Protein 3X0D (pdb70)

Nearest PDB structures (foldseek):
  3wst-assembly8_H  TM=9.940E-01  e=0.000E+00  Caenorhabditis elegans
  3wst-assembly16_J  TM=9.957E-01  e=0.000E+00  Caenorhabditis elegans
  3wst-assembly1_A  TM=9.956E-01  e=0.000E+00  Caenorhabditis elegans
  3wst-assembly2_D  TM=9.955E-01  e=0.000E+00  Caenorhabditis elegans
  3wst-assembly6_E  TM=9.943E-01  e=0.000E+00  Caenorhabditis elegans

Organism: Caenorhabditis elegans (NCBI:txid6239)

Solvent-accessible surface area: 25749 Å² total; per-residue (Å²): 162,144,126,100,30,36,73,20,6,134,11,11,96,22,4,28,6,56,8,161,23,8,3,64,35,0,32,30,0,0,92,36,0,4,62,55,14,90,164,97,31,155,105,20,116,1,8,0,0,0,7,33,9,18,6,0,4,12,0,1,0,0,2,96,62,23,0,45,69,0,3,0,2,17,78,32,116,25,4,0,78,1,0,91,80,11,3,62,112,20,111,57,46,127,65,13,63,10,71,21,84,97,7,32,97,16,84,122,25,18,81,55,109,0,3,0,0,0,0,22,20,6,30,6,9,0,0,26,84,3,0,0,87,6,0,40,29,2,24,85,75,1,6,75,136,61,9,32,0,0,0,0,30,0,26,0,49,0,0,0,0,54,2,107,14,0,51,14,4,20,30,14,0,42,14,93,63,120,92,108,17,42,8,21,37,178,23,25,2,40,37,63,79,20,54,0,9,0,13,44,6,114,108,150,30,19,104,42,0,1,117,36,12,52,0,0,144,13,22,0,17,81,56,108,127,3,90,40,100,40,45,75,64,52,100,20,85,0,109,21,46,16,27,10,19,0,0,0,0,8,0,13,0,7,0,2,99,90,53,97,32,51,0,29,8,1,0,110,46,61,10,188,142,33,71,32,52,5,19,35,1,23,5,1,4,26,27,16,37,59,109,46,138,7,104,106,118,108,92,12,56,2,2,0,3,2,35,27,108,21,6,38,6,2,9,59,82,113,113,108,71,76,40,142,22,120,14,16,0,13,64,50,10,42,36,35,5,1,25,20,3,9,58,9,8,94,46,114,143,14,42,80,16,0,36,145,20,0,148,43,62,14,0,0,2,1,7,25,1,3,1,1,0,3,9,0,7,161,33,9,139,83,0,4,1,7,2,50,29,112,122,0,48,73,8,0,113,104,0,19,106,97,28,160,29,134,44,7,105,36,36,80,117,21,82,58,5,107,79,71,6,78,1,0,0,0,9,2,7,2,36,63,17,141,30,4,4,33,9,0,104,0,13,59,26,1,44,40,0,22,145,69,25,32,96,146,17,116,9,6,0,76,39,0,10,0,36,0,0,2,0,84,3,116,44,1,32,50,18,15,22,48,7,29,92,16,39,65,8,93,0,44,56,0,18,100,35,3,62,132,6,67,106,80,15,59,88,108,13,55,37,30,13,0,28,14,17,36,6,65,12,67,20,119,30,36,81,11,10,102,4,59,17,74,25,156,11,63,57,62,141,25,73,36,78,2,81,73,4,73,50,10,26,0,0,0,0,0,0,23,2,55,0,17,74,26,83,36,17,6,0,18,85,59,66,53,132,82,12,72,14,80,6,23,27,2,21,86,0,0,0,6,23,29,102,64,89,25,140,124,54,162,20,1,0,0,36,0,56,0,34,82,94,94,16,53,8,73,11,87,23,14,133,91

InterPro domains:
  IPR014644 Protein arginine N-methyltransferase PRMT7 [PIRSF036946] (1-646)
  IPR025799 Protein arginine N-methyltransferase [PS51678] (12-332)
  IPR025799 Protein arginine N-methyltransferase [PS51678] (337-647)
  IPR025799 Protein arginine N-methyltransferase [PTHR11006] (6-323)
  IPR029063 S-adenosyl-L-methionine-dependent methyltransferase superfamily [G3DSA:3.40.50.150] (21-171)
  IPR029063 S-adenosyl-L-methionine-dependent methyltransferase superfamily [G3DSA:3.40.50.150] (348-481)
  IPR029063 S-adenosyl-L-methionine-dependent methyltransferase superfamily [SSF53335] (31-333)
  IPR029063 S-adenosyl-L-methionine-dependent methyltransferase superfamily [SSF53335] (377-613)
  IPR055135 Protein arginine N-methyltransferase domain [PF22528] (210-323)

Foldseek 3Di:
DLVLLLVLLCLCLFLVLVQQQVLVQLLVLLLVQLVVVCVVPPVSAFEEEEAQCQQVSSVVSNVVSPHQAYEYEHQSVVSLVNNLVQCCPDPCNVRYDGDNRHQLPDQEDDDDAGLEYEYDQQFQQGQQRQLLVSLLSSLVGRHDVNRFYFQFKKWKWKWFKDFPVLLLLFDDAALQPDPVRDLLHAWQFALPWAFFQCLLDDPVGMGTFFPIWTLDMQGSNDSVRRDFKDKDKTKTFTPAWFKRSKIKMGMKTHGHPPVPRIQGQDHCVGCPPRDDDDDSYHITIAGESDIDTHHPGDMAIWMWIGGSRGTHIYHPPPDDDHGRTPSLVSVLADSLQSSVSNCCSVPVVNLVLLQVVAAQWAEEEEAALFPSQSSNLVHHQAYEYEHQDPVSLVSVVSNCVSVVSVRYDYYYDLVPPLPQTQEYEDPPYYRPDPAQLLSLVVLVSLLVSCVRPNFVHHYPPFKKFKKKFFKAWPPSLSSDDQSAAHPNRGSVSSVVSSVVSCVPNHAQWDWAQCSRTWIFTQDDIGTDDMDGNGNDDDKDKDKDKHAQLQNGFKMWMHMWTRGPPDIDTQFFPDADPRRITHTSSSGIIIMHGDYPVPNHDRMKMWIWMCDSVVSDIHIDIHDD

Secondary structure (DSSP, 8-state):
-HHHHHHHHHTTTTTGGG-HHHHHHHHHHHHHHHHHHHHHSTT---EEEEES-TTSHHHHHHHHTT-SEEEEE-SSHHHHHHHHHHHHTSTTTTTEEEE-S-TTT----SSSPEEEEEE---BTTBSTTSHHHHHHHHHHHTEEEEEEEES-EEEEEEEEEE-HHHHTTTSPP-TTS-TT--TT------SS--EE-GGGS-GGG-EE-SS-EEEEEEETT-GGG--SSEEEEEEEE-SS-EE--EEEEEEEEESSSSSS-EEE---GGG-SSS----SSS-EEEE--SS--EE-TT-EEEEEEEE-SS-EEEE-TTS--S----SSSHHHHS-HHHHHHHHHHHT-HHHHHHHHHHHTTSEEEEE-BS--HHHHHTTT-SEEEEE---HHHHHHHHHH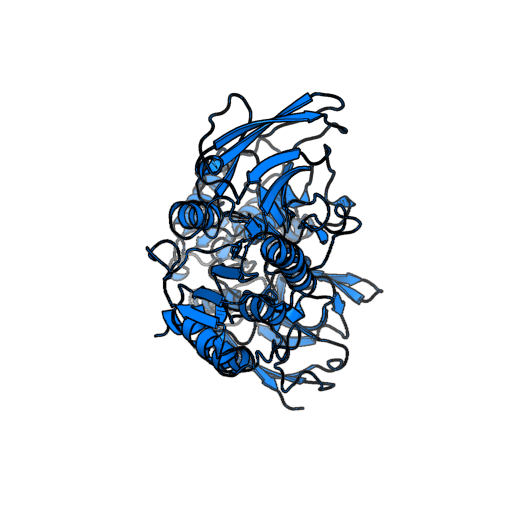HHHTT-TTEEEES-GGG--SPPSEEE----BTT-SSGGGGGHHHHHHHHHHHHS-TT-EEES-EEEEEE--EEESSGGGGTS---EETTEE-HHHHHHHHHHHHHHS-SSEEE-GGGS-EEE-S--EEEEEEE--SS---EEEEEEEE-GGG--BEEEEEEEEETTEEEESSEEEE-TTS-EEE-TTSPEEEEPPPGGGTT-SEEEEEEEEETTTTEEEEEEE--

Structure (mmCIF, N/CA/C/O backbone):
data_3X0D
#
_entry.id   3X0D
#
_cell.length_a   114.179
_cell.length_b   114.179
_cell.length_c   184.012
_cell.angle_alpha   90.00
_cell.angle_beta   90.00
_cell.angle_gamma   90.00
#
_symmetry.space_group_name_H-M   'P 43 21 2'
#
loop_
_entity.id
_entity.type
_entity.pdbx_description
1 polymer 'Protein arginine N-methyltransferase 7'
2 non-polymer S-ADENOSYL-L-HOMOCYSTEINE
3 non-polymer 'ZINC ION'
4 water water
#
loop_
_atom_site.group_PDB
_atom_site.id
_atom_site.type_symbol
_atom_site.label_atom_id
_atom_site.label_alt_id
_atom_site.label_comp_id
_atom_site.label_asym_id
_atom_site.label_entity_id
_atom_site.label_seq_id
_atom_site.pdbx_PDB_ins_code
_atom_site.Cartn_x
_atom_site.Cartn_y
_atom_site.Cartn_z
_atom_site.occupancy
_atom_site.B_iso_or_equiv
_atom_site.auth_seq_id
_atom_site.auth_comp_id
_atom_site.auth_asym_id
_atom_site.auth_atom_id
_atom_site.pdbx_PDB_model_num
ATOM 1 N N . ASP A 1 29 ? 28.605 15.845 11.361 1.00 114.46 21 ASP A N 1
ATOM 2 C CA . ASP A 1 29 ? 28.869 16.322 12.747 1.00 123.77 21 ASP A CA 1
ATOM 3 C C . ASP A 1 29 ? 28.461 17.781 13.018 1.00 119.80 21 ASP A C 1
ATOM 4 O O . ASP A 1 29 ? 27.562 18.050 13.822 1.00 107.12 21 ASP A O 1
ATOM 9 N N . TYR A 1 30 ? 29.125 18.731 12.371 1.00 124.11 22 TYR A N 1
ATOM 10 C CA . TYR A 1 30 ? 28.789 20.133 12.600 1.00 118.73 22 TYR A CA 1
ATOM 11 C C . TYR A 1 30 ? 27.445 20.524 11.948 1.00 125.83 22 TYR A C 1
ATOM 12 O O . TYR A 1 30 ? 26.670 21.284 12.532 1.00 110.52 22 TYR A O 1
ATOM 21 N N . ASP A 1 31 ? 27.180 20.024 10.740 1.00 128.75 23 ASP A N 1
ATOM 22 C CA . ASP A 1 31 ? 25.859 20.187 10.094 1.00 132.05 23 ASP A CA 1
ATOM 23 C C . ASP A 1 31 ? 24.709 19.562 10.941 1.00 132.10 23 ASP A C 1
ATOM 24 O O . ASP A 1 31 ? 23.616 20.164 11.091 1.00 101.36 23 ASP A O 1
ATOM 29 N N . MET A 1 32 ? 24.975 18.364 11.485 1.00 127.34 24 MET A N 1
ATOM 30 C CA . MET A 1 32 ? 24.048 17.636 12.369 1.00 110.78 24 MET A CA 1
ATOM 31 C C . MET A 1 32 ? 23.772 18.437 13.675 1.00 105.18 24 MET A C 1
ATOM 32 O O . MET A 1 32 ? 22.611 18.628 14.009 1.00 88.04 24 MET A O 1
ATOM 37 N N . ALA A 1 33 ? 24.807 18.948 14.365 1.00 99.46 25 ALA A N 1
ATOM 38 C CA . ALA A 1 33 ? 24.631 19.729 15.619 1.00 91.12 25 ALA A CA 1
ATOM 39 C C . ALA A 1 33 ? 23.992 21.128 15.422 1.00 101.35 25 ALA A C 1
ATOM 40 O O . ALA A 1 33 ? 23.204 21.587 16.263 1.00 90.44 25 ALA A O 1
ATOM 42 N N . GLN A 1 34 ? 24.314 21.797 14.317 1.00 98.68 26 GLN A N 1
ATOM 43 C CA . GLN A 1 34 ? 23.644 23.065 13.958 1.00 117.02 26 GLN A CA 1
ATOM 44 C C . GLN A 1 34 ? 22.101 22.914 13.816 1.00 110.00 26 GLN A C 1
ATOM 45 O O . GLN A 1 34 ? 21.331 23.765 14.327 1.00 84.35 26 GLN A O 1
ATOM 51 N N . GLU A 1 35 ? 21.671 21.831 13.153 1.00 97.12 27 GLU A N 1
ATOM 52 C CA . GLU A 1 35 ? 20.249 21.591 12.895 1.00 105.26 27 GLU A CA 1
ATOM 53 C C . GLU A 1 35 ? 19.475 21.203 14.181 1.00 106.88 27 GLU A C 1
ATOM 54 O O . GLU A 1 35 ? 18.292 21.575 14.328 1.00 99.97 27 GLU A O 1
ATOM 60 N N . LEU A 1 36 ? 20.132 20.475 15.098 1.00 89.27 28 LEU A N 1
ATOM 61 C CA . LEU A 1 36 ? 19.601 20.252 16.470 1.00 92.93 28 LEU A CA 1
ATOM 62 C C . LEU A 1 36 ? 19.334 21.576 17.217 1.00 76.10 28 LEU A C 1
ATOM 63 O O . LEU A 1 36 ? 18.373 21.674 17.983 1.00 87.35 28 LEU A O 1
ATOM 68 N N . ALA A 1 37 ? 20.193 22.571 16.968 1.00 78.11 29 ALA A N 1
ATOM 69 C CA . ALA A 1 37 ? 20.070 23.956 17.475 1.00 89.23 29 ALA A CA 1
ATOM 70 C C . ALA A 1 37 ? 18.783 24.683 16.985 1.00 90.19 29 ALA A C 1
ATOM 71 O O . ALA A 1 37 ? 18.034 25.268 17.797 1.00 88.44 29 ALA A O 1
ATOM 73 N N . ARG A 1 38 ? 18.547 24.611 15.665 1.00 85.11 30 ARG A N 1
ATOM 74 C CA . ARG A 1 38 ? 17.322 25.070 14.989 1.00 86.16 30 ARG A CA 1
ATOM 75 C C . ARG A 1 38 ? 16.033 24.351 15.428 1.00 80.71 30 ARG A C 1
ATOM 76 O O . ARG A 1 38 ? 14.956 24.920 15.243 1.00 84.22 30 ARG A O 1
ATOM 84 N N . SER A 1 39 ? 16.155 23.122 15.972 1.00 70.76 31 SER A N 1
ATOM 85 C CA . SER A 1 39 ? 15.042 22.142 16.121 1.00 74.30 31 SER A CA 1
ATOM 86 C C . SER A 1 39 ? 13.899 22.588 17.075 1.00 68.93 31 SER A C 1
ATOM 87 O O . SER A 1 39 ? 12.774 22.139 16.980 1.00 54.07 31 SER A O 1
ATOM 90 N N . ARG A 1 40 ? 14.222 23.510 17.960 1.00 58.79 32 ARG A N 1
ATOM 91 C CA . ARG A 1 40 ? 13.253 24.136 18.836 1.00 63.70 32 ARG A CA 1
ATOM 92 C C . ARG A 1 40 ? 12.310 25.128 18.126 1.00 66.24 32 ARG A C 1
ATOM 93 O O . ARG A 1 40 ? 11.277 25.487 18.713 1.00 57.27 32 ARG A O 1
ATOM 101 N N . PHE A 1 41 ? 12.709 25.559 16.909 1.00 54.12 33 PHE A N 1
ATOM 102 C CA . PHE A 1 41 ? 12.067 26.580 16.130 1.00 62.54 33 PHE A CA 1
ATOM 103 C C . PHE A 1 41 ? 11.596 27.713 17.058 1.00 52.12 33 PHE A C 1
ATOM 104 O O . PHE A 1 41 ? 10.396 27.886 17.305 1.00 53.14 33 PHE A O 1
ATOM 112 N N . GLY A 1 42 ? 12.545 28.410 17.642 1.00 52.71 34 GLY A N 1
ATOM 113 C CA . GLY A 1 42 ? 12.292 29.589 18.465 1.00 55.66 34 GLY A CA 1
ATOM 114 C C . GLY A 1 42 ? 11.319 29.231 19.624 1.00 61.62 34 GLY A C 1
ATOM 115 O O . GLY A 1 42 ? 11.656 28.514 20.554 1.00 50.28 34 GLY A O 1
ATOM 116 N N . ASP A 1 43 ? 10.102 29.738 19.562 1.00 48.27 35 ASP A N 1
ATOM 117 C CA . ASP A 1 43 ? 9.186 29.713 20.697 1.00 47.08 35 ASP A CA 1
ATOM 118 C C . ASP A 1 43 ? 8.149 28.577 20.434 1.00 46.83 35 ASP A C 1
ATOM 119 O O . ASP A 1 43 ? 7.239 28.437 21.162 1.00 45.45 35 ASP A O 1
ATOM 124 N N . MET A 1 44 ? 8.311 27.786 19.380 1.00 41.55 36 MET A N 1
ATOM 125 C CA . MET A 1 44 ? 7.373 26.780 18.996 1.00 43.19 36 MET A CA 1
ATOM 126 C C . MET A 1 44 ? 6.791 25.966 20.191 1.00 51.52 36 MET A C 1
ATOM 127 O O . MET A 1 44 ? 5.579 25.796 20.291 1.00 53.70 36 MET A O 1
ATOM 132 N N . ILE A 1 45 ? 7.668 25.452 21.043 1.00 51.32 37 ILE A N 1
ATOM 133 C CA . ILE A 1 45 ? 7.302 24.491 22.099 1.00 47.89 37 ILE A CA 1
ATOM 134 C C . ILE A 1 45 ? 6.586 25.286 23.177 1.00 51.29 37 ILE A C 1
ATOM 135 O O . ILE A 1 45 ? 5.720 24.755 23.845 1.00 45.06 37 ILE A O 1
ATOM 140 N N . LEU A 1 46 ? 6.954 26.544 23.344 1.00 44.55 38 LEU A N 1
ATOM 141 C CA . LEU A 1 46 ? 6.319 27.433 24.316 1.00 45.82 38 LEU A CA 1
ATOM 142 C C . LEU A 1 46 ? 5.107 28.242 23.799 1.00 48.13 38 LEU A C 1
ATOM 143 O O . LEU A 1 46 ? 4.605 29.159 24.486 1.00 54.21 38 LEU A O 1
ATOM 148 N N . ASP A 1 47 ? 4.610 27.883 22.634 1.00 45.02 39 ASP A N 1
ATOM 149 C CA . ASP A 1 47 ? 3.469 28.577 22.071 1.00 50.14 39 ASP A CA 1
ATOM 150 C C . ASP A 1 47 ? 2.212 27.930 22.711 1.00 41.51 39 ASP A C 1
ATOM 151 O O . ASP A 1 47 ? 1.634 26.959 22.180 1.00 40.25 39 ASP A O 1
ATOM 156 N N . PHE A 1 48 ? 1.835 28.483 23.864 1.00 44.88 40 PHE A N 1
ATOM 157 C CA . PHE A 1 48 ? 0.708 28.031 24.652 1.00 43.57 40 PHE A CA 1
ATOM 158 C C . PHE A 1 48 ? -0.551 27.804 23.775 1.00 41.09 40 PHE A C 1
ATOM 159 O O . PHE A 1 48 ? -1.188 26.742 23.823 1.00 43.70 40 PHE A O 1
ATOM 167 N N . ASP A 1 49 ? -0.907 28.792 22.930 1.00 40.73 41 ASP A N 1
ATOM 168 C CA . ASP A 1 49 ? -2.094 28.663 22.137 1.00 38.80 41 ASP A CA 1
ATOM 169 C C . ASP A 1 49 ? -1.991 27.525 21.098 1.00 42.19 41 ASP A C 1
ATOM 170 O O . ASP A 1 49 ? -2.951 26.795 20.824 1.00 47.23 41 ASP A O 1
ATOM 175 N N . ARG A 1 50 ? -0.831 27.415 20.437 1.00 46.21 42 ARG A N 1
ATOM 176 C CA . ARG A 1 50 ? -0.608 26.281 19.516 1.00 38.22 42 ARG A CA 1
ATOM 177 C C . ARG A 1 50 ? -0.850 25.031 20.304 1.00 38.36 42 ARG A C 1
ATOM 178 O O . ARG A 1 50 ? -1.605 24.182 19.838 1.00 37.43 42 ARG A O 1
ATOM 186 N N . ASN A 1 51 ? -0.200 24.911 21.448 1.00 37.21 43 ASN A N 1
ATOM 187 C CA . ASN A 1 51 ? -0.329 23.651 22.212 1.00 46.91 43 ASN A CA 1
ATOM 188 C C . ASN A 1 51 ? -1.788 23.355 22.605 1.00 49.69 43 ASN A C 1
ATOM 189 O O . ASN A 1 51 ? -2.264 22.206 22.345 1.00 42.78 43 ASN A O 1
ATOM 194 N N . ASP A 1 52 ? -2.531 24.400 23.078 1.00 47.56 44 ASP A N 1
ATOM 195 C CA . ASP A 1 52 ? -3.963 24.222 23.398 1.00 46.50 44 ASP A CA 1
ATOM 196 C C . ASP A 1 52 ? -4.717 23.735 22.215 1.00 44.83 44 ASP A C 1
ATOM 197 O O . ASP A 1 52 ? -5.664 22.908 22.304 1.00 47.55 44 ASP A O 1
ATOM 202 N N . LYS A 1 53 ? -4.389 24.306 21.090 1.00 42.16 45 LYS A N 1
ATOM 203 C CA . LYS A 1 53 ? -5.270 24.072 19.948 1.00 38.20 45 LYS A CA 1
ATOM 204 C C . LYS A 1 53 ? -5.105 22.702 19.360 1.00 40.15 45 LYS A C 1
ATOM 205 O O . LYS A 1 53 ? -6.074 22.113 18.889 1.00 44.67 45 LYS A O 1
ATOM 211 N N . PHE A 1 54 ? -3.888 22.170 19.384 1.00 46.84 46 PHE A N 1
ATOM 212 C CA . PHE A 1 54 ? -3.709 20.766 18.933 1.00 46.99 46 PHE A CA 1
ATOM 213 C C . PHE A 1 54 ? -4.275 19.791 19.932 1.00 41.24 46 PHE A C 1
ATOM 214 O O . PHE A 1 54 ? -4.877 18.768 19.534 1.00 44.96 46 PHE A O 1
ATOM 222 N N . LEU A 1 55 ? -4.084 20.114 21.213 1.00 43.34 47 LEU A N 1
ATOM 223 C CA . LEU A 1 55 ? -4.725 19.342 22.317 1.00 45.39 47 LEU A CA 1
ATOM 224 C C . LEU A 1 55 ? -6.242 19.255 22.083 1.00 42.60 47 LEU A C 1
ATOM 225 O O . LEU A 1 55 ? -6.863 18.146 22.016 1.00 47.41 47 LEU A O 1
ATOM 230 N N . ALA A 1 56 ? -6.841 20.399 21.788 1.00 43.16 48 ALA A N 1
ATOM 231 C CA . ALA A 1 56 ? -8.283 20.399 21.521 1.00 41.43 48 ALA A CA 1
ATOM 232 C C . ALA A 1 56 ? -8.637 19.586 20.311 1.00 42.28 48 ALA A C 1
ATOM 233 O O . ALA A 1 56 ? -9.651 18.855 20.306 1.00 49.53 48 ALA A O 1
ATOM 235 N N . GLY A 1 57 ? -7.880 19.713 19.219 1.00 42.39 49 GLY A N 1
ATOM 236 C CA . GLY A 1 57 ? -8.245 18.892 18.021 1.00 30.89 49 GLY A CA 1
ATOM 237 C C . GLY A 1 57 ? -8.101 17.386 18.310 1.00 35.45 49 GLY A C 1
ATOM 238 O O . GLY A 1 57 ? -8.898 16.537 17.802 1.00 43.36 49 GLY A O 1
ATOM 239 N N . LEU A 1 58 ? -7.082 17.020 19.091 1.00 35.99 50 LEU A N 1
ATOM 240 C CA . LEU A 1 58 ? -6.950 15.600 19.489 1.00 40.81 50 LEU A CA 1
ATOM 241 C C . LEU A 1 58 ? -8.095 15.127 20.385 1.00 46.10 50 LEU A C 1
ATOM 242 O O . LEU A 1 58 ? -8.638 14.045 20.169 1.00 48.83 50 LEU A O 1
ATOM 247 N N . LYS A 1 59 ? -8.501 15.945 21.360 1.00 45.07 51 LYS A N 1
ATOM 248 C CA . LYS A 1 59 ? -9.650 15.530 22.203 1.00 49.20 51 LYS A CA 1
ATOM 249 C C . LYS A 1 59 ? -10.861 15.248 21.369 1.00 45.25 51 LYS A C 1
ATOM 250 O O . LYS A 1 59 ? -11.468 14.163 21.519 1.00 48.18 51 LYS A O 1
ATOM 256 N N . THR A 1 60 ? -11.210 16.186 20.454 1.00 45.08 52 THR A N 1
ATOM 257 C CA . THR A 1 60 ? -12.374 16.000 19.602 1.00 45.00 52 THR A CA 1
ATOM 258 C C . THR A 1 60 ? -12.251 14.711 18.805 1.00 51.15 52 THR A C 1
ATOM 259 O O . THR A 1 60 ? -13.176 13.892 18.799 1.00 56.15 52 THR A O 1
ATOM 263 N N . THR A 1 61 ? -11.087 14.476 18.163 1.00 47.34 53 THR A N 1
ATOM 264 C CA . THR A 1 61 ? -10.999 13.308 17.253 1.00 45.04 53 THR A CA 1
ATOM 265 C C . THR A 1 61 ? -10.861 11.984 18.000 1.00 39.18 53 THR A C 1
ATOM 266 O O . THR A 1 61 ? -11.454 10.979 17.597 1.00 54.36 53 THR A O 1
ATOM 270 N N . ILE A 1 62 ? -10.016 11.932 19.017 1.00 43.61 54 ILE A N 1
ATOM 271 C CA . ILE A 1 62 ? -9.919 10.703 19.849 1.00 51.30 54 ILE A CA 1
ATOM 272 C C . ILE A 1 62 ? -11.362 10.360 20.402 1.00 54.69 54 ILE A C 1
ATOM 273 O O . ILE A 1 62 ? -11.833 9.203 20.324 1.00 55.72 54 ILE A O 1
ATOM 278 N N . ALA A 1 63 ? -12.106 11.370 20.856 1.00 47.60 55 ALA A N 1
ATOM 279 C CA . ALA A 1 63 ? -13.484 11.090 21.344 1.00 45.17 55 ALA A CA 1
ATOM 280 C C . ALA A 1 63 ? -14.404 10.579 20.243 1.00 49.09 55 ALA A C 1
ATOM 281 O O . ALA A 1 63 ? -15.254 9.728 20.525 1.00 51.99 55 ALA A O 1
ATOM 283 N N . GLU A 1 64 ? -14.301 11.066 18.999 1.00 45.42 56 GLU A N 1
ATOM 284 C CA . GLU A 1 64 ? -15.131 10.455 17.925 1.00 42.44 56 GLU A CA 1
ATOM 285 C C . GLU A 1 64 ? -14.748 8.999 17.733 1.00 50.98 56 GLU A C 1
ATOM 286 O O . GLU A 1 64 ? -15.597 8.117 17.533 1.00 48.00 56 GLU A O 1
ATOM 292 N N . LYS A 1 65 ? -13.466 8.722 17.831 1.00 47.20 57 LYS A N 1
ATOM 293 C CA . LYS A 1 65 ? -13.032 7.338 17.441 1.00 57.05 57 LYS A CA 1
ATOM 294 C C . LYS A 1 65 ? -13.261 6.369 18.598 1.00 59.33 57 LYS A C 1
ATOM 295 O O . LYS A 1 65 ? -13.541 5.162 18.381 1.00 61.07 57 LYS A O 1
ATOM 301 N N . LYS A 1 66 ? -13.192 6.911 19.818 1.00 55.54 58 LYS A N 1
ATOM 302 C CA . LYS A 1 66 ? -13.683 6.178 20.999 1.00 60.35 58 LYS A CA 1
ATOM 303 C C . LYS A 1 66 ? -15.080 5.626 20.811 1.00 56.70 58 LYS A C 1
ATOM 304 O O . LYS A 1 66 ? -15.308 4.527 21.204 1.00 55.81 58 LYS A O 1
ATOM 310 N N . HIS A 1 67 ? -16.001 6.401 20.244 1.00 55.41 59 HIS A N 1
ATOM 311 C CA . HIS A 1 67 ? -17.365 5.957 19.999 1.00 53.17 59 HIS A CA 1
ATOM 312 C C . HIS A 1 67 ? -17.461 5.076 18.779 1.00 61.43 59 HIS A C 1
ATOM 313 O O . HIS A 1 67 ? -18.162 4.070 18.809 1.00 59.01 59 HIS A O 1
ATOM 320 N N . GLU A 1 68 ? -16.759 5.446 17.700 1.00 74.39 60 GLU A N 1
ATOM 321 C CA . GLU A 1 68 ? -16.831 4.756 16.385 1.00 74.36 60 GLU A CA 1
ATOM 322 C C . GLU A 1 68 ? -16.182 3.389 16.313 1.00 67.50 60 GLU A C 1
ATOM 323 O O . GLU A 1 68 ? -16.686 2.541 15.610 1.00 73.53 60 GLU A O 1
ATOM 329 N N . ASN A 1 69 ? -15.065 3.166 16.985 1.00 69.31 61 ASN A N 1
ATOM 330 C CA . ASN A 1 69 ? -14.379 1.883 16.797 1.00 68.58 61 ASN A CA 1
ATOM 331 C C . ASN A 1 69 ? -14.958 0.870 17.751 1.00 83.38 61 ASN A C 1
ATOM 332 O O . ASN A 1 69 ? -14.841 1.013 18.983 1.00 70.75 61 ASN A O 1
ATOM 337 N N . THR A 1 70 ? -15.561 -0.154 17.154 1.00 94.32 62 THR A N 1
ATOM 338 C CA . THR A 1 70 ? -16.279 -1.223 17.854 1.00 102.04 62 THR A CA 1
ATOM 339 C C . THR A 1 70 ? -15.575 -1.686 19.161 1.00 96.13 62 THR A C 1
ATOM 340 O O . THR A 1 70 ? -16.238 -1.879 20.181 1.00 106.69 62 THR A O 1
ATOM 344 N N . ASP A 1 71 ? -14.246 -1.775 19.155 1.00 82.11 63 ASP A N 1
ATOM 345 C CA . ASP A 1 71 ? -13.487 -2.070 20.381 1.00 82.87 63 ASP A CA 1
ATOM 346 C C . ASP A 1 71 ? -13.069 -0.889 21.291 1.00 81.86 63 ASP A C 1
ATOM 347 O O . ASP A 1 71 ? -12.539 -1.125 22.383 1.00 77.90 63 ASP A O 1
ATOM 352 N N . GLY A 1 72 ? -13.273 0.364 20.841 1.00 73.62 64 GLY A N 1
ATOM 353 C CA . GLY A 1 72 ? -12.848 1.589 21.596 1.00 71.12 64 GLY A CA 1
ATOM 354 C C . GLY A 1 72 ? -11.350 1.967 21.520 1.00 75.97 64 GLY A C 1
ATOM 355 O O . GLY A 1 72 ? -10.861 2.850 22.267 1.00 67.75 64 GLY A O 1
ATOM 356 N N . LYS A 1 73 ? -10.624 1.312 20.604 1.00 62.14 65 LYS A N 1
ATOM 357 C CA . LYS A 1 73 ? -9.185 1.441 20.491 1.00 70.65 65 LYS A CA 1
ATOM 358 C C . LYS A 1 73 ? -8.863 2.382 19.347 1.00 67.03 65 LYS A C 1
ATOM 359 O O . LYS A 1 73 ? -9.448 2.316 18.255 1.00 67.02 65 LYS A O 1
ATOM 365 N N . VAL A 1 74 ? -7.950 3.291 19.627 1.00 56.11 66 VAL A N 1
ATOM 366 C CA . VAL A 1 74 ? -7.720 4.440 18.757 1.00 64.22 66 VAL A CA 1
ATOM 367 C C . VAL A 1 74 ? -6.244 4.529 18.501 1.00 56.76 66 VAL A C 1
ATOM 368 O O . VAL A 1 74 ? -5.479 4.696 19.446 1.00 58.56 66 VAL A O 1
ATOM 372 N N . HIS A 1 75 ? -5.864 4.417 17.226 1.00 56.19 67 HIS A N 1
ATOM 373 C CA . HIS A 1 75 ? -4.443 4.498 16.815 1.00 59.96 67 HIS A CA 1
ATOM 374 C C . HIS A 1 75 ? -4.107 5.898 16.274 1.00 52.23 67 HIS A C 1
ATOM 375 O O . HIS A 1 75 ? -4.672 6.336 15.262 1.00 47.20 67 HIS A O 1
ATOM 382 N N . VAL A 1 76 ? -3.198 6.628 16.921 1.00 56.76 68 VAL A N 1
ATOM 383 C CA . VAL A 1 76 ? -2.882 8.005 16.465 1.00 46.44 68 VAL A CA 1
ATOM 384 C C . VAL A 1 76 ? -1.510 8.019 15.756 1.00 52.53 68 VAL A C 1
ATOM 385 O O . VAL A 1 76 ? -0.552 7.458 16.273 1.00 49.82 68 VAL A O 1
ATOM 389 N N . LEU A 1 77 ? -1.422 8.671 14.598 1.00 54.16 69 LEU A N 1
ATOM 390 C CA . LEU A 1 77 ? -0.127 8.915 13.909 1.00 47.53 69 LEU A CA 1
ATOM 391 C C . LEU A 1 77 ? 0.272 10.363 14.006 1.00 47.60 69 LEU A C 1
ATOM 392 O O . LEU A 1 77 ? -0.451 11.230 13.498 1.00 46.97 69 LEU A O 1
ATOM 397 N N . ASP A 1 78 ? 1.353 10.637 14.734 1.00 44.54 70 ASP A N 1
ATOM 398 C CA . ASP A 1 78 ? 1.875 11.990 14.923 1.00 47.26 70 ASP A CA 1
ATOM 399 C C . ASP A 1 78 ? 3.043 12.138 13.965 1.00 50.69 70 ASP A C 1
ATOM 400 O O . ASP A 1 78 ? 4.058 11.468 14.152 1.00 47.64 70 ASP A O 1
ATOM 405 N N . ILE A 1 79 ? 2.939 13.023 12.975 1.00 47.84 71 ILE A N 1
ATOM 406 C CA . ILE A 1 79 ? 3.989 13.152 11.977 1.00 51.24 71 ILE A CA 1
ATOM 407 C C . ILE A 1 79 ? 4.750 14.427 12.208 1.00 50.01 71 ILE A C 1
ATOM 408 O O . ILE A 1 79 ? 4.169 15.498 12.169 1.00 53.56 71 ILE A O 1
ATOM 413 N N . GLY A 1 80 ? 6.054 14.312 12.378 1.00 47.65 72 GLY A N 1
ATOM 414 C CA . GLY A 1 80 ? 6.882 15.457 12.661 1.00 47.09 72 GLY A CA 1
ATOM 415 C C . GLY A 1 80 ? 6.983 15.649 14.154 1.00 43.99 72 GLY A C 1
ATOM 416 O O . GLY A 1 80 ? 6.854 16.737 14.636 1.00 51.64 72 GLY A O 1
ATOM 417 N N . THR A 1 81 ? 7.313 14.616 14.889 1.00 51.61 73 THR A N 1
ATOM 418 C CA . THR A 1 81 ? 7.064 14.646 16.327 1.00 47.15 73 THR A CA 1
ATOM 419 C C . THR A 1 81 ? 7.984 15.506 17.133 1.00 46.83 73 THR A C 1
ATOM 420 O O . THR A 1 81 ? 7.658 15.864 18.253 1.00 51.12 73 THR A O 1
ATOM 424 N N . GLY A 1 82 ? 9.104 15.959 16.593 1.00 40.80 74 GLY A N 1
ATOM 425 C CA . GLY A 1 82 ? 9.928 16.879 17.443 1.00 42.29 74 GLY A CA 1
ATOM 426 C C . GLY A 1 82 ? 10.327 16.161 18.748 1.00 50.82 74 GLY A C 1
ATOM 427 O O . GLY A 1 82 ? 10.862 15.023 18.734 1.00 52.90 74 GLY A O 1
ATOM 428 N N . THR A 1 83 ? 10.096 16.817 19.878 1.00 43.06 75 THR A N 1
ATOM 429 C CA . THR A 1 83 ? 10.318 16.320 21.210 1.00 39.70 75 THR A CA 1
ATOM 430 C C . THR A 1 83 ? 9.366 15.193 21.542 1.00 49.95 75 THR A C 1
ATOM 431 O O . THR A 1 83 ? 9.542 14.525 22.551 1.00 46.44 75 THR A O 1
ATOM 435 N N . GLY A 1 84 ? 8.351 14.957 20.722 1.00 41.90 76 GLY A N 1
ATOM 436 C CA . GLY A 1 84 ? 7.296 13.967 21.157 1.00 49.70 76 GLY A CA 1
ATOM 437 C C . GLY A 1 84 ? 6.077 14.561 21.912 1.00 50.30 76 GLY A C 1
ATOM 438 O O . GLY A 1 84 ? 5.091 13.828 22.199 1.00 50.99 76 GLY A O 1
ATOM 439 N N . LEU A 1 85 ? 6.111 15.892 22.151 1.00 48.18 77 LEU A N 1
ATOM 440 C CA . LEU A 1 85 ? 4.983 16.635 22.844 1.00 48.45 77 LEU A CA 1
ATOM 441 C C . LEU A 1 85 ? 3.576 16.243 22.407 1.00 46.14 77 LEU A C 1
ATOM 442 O O . LEU A 1 85 ? 2.720 15.817 23.211 1.00 44.00 77 LEU A O 1
ATOM 447 N N . LEU A 1 86 ? 3.343 16.268 21.126 1.00 43.65 78 LEU A N 1
ATOM 448 C CA . LEU A 1 86 ? 2.027 15.911 20.664 1.00 42.12 78 LEU A CA 1
ATOM 449 C C . LEU A 1 86 ? 1.603 14.490 20.884 1.00 54.32 78 LEU A C 1
ATOM 450 O O . LEU A 1 86 ? 0.380 14.195 21.022 1.00 47.64 78 LEU A O 1
ATOM 455 N N . SER A 1 87 ? 2.580 13.597 20.796 1.00 48.53 79 SER A N 1
ATOM 456 C CA . SER A 1 87 ? 2.329 12.166 21.023 1.00 50.79 79 SER A CA 1
ATOM 457 C C . SER A 1 87 ? 1.979 11.891 22.484 1.00 45.02 79 SER A C 1
ATOM 458 O O . SER A 1 87 ? 1.079 11.090 22.784 1.00 47.71 79 SER A O 1
ATOM 461 N N . LEU A 1 88 ? 2.732 12.539 23.377 1.00 42.78 80 LEU A N 1
ATOM 462 C CA . LEU A 1 88 ? 2.398 12.577 24.815 1.00 50.65 80 LEU A CA 1
ATOM 463 C C . LEU A 1 88 ? 0.954 13.076 25.003 1.00 56.86 80 LEU A C 1
ATOM 464 O O . LEU A 1 88 ? 0.152 12.464 25.758 1.00 61.85 80 LEU A O 1
ATOM 469 N N . MET A 1 89 ? 0.588 14.151 24.306 1.00 51.94 81 MET A N 1
ATOM 470 C CA . MET A 1 89 ? -0.774 14.678 24.525 1.00 48.67 81 MET A CA 1
ATOM 471 C C . MET A 1 89 ? -1.703 13.608 23.983 1.00 53.66 81 MET A C 1
ATOM 472 O O . MET A 1 89 ? -2.701 13.365 24.605 1.00 50.39 81 MET A O 1
ATOM 477 N N . ALA A 1 90 ? -1.399 12.917 22.879 1.00 47.74 82 ALA A N 1
ATOM 478 C CA . ALA A 1 90 ? -2.422 11.905 22.404 1.00 52.20 82 ALA A CA 1
ATOM 479 C C . ALA A 1 90 ? -2.631 10.704 23.322 1.00 48.94 82 ALA A C 1
ATOM 480 O O . ALA A 1 90 ? -3.749 10.206 23.465 1.00 58.76 82 ALA A O 1
ATOM 482 N N . ALA A 1 91 ? -1.540 10.241 23.919 1.00 48.08 83 ALA A N 1
ATOM 483 C CA . ALA A 1 91 ? -1.591 9.072 24.707 1.00 57.43 83 ALA A CA 1
ATOM 484 C C . ALA A 1 91 ? -2.297 9.431 26.026 1.00 59.31 83 ALA A C 1
ATOM 485 O O . ALA A 1 91 ? -3.165 8.657 26.482 1.00 61.53 83 ALA A O 1
ATOM 487 N N . ARG A 1 92 ? -1.923 10.565 26.627 1.00 56.66 84 ARG A N 1
ATOM 488 C CA . ARG A 1 92 ? -2.570 10.999 27.883 1.00 58.00 84 ARG A CA 1
ATOM 489 C C . ARG A 1 92 ? -4.062 11.242 27.734 1.00 55.31 84 ARG A C 1
ATOM 490 O O . ARG A 1 92 ? -4.803 10.990 28.628 1.00 57.83 84 ARG A O 1
ATOM 498 N N . GLU A 1 93 ? -4.486 11.671 26.571 1.00 54.23 85 GLU A N 1
ATOM 499 C CA . GLU A 1 93 ? -5.894 11.814 26.283 1.00 60.87 85 GLU A CA 1
ATOM 500 C C . GLU A 1 93 ? -6.579 10.477 25.957 1.00 59.82 85 GLU A C 1
ATOM 501 O O . GLU A 1 93 ? -7.739 10.448 25.583 1.00 73.40 85 GLU A O 1
ATOM 507 N N . GLY A 1 94 ? -5.862 9.364 26.066 1.00 66.11 86 GLY A N 1
ATOM 508 C CA . GLY A 1 94 ? -6.484 8.032 25.915 1.00 66.33 86 GLY A CA 1
ATOM 509 C C . GLY A 1 94 ? -6.388 7.295 24.585 1.00 66.34 86 GLY A C 1
ATOM 510 O O . GLY A 1 94 ? -7.092 6.287 24.385 1.00 62.16 86 GLY A O 1
ATOM 511 N N . ALA A 1 95 ? -5.544 7.775 23.663 1.00 57.27 87 ALA A N 1
ATOM 512 C CA . ALA A 1 95 ? -5.254 6.973 22.451 1.00 54.59 87 ALA A CA 1
ATOM 513 C C . ALA A 1 95 ? -4.597 5.713 22.912 1.00 55.61 87 ALA A C 1
ATOM 514 O O . ALA A 1 95 ? -3.726 5.760 23.770 1.00 58.52 87 ALA A O 1
ATOM 516 N N . ASP A 1 96 ? -4.988 4.603 22.312 1.00 58.81 88 ASP A N 1
ATOM 517 C CA . ASP A 1 96 ? -4.500 3.304 22.713 1.00 71.23 88 ASP A CA 1
ATOM 518 C C . ASP A 1 96 ? -3.115 2.982 22.115 1.00 66.81 88 ASP A C 1
ATOM 519 O O . ASP A 1 96 ? -2.313 2.277 22.714 1.00 64.44 88 ASP A O 1
ATOM 524 N N . LYS A 1 97 ? -2.814 3.554 20.961 1.00 60.89 89 LYS A N 1
ATOM 525 C CA . LYS A 1 97 ? -1.514 3.338 20.347 1.00 65.84 89 LYS A CA 1
ATOM 526 C C . LYS A 1 97 ? -1.172 4.630 19.694 1.00 55.24 89 LYS A C 1
ATOM 527 O O . LYS A 1 97 ? -1.994 5.209 18.979 1.00 54.34 89 LYS A O 1
ATOM 533 N N . VAL A 1 98 ? 0.044 5.099 19.926 1.00 55.95 90 VAL A N 1
ATOM 534 C CA . VAL A 1 98 ? 0.518 6.258 19.195 1.00 53.29 90 VAL A CA 1
ATOM 535 C C . VAL A 1 98 ? 1.797 5.904 18.440 1.00 61.16 90 VAL A C 1
ATOM 536 O O . VAL A 1 98 ? 2.755 5.381 19.040 1.00 53.61 90 VAL A O 1
ATOM 540 N N . THR A 1 99 ? 1.829 6.173 17.133 1.00 60.28 91 THR A N 1
ATOM 541 C CA . THR A 1 99 ? 3.115 6.048 16.434 1.00 53.75 91 THR A CA 1
ATOM 542 C C . THR A 1 99 ? 3.592 7.407 15.980 1.00 51.25 91 THR A C 1
ATOM 543 O O . THR A 1 99 ? 2.879 8.147 15.334 1.00 55.11 91 THR A O 1
ATOM 547 N N . ALA A 1 100 ? 4.798 7.754 16.406 1.00 53.89 92 ALA A N 1
ATOM 548 C CA . ALA A 1 100 ? 5.384 9.064 16.166 1.00 51.54 92 ALA A CA 1
ATOM 549 C C . ALA A 1 100 ? 6.557 9.027 15.151 1.00 60.87 92 ALA A C 1
ATOM 550 O O . ALA A 1 100 ? 7.496 8.274 15.355 1.00 55.23 92 ALA A O 1
ATOM 552 N N . LEU A 1 101 ? 6.497 9.825 14.074 1.00 54.34 93 LEU A N 1
ATOM 553 C CA . LEU A 1 101 ? 7.553 9.875 13.050 1.00 52.59 93 LEU A CA 1
ATOM 554 C C . LEU A 1 101 ? 8.342 11.188 13.063 1.00 52.39 93 LEU A C 1
ATOM 555 O O . LEU A 1 101 ? 7.760 12.269 13.078 1.00 59.22 93 LEU A O 1
ATOM 560 N N . GLU A 1 102 ? 9.668 11.088 13.125 1.00 53.42 94 GLU A N 1
ATOM 561 C CA . GLU A 1 102 ? 10.621 12.240 13.022 1.00 51.92 94 GLU A CA 1
ATOM 562 C C . GLU A 1 102 ? 11.788 11.976 12.000 1.00 60.21 94 GLU A C 1
ATOM 563 O O . GLU A 1 102 ? 12.664 11.165 12.236 1.00 54.86 94 GLU A O 1
ATOM 569 N N . VAL A 1 103 ? 11.811 12.674 10.893 1.00 55.94 95 VAL A N 1
ATOM 570 C CA . VAL A 1 103 ? 12.891 12.529 9.918 1.00 57.12 95 VAL A CA 1
ATOM 571 C C . VAL A 1 103 ? 14.275 12.888 10.439 1.00 66.62 95 VAL A C 1
ATOM 572 O O . VAL A 1 103 ? 15.234 12.220 10.109 1.00 68.38 95 VAL A O 1
ATOM 576 N N . PHE A 1 104 ? 14.387 13.973 11.202 1.00 62.59 96 PHE A N 1
ATOM 577 C CA . PHE A 1 104 ? 15.635 14.367 11.779 1.00 56.33 96 PHE A CA 1
ATOM 578 C C . PHE A 1 104 ? 16.111 13.504 12.934 1.00 69.22 96 PHE A C 1
ATOM 579 O O . PHE A 1 104 ? 15.610 13.570 14.081 1.00 58.42 96 PHE A O 1
ATOM 587 N N . LYS A 1 105 ? 17.142 12.718 12.639 1.00 72.46 97 LYS A N 1
ATOM 588 C CA . LYS A 1 105 ? 17.520 11.596 13.490 1.00 60.31 97 LYS A CA 1
ATOM 589 C C . LYS A 1 105 ? 17.818 11.985 14.943 1.00 56.84 97 LYS A C 1
ATOM 590 O O . LYS A 1 105 ? 17.396 11.265 15.865 1.00 57.55 97 LYS A O 1
ATOM 596 N N . PRO A 1 106 ? 18.574 13.081 15.178 1.00 56.09 98 PRO A N 1
ATOM 597 C CA . PRO A 1 106 ? 18.857 13.394 16.582 1.00 56.70 98 PRO A CA 1
ATOM 598 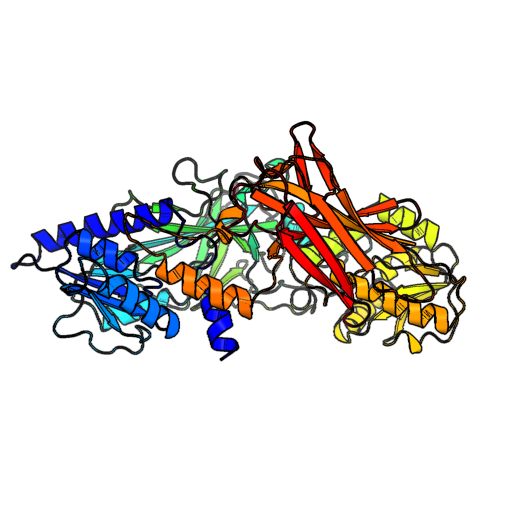C C . PRO A 1 106 ? 17.558 13.757 17.392 1.00 68.16 98 PRO A C 1
ATOM 599 O O . PRO A 1 106 ? 17.449 13.381 18.571 1.00 69.72 98 PRO A O 1
ATOM 603 N N . MET A 1 107 ? 16.589 14.433 16.755 1.00 66.32 99 MET A N 1
ATOM 604 C CA . MET A 1 107 ? 15.258 14.764 17.387 1.00 57.30 99 MET A CA 1
ATOM 605 C C . MET A 1 107 ? 14.461 13.505 17.527 1.00 52.48 99 MET A C 1
ATOM 606 O O . MET A 1 107 ? 13.786 13.290 18.542 1.00 54.44 99 MET A O 1
ATOM 611 N N . GLY A 1 108 ? 14.613 12.603 16.567 1.00 52.48 100 GLY A N 1
ATOM 612 C CA . GLY A 1 108 ? 14.037 11.235 16.758 1.00 55.34 100 GLY A CA 1
ATOM 613 C C . GLY A 1 108 ? 14.514 10.563 18.056 1.00 60.44 100 GLY A C 1
ATOM 614 O O . GLY A 1 108 ? 13.743 9.883 18.776 1.00 64.01 100 GLY A O 1
ATOM 615 N N . ASP A 1 109 ? 15.782 10.761 18.396 1.00 67.64 101 ASP A N 1
ATOM 616 C CA . ASP A 1 109 ? 16.334 10.078 19.571 1.00 70.50 101 ASP A CA 1
ATOM 617 C C . ASP A 1 109 ? 15.837 10.773 20.820 1.00 67.42 101 ASP A C 1
ATOM 618 O O . ASP A 1 109 ? 15.516 10.126 21.814 1.00 66.20 101 ASP A O 1
ATOM 623 N N . CYS A 1 110 ? 15.867 12.102 20.758 1.00 59.81 102 CYS A N 1
ATOM 624 C CA . CYS A 1 110 ? 15.298 12.963 21.778 1.00 66.43 102 CYS A CA 1
ATOM 625 C C . CYS A 1 110 ? 13.861 12.535 22.141 1.00 55.97 102 CYS A C 1
ATOM 626 O O . CYS A 1 110 ? 13.564 12.281 23.298 1.00 64.21 102 CYS A O 1
ATOM 629 N N . ALA A 1 111 ? 13.013 12.359 21.134 1.00 56.70 103 ALA A N 1
ATOM 630 C CA . ALA A 1 111 ? 11.645 11.934 21.365 1.00 57.10 103 ALA A CA 1
ATOM 631 C C . ALA A 1 111 ? 11.564 10.577 22.038 1.00 61.07 103 ALA A C 1
ATOM 632 O O . ALA A 1 111 ? 10.797 10.425 23.023 1.00 60.88 103 ALA A O 1
ATOM 634 N N . ARG A 1 112 ? 12.310 9.605 21.483 1.00 58.91 104 ARG A N 1
ATOM 635 C CA . ARG A 1 112 ? 12.441 8.240 22.043 1.00 62.55 104 ARG A CA 1
ATOM 636 C C . ARG A 1 112 ? 12.815 8.301 23.530 1.00 51.66 104 ARG A C 1
ATOM 637 O O . ARG A 1 112 ? 12.097 7.750 24.367 1.00 59.23 104 ARG A O 1
ATOM 645 N N . HIS A 1 113 ? 13.837 9.078 23.872 1.00 55.77 105 HIS A N 1
ATOM 646 C CA . HIS A 1 113 ? 14.171 9.307 25.266 1.00 64.48 105 HIS A CA 1
ATOM 647 C C . HIS A 1 113 ? 13.045 9.892 26.087 1.00 72.63 105 HIS A C 1
ATOM 648 O O . HIS A 1 113 ? 12.720 9.358 27.175 1.00 68.32 105 HIS A O 1
ATOM 655 N N . ILE A 1 114 ? 12.449 10.993 25.597 1.00 69.20 106 ILE A N 1
ATOM 656 C CA . ILE A 1 114 ? 11.350 11.663 26.328 1.00 60.64 106 ILE A CA 1
ATOM 657 C C . ILE A 1 114 ? 10.125 10.761 26.503 1.00 58.40 106 ILE A C 1
ATOM 658 O O . ILE A 1 114 ? 9.676 10.551 27.612 1.00 64.08 106 ILE A O 1
ATOM 663 N N . THR A 1 115 ? 9.610 10.168 25.436 1.00 60.41 107 THR A N 1
ATOM 664 C CA . THR A 1 115 ? 8.429 9.334 25.623 1.00 59.44 107 THR A CA 1
ATOM 665 C C . THR A 1 115 ? 8.725 8.021 26.361 1.00 74.47 107 THR A C 1
ATOM 666 O O . THR A 1 115 ? 7.893 7.571 27.149 1.00 77.40 107 THR A O 1
ATOM 670 N N . SER A 1 116 ? 9.891 7.412 26.140 1.00 70.26 108 SER A N 1
ATOM 671 C CA . SER A 1 116 ? 10.177 6.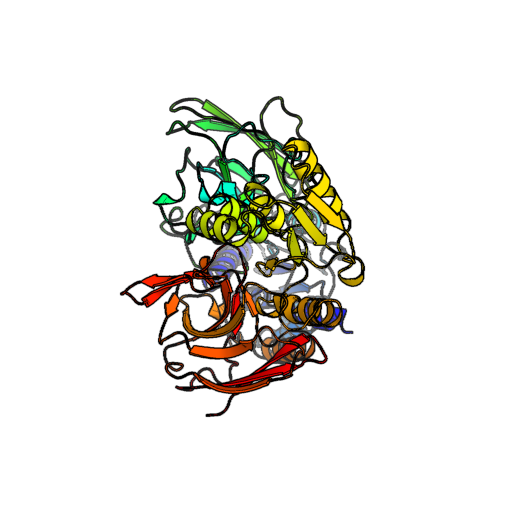169 26.862 1.00 75.65 108 SER A CA 1
ATOM 672 C C . SER A 1 116 ? 10.498 6.400 28.359 1.00 74.53 108 SER A C 1
ATOM 673 O O . SER A 1 116 ? 10.311 5.501 29.178 1.00 68.69 108 SER A O 1
ATOM 676 N N . ASN A 1 117 ? 10.883 7.613 28.743 1.00 76.77 109 ASN A N 1
ATOM 677 C CA . ASN A 1 117 ? 10.959 7.922 30.180 1.00 70.33 109 ASN A CA 1
ATOM 678 C C . ASN A 1 117 ? 9.722 8.574 30.808 1.00 79.48 109 ASN A C 1
ATOM 679 O O . ASN A 1 117 ? 9.839 9.263 31.816 1.00 83.95 109 ASN A O 1
ATOM 684 N N . SER A 1 118 ? 8.538 8.332 30.229 1.00 70.58 110 SER A N 1
ATOM 685 C CA . SER A 1 118 ? 7.297 8.932 30.709 1.00 73.12 110 SER A CA 1
ATOM 686 C C . SER A 1 118 ? 6.323 7.814 31.011 1.00 68.50 110 SER A C 1
ATOM 687 O O . SER A 1 118 ? 6.484 6.690 30.530 1.00 75.00 110 SER A O 1
ATOM 690 N N . PRO A 1 119 ? 5.271 8.134 31.759 1.00 71.28 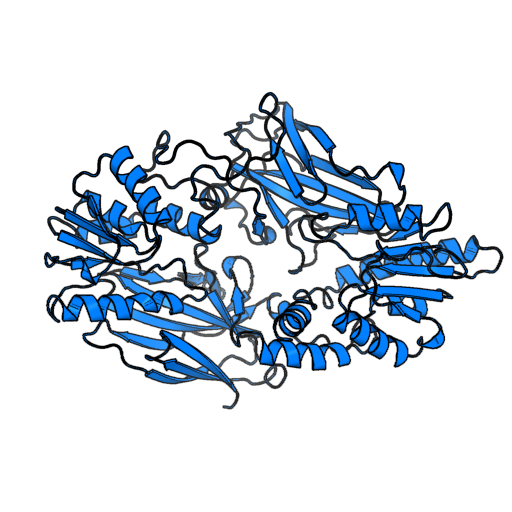111 PRO A N 1
ATOM 691 C CA . PRO A 1 119 ? 4.170 7.191 32.019 1.00 67.02 111 PRO A CA 1
ATOM 692 C C . PRO A 1 119 ? 3.497 6.588 30.768 1.00 69.64 111 PRO A C 1
ATOM 693 O O . PRO A 1 119 ? 2.761 5.592 30.900 1.00 62.07 111 PRO A O 1
ATOM 697 N N . TRP A 1 120 ? 3.747 7.122 29.563 1.00 64.82 112 TRP A N 1
ATOM 698 C CA . TRP A 1 120 ? 3.069 6.556 28.374 1.00 60.78 112 TRP A CA 1
ATOM 699 C C . TRP A 1 120 ? 3.964 5.752 27.448 1.00 70.73 112 TRP A C 1
ATOM 700 O O . TRP A 1 120 ? 3.593 5.381 26.303 1.00 67.90 112 TRP A O 1
ATOM 711 N N . SER A 1 121 ? 5.152 5.469 27.961 1.00 73.37 113 SER A N 1
ATOM 712 C CA . SER A 1 121 ? 6.162 4.692 27.308 1.00 68.37 113 SER A CA 1
ATOM 713 C C . SER A 1 121 ? 5.648 3.486 26.513 1.00 74.42 113 SER A C 1
ATOM 714 O O . SER A 1 121 ? 5.967 3.317 25.337 1.00 75.85 113 SER A O 1
ATOM 717 N N . ASP A 1 122 ? 4.874 2.639 27.179 1.00 77.01 114 ASP A N 1
ATOM 718 C CA . ASP A 1 122 ? 4.194 1.501 26.563 1.00 78.30 114 ASP A CA 1
ATOM 719 C C . ASP A 1 122 ? 3.242 1.809 25.374 1.00 82.46 114 ASP A C 1
ATOM 720 O O . ASP A 1 122 ? 2.962 0.930 24.559 1.00 72.12 114 ASP A O 1
ATOM 725 N N . LYS A 1 123 ? 2.735 3.039 25.274 1.00 79.21 115 LYS A N 1
ATOM 726 C CA . LYS A 1 123 ? 1.715 3.361 24.265 1.00 72.99 115 LYS A CA 1
ATOM 727 C C . LYS A 1 123 ? 2.298 4.008 23.011 1.00 67.54 115 LYS A C 1
ATOM 728 O O . LYS A 1 123 ? 1.685 4.011 21.946 1.00 57.58 115 LYS A O 1
ATOM 734 N N . ILE A 1 124 ? 3.497 4.563 23.159 1.00 59.35 116 ILE A N 1
ATOM 735 C CA . ILE A 1 124 ? 4.095 5.366 22.136 1.00 55.54 116 ILE A CA 1
ATOM 736 C C . ILE A 1 124 ? 5.347 4.676 21.548 1.00 59.57 116 ILE A C 1
ATOM 737 O O . ILE A 1 124 ? 6.291 4.428 22.282 1.00 61.48 116 ILE A O 1
ATOM 742 N N . THR A 1 125 ? 5.367 4.405 20.245 1.00 58.93 117 THR A N 1
ATOM 743 C CA . THR A 1 125 ? 6.646 4.091 19.547 1.00 61.81 117 THR A CA 1
ATOM 744 C C . THR A 1 125 ? 7.152 5.223 18.547 1.00 57.72 117 THR A C 1
ATOM 745 O O . THR A 1 125 ? 6.396 5.722 17.699 1.00 63.50 117 THR A O 1
ATOM 749 N N . VAL A 1 126 ? 8.393 5.649 18.704 1.00 55.14 118 VAL A N 1
ATOM 750 C CA . VAL A 1 126 ? 9.083 6.561 17.762 1.00 57.60 118 VAL A CA 1
ATOM 751 C C . VAL A 1 126 ? 9.931 5.873 16.641 1.00 63.46 118 VAL A C 1
ATOM 752 O O . VAL A 1 126 ? 10.902 5.163 16.920 1.00 64.96 118 VAL A O 1
ATOM 756 N N . ILE A 1 127 ? 9.592 6.140 15.383 1.00 56.67 119 ILE A N 1
ATOM 757 C CA . ILE A 1 127 ? 10.318 5.676 14.220 1.00 54.25 119 ILE A CA 1
ATOM 758 C C . ILE A 1 127 ? 10.992 6.887 13.598 1.00 59.60 119 ILE A C 1
ATOM 759 O O . ILE A 1 127 ? 10.324 7.835 13.176 1.00 61.23 119 ILE A O 1
ATOM 764 N N . SER A 1 128 ? 12.306 6.870 13.521 1.00 52.04 120 SER A N 1
ATOM 765 C CA . SER A 1 128 ? 13.028 7.901 12.836 1.00 55.43 120 SER A CA 1
ATOM 766 C C . SER A 1 128 ? 13.064 7.879 11.286 1.00 61.08 120 SER A C 1
ATOM 767 O O . SER A 1 128 ? 14.133 7.863 10.726 1.00 73.33 120 SER A O 1
ATOM 770 N N . GLU A 1 129 ? 11.918 7.931 10.613 1.00 58.84 121 GLU A N 1
ATOM 771 C CA . GLU A 1 129 ? 11.794 8.050 9.145 1.00 58.61 121 GLU A CA 1
ATOM 772 C C . GLU A 1 129 ? 10.919 9.259 8.791 1.00 62.52 121 GLU A C 1
ATOM 773 O O . GLU A 1 129 ? 10.097 9.709 9.607 1.00 62.83 121 GLU A O 1
ATOM 779 N N . ARG A 1 130 ? 11.041 9.756 7.572 1.00 48.19 122 ARG A N 1
ATOM 780 C CA . ARG A 1 130 ? 10.142 10.737 7.052 1.00 54.01 122 ARG A CA 1
ATOM 781 C C . ARG A 1 130 ? 8.895 9.965 6.710 1.00 62.26 122 ARG A C 1
ATOM 782 O O . ARG A 1 130 ? 8.960 8.800 6.324 1.00 72.45 122 ARG A O 1
ATOM 790 N N . SER A 1 131 ? 7.735 10.579 6.894 1.00 63.85 123 SER A N 1
ATOM 791 C CA . SER A 1 131 ? 6.495 9.834 6.797 1.00 59.96 123 SER A CA 1
ATOM 792 C C . SER A 1 131 ? 6.331 9.379 5.360 1.00 66.69 123 SER A C 1
ATOM 793 O O . SER A 1 131 ? 5.643 8.366 5.087 1.00 59.90 123 SER A O 1
ATOM 796 N N . THR A 1 132 ? 6.865 10.184 4.434 1.00 56.91 124 THR A N 1
ATOM 797 C CA . THR A 1 132 ? 6.759 9.810 3.015 1.00 66.78 124 THR A CA 1
ATOM 798 C C . THR A 1 132 ? 7.518 8.481 2.655 1.00 72.11 124 THR A C 1
ATOM 799 O O . THR A 1 132 ? 7.169 7.794 1.681 1.00 67.42 124 THR A O 1
ATOM 803 N N . ASP A 1 133 ? 8.522 8.100 3.445 1.00 60.98 125 ASP A N 1
ATOM 804 C CA . ASP A 1 133 ? 9.252 6.860 3.173 1.00 67.14 125 ASP A CA 1
ATOM 805 C C . ASP A 1 133 ? 8.588 5.666 3.834 1.00 70.94 125 ASP A C 1
ATOM 806 O O . ASP A 1 133 ? 8.549 4.585 3.261 1.00 90.00 125 ASP A O 1
ATOM 811 N N . VAL A 1 134 ? 8.050 5.841 5.029 1.00 70.12 126 VAL A N 1
ATOM 812 C CA . VAL A 1 134 ? 7.280 4.761 5.613 1.00 72.62 126 VAL A CA 1
ATOM 813 C C . VAL A 1 134 ? 6.229 4.218 4.628 1.00 87.97 126 VAL A C 1
ATOM 814 O O . VAL A 1 134 ? 5.662 4.975 3.805 1.00 95.30 126 VAL A O 1
ATOM 818 N N . SER A 1 135 ? 6.014 2.899 4.675 1.00 90.32 127 SER A N 1
ATOM 819 C CA . SER A 1 135 ? 5.095 2.223 3.731 1.00 99.33 127 SER A CA 1
ATOM 820 C C . SER A 1 135 ? 3.956 1.509 4.449 1.00 90.52 127 SER A C 1
ATOM 821 O O . SER A 1 135 ? 2.897 1.285 3.863 1.00 88.90 127 SER A O 1
ATOM 824 N N . GLN A 1 136 ? 4.205 1.170 5.714 1.00 88.86 128 GLN A N 1
ATOM 825 C CA . GLN A 1 136 ? 3.249 0.529 6.609 1.00 98.41 128 GLN A CA 1
ATOM 826 C C . GLN A 1 136 ? 3.662 0.938 8.055 1.00 105.21 128 GLN A C 1
ATOM 827 O O . GLN A 1 136 ? 4.863 1.033 8.361 1.00 99.13 128 GLN A O 1
ATOM 833 N N . ILE A 1 137 ? 2.697 1.213 8.937 1.00 98.83 129 ILE A N 1
ATOM 834 C CA . ILE A 1 137 ? 3.064 1.466 10.348 1.00 92.07 129 ILE A CA 1
ATOM 835 C C . ILE A 1 137 ? 2.747 0.362 11.348 1.00 102.68 129 ILE A C 1
ATOM 836 O O . ILE A 1 137 ? 3.204 0.433 12.490 1.00 105.07 129 ILE A O 1
ATOM 841 N N . GLY A 1 138 ? 1.984 -0.650 10.917 1.00 112.04 130 GLY A N 1
ATOM 842 C CA . GLY A 1 138 ? 1.875 -1.947 11.622 1.00 113.50 130 GLY A CA 1
ATOM 843 C C . GLY A 1 138 ? 1.219 -2.016 12.997 1.00 113.83 130 GLY A C 1
ATOM 844 O O . GLY A 1 138 ? 1.471 -1.177 13.854 1.00 122.51 130 GLY A O 1
ATOM 845 N N . GLY A 1 139 ? 0.334 -2.988 13.204 1.00 119.01 131 GLY A N 1
ATOM 846 C CA . GLY A 1 139 ? -0.241 -3.762 12.117 1.00 122.89 131 GLY A CA 1
ATOM 847 C C . GLY A 1 139 ? -1.254 -2.868 11.423 1.00 132.95 131 GLY A C 1
ATOM 848 O O . GLY A 1 139 ? -1.240 -2.755 10.187 1.00 126.81 131 GLY A O 1
ATOM 849 N N . SER A 1 140 ? -2.092 -2.199 12.231 1.00 119.61 132 SER A N 1
ATOM 850 C CA . SER A 1 140 ? -3.161 -1.323 11.728 1.00 102.38 132 SER A CA 1
ATOM 851 C C . SER A 1 140 ? -2.663 0.054 11.259 1.00 83.17 132 SER A C 1
ATOM 852 O O . SER A 1 140 ? -1.641 0.573 11.732 1.00 74.88 132 SER A O 1
ATOM 855 N N . ARG A 1 141 ? -3.410 0.611 10.315 1.00 65.72 133 ARG A N 1
ATOM 856 C CA . ARG A 1 141 ? -3.259 2.002 9.856 1.00 63.28 133 ARG A CA 1
ATOM 857 C C . ARG A 1 141 ? -3.902 2.951 10.901 1.00 68.43 133 ARG A C 1
ATOM 858 O O . ARG A 1 141 ? -4.600 2.481 11.794 1.00 63.24 133 ARG A O 1
ATOM 866 N N . ALA A 1 142 ? -3.648 4.260 10.786 1.00 67.77 134 ALA A N 1
ATOM 867 C CA . ALA A 1 142 ? -4.053 5.261 11.792 1.00 62.52 134 ALA A CA 1
ATOM 868 C C . ALA A 1 142 ? -5.533 5.533 11.728 1.00 59.23 134 ALA A C 1
ATOM 869 O O . ALA A 1 142 ? -6.099 5.525 10.651 1.00 65.00 134 ALA A O 1
ATOM 871 N N . ASP A 1 143 ? -6.170 5.771 12.887 1.00 54.58 135 ASP A N 1
ATOM 872 C CA . ASP A 1 143 ? -7.537 6.352 12.884 1.00 52.28 135 ASP A CA 1
ATOM 873 C C . ASP A 1 143 ? -7.413 7.856 12.761 1.00 43.51 135 ASP A C 1
ATOM 874 O O . ASP A 1 143 ? -8.279 8.546 12.194 1.00 53.09 135 ASP A O 1
ATOM 879 N N . ILE A 1 144 ? -6.313 8.383 13.310 1.00 52.12 136 ILE A N 1
ATOM 880 C CA . ILE A 1 144 ? -6.147 9.820 13.339 1.00 53.18 136 ILE A CA 1
ATOM 881 C C . ILE A 1 144 ? -4.689 10.215 12.989 1.00 51.58 136 ILE A C 1
ATOM 882 O O . ILE A 1 144 ? -3.712 9.644 13.532 1.00 50.52 136 ILE A O 1
ATOM 887 N N . ILE A 1 145 ? -4.552 11.257 12.187 1.00 48.83 137 ILE A N 1
ATOM 888 C CA . ILE A 1 145 ? -3.230 11.871 11.919 1.00 45.55 137 ILE A CA 1
ATOM 889 C C . ILE A 1 145 ? -3.153 13.254 12.537 1.00 43.30 137 ILE A C 1
ATOM 890 O O . ILE A 1 145 ? -3.976 14.110 12.229 1.00 47.91 137 ILE A O 1
ATOM 895 N N . VAL A 1 146 ? -2.156 13.479 13.366 1.00 42.25 138 VAL A N 1
ATOM 896 C CA . VAL A 1 146 ? -1.844 14.794 13.840 1.00 46.26 138 VAL A CA 1
ATOM 897 C C . VAL A 1 146 ? -0.467 15.164 13.299 1.00 50.73 138 VAL A C 1
ATOM 898 O O . VAL A 1 146 ? 0.481 14.387 13.396 1.00 51.30 138 VAL A O 1
ATOM 902 N N . ALA A 1 147 ? -0.361 16.354 12.728 1.00 45.05 139 ALA A N 1
ATOM 903 C CA . ALA A 1 147 ? 0.937 16.861 12.240 1.00 46.18 139 ALA A CA 1
ATOM 904 C C . ALA A 1 147 ? 1.061 18.349 12.415 1.00 43.06 139 ALA A C 1
ATOM 905 O O . ALA A 1 147 ? 0.249 19.125 11.885 1.00 43.27 139 ALA A O 1
ATOM 907 N N . GLU A 1 148 ? 2.064 18.789 13.142 1.00 48.11 140 GLU A N 1
ATOM 908 C CA . GLU A 1 148 ? 2.335 20.224 13.128 1.00 46.63 140 GLU A CA 1
ATOM 909 C C . GLU A 1 148 ? 3.564 20.476 12.219 1.00 48.83 140 GLU A C 1
ATOM 910 O O . GLU A 1 148 ? 4.709 20.442 12.669 1.00 52.18 140 GLU A O 1
ATOM 916 N N . VAL A 1 149 ? 3.311 20.810 10.974 1.00 46.08 141 VAL A N 1
ATOM 917 C CA . VAL A 1 149 ? 4.331 20.680 9.948 1.00 53.67 141 VAL A CA 1
ATOM 918 C C . VAL A 1 149 ? 4.232 21.909 9.008 1.00 58.87 141 VAL A C 1
ATOM 919 O O . VAL A 1 149 ? 4.371 21.767 7.798 1.00 55.57 141 VAL A O 1
ATOM 923 N N . PHE A 1 150 ? 4.034 23.116 9.604 1.00 41.86 142 PHE A N 1
ATOM 924 C CA . PHE A 1 150 ? 3.553 24.278 8.918 1.00 37.45 142 PHE A CA 1
ATOM 925 C C . PHE A 1 150 ? 4.533 25.316 9.182 1.00 32.26 142 PHE A C 1
ATOM 926 O O . PHE A 1 150 ? 5.063 25.418 10.278 1.00 38.04 142 PHE A O 1
ATOM 934 N N . ASP A 1 151 ? 4.705 26.197 8.216 1.00 37.90 143 ASP A N 1
ATOM 935 C CA . ASP A 1 151 ? 5.498 27.393 8.519 1.00 38.51 143 ASP A CA 1
ATOM 936 C C . ASP A 1 151 ? 4.613 28.624 8.161 1.00 42.31 143 ASP A C 1
ATOM 937 O O . ASP A 1 151 ? 3.438 28.439 7.797 1.00 43.18 143 ASP A O 1
ATOM 942 N N . THR A 1 152 ? 5.201 29.844 8.182 1.00 41.63 144 THR A N 1
ATOM 943 C CA . THR A 1 152 ? 4.475 31.050 8.043 1.00 39.44 144 THR A CA 1
ATOM 944 C C . THR A 1 152 ? 3.689 31.060 6.763 1.00 46.14 144 THR A C 1
ATOM 945 O O . THR A 1 152 ? 2.628 31.699 6.669 1.00 50.28 144 THR A O 1
ATOM 949 N N . GLU A 1 153 ? 4.143 30.305 5.775 1.00 43.77 145 GLU A N 1
ATOM 950 C CA . GLU A 1 153 ? 3.502 30.373 4.463 1.00 41.42 145 GLU A CA 1
ATOM 951 C C . GLU A 1 153 ? 2.611 29.208 4.275 1.00 43.25 145 GLU A C 1
ATOM 952 O O . GLU A 1 153 ? 2.110 28.958 3.153 1.00 44.21 145 GLU A O 1
ATOM 958 N N . LEU A 1 154 ? 2.403 28.525 5.394 1.00 47.45 146 LEU A N 1
ATOM 959 C CA . LEU A 1 154 ? 1.621 27.298 5.537 1.00 44.98 146 LEU A CA 1
ATOM 960 C C . LEU A 1 154 ? 2.274 26.101 4.907 1.00 50.70 146 LEU A C 1
ATOM 961 O O . LEU A 1 154 ? 2.519 25.136 5.612 1.00 47.37 146 LEU A O 1
ATOM 966 N N . ILE A 1 155 ? 2.473 26.118 3.581 1.00 47.94 147 ILE A N 1
ATOM 967 C CA . ILE A 1 155 ? 2.916 24.910 2.819 1.00 47.39 147 ILE A CA 1
ATOM 968 C C . ILE A 1 155 ? 4.435 24.650 2.655 1.00 46.36 147 ILE A C 1
ATOM 969 O O . ILE A 1 155 ? 4.872 23.603 2.123 1.00 47.35 147 ILE A O 1
ATOM 974 N N . GLY A 1 156 ? 5.206 25.585 3.179 1.00 48.73 148 GLY A N 1
ATOM 975 C CA . GLY A 1 156 ? 6.609 25.700 2.917 1.00 52.64 148 GLY A CA 1
ATOM 976 C C . GLY A 1 156 ? 7.463 24.621 3.556 1.00 52.65 148 GLY A C 1
ATOM 977 O O . GLY A 1 156 ? 8.617 24.533 3.243 1.00 53.25 148 GLY A O 1
ATOM 978 N N . GLU A 1 157 ? 6.919 23.787 4.434 1.00 51.66 149 GLU A N 1
ATOM 979 C CA . GLU A 1 157 ? 7.701 22.665 4.985 1.00 48.49 149 GLU A CA 1
ATOM 980 C C . GLU A 1 157 ? 7.132 21.352 4.536 1.00 45.75 149 GLU A C 1
ATOM 981 O O . GLU A 1 157 ? 7.342 20.326 5.189 1.00 50.24 149 GLU A O 1
ATOM 987 N N . GLY A 1 158 ? 6.346 21.339 3.453 1.00 46.33 150 GLY A N 1
ATOM 988 C CA . GLY A 1 158 ? 5.948 19.963 2.937 1.00 43.62 150 GLY A CA 1
ATOM 989 C C . GLY A 1 158 ? 4.583 19.447 3.305 1.00 52.41 150 GLY A C 1
ATOM 990 O O . GLY A 1 158 ? 4.272 18.240 3.073 1.00 49.93 150 GLY A O 1
ATOM 991 N N . ALA A 1 159 ? 3.741 20.344 3.852 1.00 51.93 151 ALA A N 1
ATOM 992 C CA . ALA A 1 159 ? 2.516 19.876 4.534 1.00 51.92 151 ALA A CA 1
ATOM 993 C C . ALA A 1 159 ? 1.733 19.128 3.550 1.00 46.29 151 ALA A C 1
ATOM 994 O O . ALA A 1 159 ? 1.171 18.047 3.872 1.00 46.66 151 ALA A O 1
ATOM 996 N N . LEU A 1 160 ? 1.675 19.695 2.333 1.00 45.26 152 LEU A N 1
ATOM 997 C CA . LEU A 1 160 ? 0.810 19.135 1.305 1.00 49.41 152 LEU A CA 1
ATOM 998 C C . LEU A 1 160 ? 1.074 17.655 0.992 1.00 54.39 152 LEU A C 1
ATOM 999 O O . LEU A 1 160 ? 0.181 16.779 1.063 1.00 55.29 152 LEU A O 1
ATOM 1004 N N . ARG A 1 161 ? 2.326 17.350 0.680 1.00 55.24 153 ARG A N 1
ATOM 1005 C CA . ARG A 1 161 ? 2.644 15.971 0.365 1.00 53.55 153 ARG A CA 1
ATOM 1006 C C . ARG A 1 161 ? 2.549 15.118 1.631 1.00 42.48 153 ARG A C 1
ATOM 1007 O O . ARG A 1 161 ? 2.110 13.922 1.580 1.00 49.68 153 ARG A O 1
ATOM 1015 N N . THR A 1 162 ? 2.992 15.685 2.764 1.00 46.78 154 THR A N 1
ATOM 1016 C CA . THR A 1 162 ? 3.026 14.893 3.982 1.00 46.55 154 THR A CA 1
ATOM 1017 C C . THR A 1 162 ? 1.620 14.311 4.243 1.00 51.86 154 THR A C 1
ATOM 1018 O O . THR A 1 162 ? 1.442 13.115 4.461 1.00 55.30 154 THR A O 1
ATOM 1022 N N . PHE A 1 163 ? 0.603 15.182 4.154 1.00 51.25 155 PHE A N 1
ATOM 1023 C CA . PHE A 1 163 ? -0.782 14.756 4.400 1.00 56.53 155 PHE A CA 1
ATOM 1024 C C . PHE A 1 163 ? -1.271 13.827 3.308 1.00 52.72 155 PHE A C 1
ATOM 1025 O O . PHE A 1 163 ? -1.870 12.790 3.606 1.00 57.74 155 PHE A O 1
ATOM 1033 N N . LYS A 1 164 ? -1.068 14.237 2.045 1.00 53.66 156 LYS A N 1
ATOM 1034 C CA . LYS A 1 164 ? -1.576 13.492 0.890 1.00 54.59 156 LYS A CA 1
ATOM 1035 C C . LYS A 1 164 ? -1.043 12.095 0.889 1.00 50.68 156 LYS A C 1
ATOM 1036 O O . LYS A 1 164 ? -1.784 11.133 0.675 1.00 57.37 156 LYS A O 1
ATOM 1042 N N . GLU A 1 165 ? 0.230 11.954 1.168 1.00 47.61 157 GLU A N 1
ATOM 1043 C CA . GLU A 1 165 ? 0.769 10.567 1.073 1.00 56.43 157 GLU A CA 1
ATOM 1044 C C . GLU A 1 165 ? 0.495 9.793 2.343 1.00 63.70 157 GLU A C 1
ATOM 1045 O O . GLU A 1 165 ? 0.377 8.561 2.279 1.00 52.13 157 GLU A O 1
ATOM 1051 N N . ALA A 1 166 ? 0.390 10.477 3.505 1.00 58.72 158 ALA A N 1
ATOM 1052 C CA . ALA A 1 166 ? 0.006 9.732 4.740 1.00 55.06 158 ALA A CA 1
ATOM 1053 C C . ALA A 1 166 ? -1.406 9.183 4.628 1.00 50.79 158 ALA A C 1
ATOM 1054 O O . ALA A 1 166 ? -1.690 8.100 5.085 1.00 52.57 158 ALA A O 1
ATOM 1056 N N . LEU A 1 167 ? -2.293 9.918 3.973 1.00 51.94 159 LEU A N 1
ATOM 1057 C CA . LEU A 1 167 ? -3.648 9.426 3.747 1.00 54.37 159 LEU A CA 1
ATOM 1058 C C . LEU A 1 167 ? -3.746 8.264 2.766 1.00 66.87 159 LEU A C 1
ATOM 1059 O O . LEU A 1 167 ? -4.550 7.329 2.952 1.00 57.92 159 LEU A O 1
ATOM 1064 N N . GLU A 1 168 ? -2.982 8.344 1.681 1.00 68.42 160 GLU A N 1
ATOM 1065 C CA . GLU A 1 168 ? -2.924 7.237 0.721 1.00 68.48 160 GLU A CA 1
ATOM 1066 C C . GLU A 1 168 ? -2.466 5.918 1.375 1.00 64.61 160 GLU A C 1
ATOM 1067 O O . GLU A 1 168 ? -2.996 4.829 1.109 1.00 64.73 160 GLU A O 1
ATOM 1073 N N . ARG A 1 169 ? -1.488 6.014 2.252 1.00 56.68 161 ARG A N 1
ATOM 1074 C CA . ARG A 1 169 ? -0.742 4.839 2.623 1.00 68.86 161 ARG A CA 1
ATOM 1075 C C . ARG A 1 169 ? -0.851 4.427 4.084 1.00 67.91 161 ARG A C 1
ATOM 1076 O O . ARG A 1 169 ? -0.692 3.264 4.402 1.00 73.69 161 ARG A O 1
ATOM 1084 N N . LEU A 1 170 ? -1.028 5.390 4.983 1.00 63.97 162 LEU A N 1
ATOM 1085 C CA . LEU A 1 170 ? -0.802 5.152 6.418 1.00 62.78 162 LEU A CA 1
ATOM 1086 C C . LEU A 1 170 ? -2.090 5.192 7.255 1.00 63.30 162 LEU A C 1
ATOM 1087 O O . LEU A 1 170 ? -2.038 4.920 8.458 1.00 64.21 162 LEU A O 1
ATOM 1092 N N . ALA A 1 171 ? -3.232 5.480 6.606 1.00 63.43 163 ALA A N 1
ATOM 1093 C CA . ALA A 1 171 ? -4.489 5.822 7.285 1.00 63.21 163 ALA A CA 1
ATOM 1094 C C . ALA A 1 171 ? -5.679 4.953 6.898 1.00 70.68 163 ALA A C 1
ATOM 1095 O O . ALA A 1 171 ? -5.778 4.539 5.761 1.00 64.30 163 ALA A O 1
ATOM 1097 N N . LYS A 1 172 ? -6.629 4.735 7.820 1.00 64.30 164 LYS A N 1
ATOM 1098 C CA . LYS A 1 172 ? -7.808 3.962 7.516 1.00 60.54 164 LYS A CA 1
ATOM 1099 C C . LYS A 1 172 ? -8.706 4.872 6.721 1.00 68.15 164 LYS A C 1
ATOM 1100 O O . LYS A 1 172 ? -8.494 6.065 6.736 1.00 67.21 164 LYS A O 1
ATOM 1106 N N . PRO A 1 173 ? -9.690 4.310 5.991 1.00 68.24 165 PRO A N 1
ATOM 1107 C CA . PRO A 1 173 ? -10.722 5.124 5.402 1.00 69.97 165 PRO A CA 1
ATOM 1108 C C . PRO A 1 173 ? -11.475 5.853 6.529 1.00 76.65 165 PRO A C 1
ATOM 1109 O O . PRO A 1 173 ? -11.684 5.261 7.612 1.00 70.45 165 PRO A O 1
ATOM 1113 N N . GLY A 1 174 ? -11.894 7.100 6.251 1.00 71.08 166 GLY A N 1
ATOM 1114 C CA . GLY A 1 174 ? -12.435 8.057 7.247 1.00 61.89 166 GLY A CA 1
ATOM 1115 C C . GLY A 1 174 ? -11.467 8.468 8.352 1.00 60.60 166 GLY A C 1
ATOM 1116 O O . GLY A 1 174 ? -11.880 8.862 9.434 1.00 56.45 166 GLY A O 1
ATOM 1117 N N . CYS A 1 175 ? -10.170 8.300 8.121 1.00 59.32 167 CYS A N 1
ATOM 1118 C CA . CYS A 1 175 ? -9.163 8.864 9.007 1.00 53.46 167 CYS A CA 1
ATOM 1119 C C . CYS A 1 175 ? -9.469 10.317 9.282 1.00 49.97 167 CYS A C 1
ATOM 1120 O O . CYS A 1 175 ? -10.011 11.009 8.422 1.00 57.27 167 CYS A O 1
ATOM 1123 N N . ARG A 1 176 ? -9.164 10.788 10.492 1.00 46.69 168 ARG A N 1
ATOM 1124 C CA . ARG A 1 176 ? -9.478 12.155 10.801 1.00 45.29 168 ARG A CA 1
ATOM 1125 C C . ARG A 1 176 ? -8.099 12.782 10.928 1.00 48.57 168 ARG A C 1
ATOM 1126 O O . ARG A 1 176 ? -7.194 12.133 11.417 1.00 47.92 168 ARG A O 1
ATOM 1134 N N . VAL A 1 177 ? -7.917 14.027 10.488 1.00 50.49 169 VAL A N 1
ATOM 1135 C CA . VAL A 1 177 ? -6.630 14.671 10.748 1.00 45.10 169 VAL A CA 1
ATOM 1136 C C . VAL A 1 177 ? -6.755 15.965 11.516 1.00 45.65 169 VAL A C 1
ATOM 1137 O O . VAL A 1 177 ? -7.780 16.665 11.419 1.00 45.83 169 VAL A O 1
ATOM 1141 N N . VAL A 1 178 ? -5.745 16.217 12.346 1.00 44.28 170 VAL A N 1
ATOM 1142 C CA . VAL A 1 178 ? -5.610 17.424 13.105 1.00 45.17 170 VAL A CA 1
ATOM 1143 C C . VAL A 1 178 ? -4.381 18.203 12.650 1.00 49.08 170 VAL A C 1
ATOM 1144 O O . VAL A 1 178 ? -3.237 17.764 12.858 1.00 49.55 170 VAL A O 1
ATOM 1148 N N . PRO A 1 179 ? -4.602 19.398 12.094 1.00 50.00 171 PRO A N 1
ATOM 1149 C CA . PRO A 1 179 ? -5.889 20.083 11.863 1.00 45.05 171 PRO A CA 1
ATOM 1150 C C . PRO A 1 179 ? -6.547 19.451 10.631 1.00 53.63 171 PRO A C 1
ATOM 1151 O O . PRO A 1 179 ? -5.939 18.620 9.989 1.00 49.09 171 PRO A O 1
ATOM 1155 N N . SER A 1 180 ? -7.741 19.880 10.255 1.00 44.72 172 SER A N 1
ATOM 1156 C CA . SER A 1 180 ? -8.460 19.192 9.229 1.00 48.06 172 SER A CA 1
ATOM 1157 C C . SER A 1 180 ? -8.536 20.056 7.998 1.00 46.25 172 SER A C 1
ATOM 1158 O O . SER A 1 180 ? -8.744 19.555 6.913 1.00 45.70 172 SER A O 1
ATOM 1161 N N . THR A 1 181 ? -8.440 21.359 8.181 1.00 40.27 173 THR A N 1
ATOM 1162 C CA . THR A 1 181 ? -8.765 22.290 7.169 1.00 48.58 173 THR A CA 1
ATOM 1163 C C . THR A 1 181 ? -7.936 23.565 7.415 1.00 49.86 173 THR A C 1
ATOM 1164 O O . THR A 1 181 ? -7.519 23.791 8.547 1.00 55.89 173 THR A O 1
ATOM 1168 N N . GLY A 1 182 ? -7.665 24.357 6.369 1.00 52.60 174 GLY A N 1
ATOM 1169 C CA . GLY A 1 182 ? -6.844 25.578 6.529 1.00 49.12 174 GLY A CA 1
ATOM 1170 C C . GLY A 1 182 ? -7.154 26.609 5.435 1.00 54.30 174 GLY A C 1
ATOM 1171 O O . GLY A 1 182 ? -7.498 26.263 4.312 1.00 53.27 174 GLY A O 1
ATOM 1172 N N . ASN A 1 183 ? -7.006 27.881 5.745 1.00 46.88 175 ASN A N 1
ATOM 1173 C CA . ASN A 1 183 ? -7.148 28.838 4.688 1.00 52.38 175 ASN A CA 1
ATOM 1174 C C . ASN A 1 183 ? -5.974 29.770 4.658 1.00 48.67 175 ASN A C 1
ATOM 1175 O O . ASN A 1 183 ? -5.389 30.042 5.711 1.00 52.56 175 ASN A O 1
ATOM 1180 N N . VAL A 1 184 ? -5.689 30.297 3.470 1.00 47.51 176 VAL A N 1
ATOM 1181 C CA . VAL A 1 184 ? -4.738 31.417 3.335 1.00 50.57 176 VAL A CA 1
ATOM 1182 C C . VAL A 1 184 ? -5.433 32.690 2.781 1.00 50.75 176 VAL A C 1
ATOM 1183 O O . VAL A 1 184 ? -6.093 32.655 1.769 1.00 57.68 176 VAL A O 1
ATOM 1187 N N . TYR A 1 185 ? -5.334 33.744 3.570 1.00 45.99 177 TYR A N 1
ATOM 1188 C CA . TYR A 1 185 ? -5.936 35.046 3.372 1.00 53.12 177 TYR A CA 1
ATOM 1189 C C . TYR A 1 185 ? -4.865 36.027 2.815 1.00 57.97 177 TYR A C 1
ATOM 1190 O O . TYR A 1 185 ? -3.727 35.945 3.268 1.00 47.26 177 TYR A O 1
ATOM 1199 N N . ILE A 1 186 ? -5.209 36.906 1.846 1.00 54.28 178 ILE A N 1
ATOM 1200 C CA . ILE A 1 186 ? -4.397 38.116 1.499 1.00 49.42 178 ILE A CA 1
ATOM 1201 C C . ILE A 1 186 ? -5.239 39.358 1.632 1.00 53.76 178 ILE A C 1
ATOM 1202 O O . ILE A 1 186 ? -6.442 39.320 1.437 1.00 62.92 178 ILE A O 1
ATOM 1207 N N . VAL A 1 187 ? -4.625 40.447 2.019 1.00 47.45 179 VAL A N 1
ATOM 1208 C CA . VAL A 1 187 ? -5.268 41.683 2.179 1.00 55.43 179 VAL A CA 1
ATOM 1209 C C . VAL A 1 187 ? -4.459 42.759 1.418 1.00 58.25 179 VAL A C 1
ATOM 1210 O O . VAL A 1 187 ? -3.327 43.002 1.766 1.00 56.52 179 VAL A O 1
ATOM 1214 N N . PRO A 1 188 ? -5.054 43.462 0.449 1.00 54.59 180 PRO A N 1
ATOM 1215 C CA . PRO A 1 188 ? -4.258 44.507 -0.231 1.00 52.90 180 PRO A CA 1
ATOM 1216 C C . PRO A 1 188 ? -4.125 45.745 0.611 1.00 56.41 180 PRO A C 1
ATOM 1217 O O . PRO A 1 188 ? -5.014 46.076 1.349 1.00 67.50 180 PRO A O 1
ATOM 1221 N N . VAL A 1 189 ? -3.002 46.436 0.491 1.00 47.84 181 VAL A N 1
ATOM 1222 C CA . VAL A 1 189 ? -2.738 47.517 1.351 1.00 49.13 181 VAL A CA 1
ATOM 1223 C C . VAL A 1 189 ? -2.038 48.655 0.563 1.00 59.84 181 VAL A C 1
ATOM 1224 O O . VAL A 1 189 ? -1.379 48.428 -0.484 1.00 50.48 181 VAL A O 1
ATOM 1228 N N . GLU A 1 190 ? -2.163 49.879 1.047 1.00 53.22 182 GLU A N 1
ATOM 1229 C CA . GLU A 1 190 ? -1.328 50.901 0.474 1.00 62.53 182 GLU A CA 1
ATOM 1230 C C . GLU A 1 190 ? -0.468 51.322 1.625 1.00 59.32 182 GLU A C 1
ATOM 1231 O O . GLU A 1 190 ? -0.942 51.617 2.735 1.00 59.63 182 GLU A O 1
ATOM 1237 N N . SER A 1 191 ? 0.821 51.305 1.366 1.00 63.72 183 SER A N 1
ATOM 1238 C CA . SER A 1 191 ? 1.810 51.439 2.441 1.00 68.73 183 SER A CA 1
ATOM 1239 C C . SER A 1 191 ? 3.150 51.982 1.903 1.00 55.87 183 SER A C 1
ATOM 1240 O O . SER A 1 191 ? 3.816 51.325 1.084 1.00 56.59 183 SER A O 1
ATOM 1243 N N . HIS A 1 192 ? 3.527 53.158 2.360 1.00 61.10 184 HIS A N 1
ATOM 1244 C CA . HIS A 1 192 ? 4.815 53.662 1.936 1.00 66.33 184 HIS A CA 1
ATOM 1245 C C . HIS A 1 192 ? 5.885 52.775 2.558 1.00 66.44 184 HIS A C 1
ATOM 1246 O O . HIS A 1 192 ? 6.827 52.295 1.869 1.00 52.55 184 HIS A O 1
ATOM 1253 N N . LEU A 1 193 ? 5.697 52.494 3.847 1.00 53.98 185 LEU A N 1
ATOM 1254 C CA . LEU A 1 193 ? 6.599 51.603 4.587 1.00 57.70 185 LEU A CA 1
ATOM 1255 C C . LEU A 1 193 ? 6.884 50.305 3.856 1.00 53.70 185 LEU A C 1
ATOM 1256 O O . LEU A 1 193 ? 8.016 49.989 3.636 1.00 55.56 185 LEU A O 1
ATOM 1261 N N . LEU A 1 194 ? 5.871 49.579 3.407 1.00 54.81 186 LEU A N 1
ATOM 1262 C CA . LEU A 1 194 ? 6.138 48.286 2.797 1.00 55.95 186 LEU A CA 1
ATOM 1263 C C . LEU A 1 194 ? 6.772 48.335 1.404 1.00 63.93 186 LEU A C 1
ATOM 1264 O O . LEU A 1 194 ? 7.433 47.376 0.958 1.00 62.76 186 LEU A O 1
ATOM 1269 N N . LYS A 1 195 ? 6.459 49.409 0.697 1.00 57.49 187 LYS A N 1
ATOM 1270 C CA . LYS A 1 195 ? 6.999 49.745 -0.597 1.00 55.42 187 LYS A CA 1
ATOM 1271 C C . LYS A 1 195 ? 8.507 49.879 -0.478 1.00 47.90 187 LYS A C 1
ATOM 1272 O O . LYS A 1 195 ? 9.218 49.309 -1.294 1.00 56.31 187 LYS A O 1
ATOM 1278 N N . MET A 1 196 ? 8.971 50.632 0.544 1.00 45.85 188 MET A N 1
ATOM 1279 C CA . MET A 1 196 ? 10.396 50.722 0.883 1.00 54.29 188 MET A CA 1
ATOM 1280 C C . MET A 1 196 ? 11.192 49.411 1.029 1.00 54.91 188 MET A C 1
ATOM 1281 O O . MET A 1 196 ? 12.401 49.510 0.987 1.00 52.08 188 MET A O 1
ATOM 1286 N N . PHE A 1 197 ? 10.544 48.244 1.195 1.00 51.64 189 PHE A N 1
ATOM 1287 C CA . PHE A 1 197 ? 11.216 46.932 1.323 1.00 46.93 189 PHE A CA 1
ATOM 1288 C C . PHE A 1 197 ? 11.308 46.317 -0.027 1.00 51.41 189 PHE A C 1
ATOM 1289 O O . PHE A 1 197 ? 11.967 45.252 -0.198 1.00 45.63 189 PHE A O 1
ATOM 1297 N N . ASN A 1 198 ? 10.655 46.952 -1.017 1.00 47.97 190 ASN A N 1
ATOM 1298 C CA . ASN A 1 198 ? 10.605 46.348 -2.341 1.00 51.71 190 ASN A CA 1
ATOM 1299 C C . ASN A 1 198 ? 11.057 47.200 -3.539 1.00 54.94 190 ASN A C 1
ATOM 1300 O O . ASN A 1 198 ? 11.524 46.633 -4.551 1.00 49.32 190 ASN A O 1
ATOM 1305 N N . ASP A 1 199 ? 10.897 48.514 -3.444 1.00 52.99 191 ASP A N 1
ATOM 1306 C CA . ASP A 1 199 ? 11.250 49.432 -4.564 1.00 56.40 191 ASP A CA 1
ATOM 1307 C C . ASP A 1 199 ? 12.740 49.442 -4.874 1.00 58.13 191 ASP A C 1
ATOM 1308 O O . ASP A 1 199 ? 13.566 49.622 -3.945 1.00 53.00 191 ASP A O 1
ATOM 1313 N N . ILE A 1 200 ? 13.074 49.282 -6.164 1.00 56.81 192 ILE A N 1
ATOM 1314 C CA . ILE A 1 200 ? 14.383 49.718 -6.703 1.00 47.70 192 ILE A CA 1
ATOM 1315 C C . ILE A 1 200 ? 14.596 51.170 -6.361 1.00 50.22 192 ILE A C 1
ATOM 1316 O O . ILE A 1 200 ? 13.767 51.949 -6.736 1.00 58.30 192 ILE A O 1
ATOM 1321 N N . PRO A 1 201 ? 15.650 51.526 -5.530 1.00 43.94 193 PRO A N 1
ATOM 1322 C CA . PRO A 1 201 ? 15.853 52.905 -5.050 1.00 48.00 193 PRO A CA 1
ATOM 1323 C C . PRO A 1 201 ? 16.030 53.919 -6.181 1.00 53.79 193 PRO A C 1
ATOM 1324 O O . PRO A 1 201 ? 16.661 53.621 -7.209 1.00 46.91 193 PRO A O 1
ATOM 1328 N N . ARG A 1 202 ? 15.510 55.112 -5.931 1.00 49.58 194 ARG A N 1
ATOM 1329 C CA . ARG A 1 202 ? 15.350 56.132 -6.946 1.00 46.76 194 ARG A CA 1
ATOM 1330 C C . ARG A 1 202 ? 16.213 57.331 -6.539 1.00 45.95 194 ARG A C 1
ATOM 1331 O O . ARG A 1 202 ? 15.913 58.051 -5.595 1.00 45.41 194 ARG A O 1
ATOM 1339 N N . LEU A 1 203 ? 17.339 57.518 -7.223 1.00 42.64 195 LEU A N 1
ATOM 1340 C CA . LEU A 1 203 ? 18.278 58.523 -6.747 1.00 46.89 195 LEU A CA 1
ATOM 1341 C C . LEU A 1 203 ? 17.595 59.876 -6.605 1.00 53.38 195 LEU A C 1
ATOM 1342 O O . LEU A 1 203 ? 17.841 60.600 -5.636 1.00 60.07 195 LEU A O 1
ATOM 1347 N N . ASN A 1 204 ? 16.671 60.188 -7.531 1.00 55.86 196 ASN A N 1
ATOM 1348 C CA . ASN A 1 204 ? 15.966 61.516 -7.453 1.00 73.61 196 ASN A CA 1
ATOM 1349 C C . ASN A 1 204 ? 14.475 61.592 -7.047 1.00 79.58 196 ASN A C 1
ATOM 1350 O O . ASN A 1 204 ? 13.877 62.664 -7.056 1.00 84.18 196 ASN A O 1
ATOM 1355 N N . GLY A 1 205 ? 13.883 60.481 -6.627 1.00 84.42 197 GLY A N 1
ATOM 1356 C CA . GLY A 1 205 ? 12.590 60.590 -5.970 1.00 79.47 197 GLY A CA 1
ATOM 1357 C C . GLY A 1 205 ? 11.376 60.499 -6.878 1.00 79.88 197 GLY A C 1
ATOM 1358 O O . GLY A 1 205 ? 10.341 60.030 -6.448 1.00 76.26 197 GLY A O 1
ATOM 1359 N N . GLU A 1 206 ? 11.485 60.916 -8.133 1.00 79.93 198 GLU A N 1
ATOM 1360 C CA . GLU A 1 206 ? 10.338 60.788 -9.058 1.00 86.28 198 GLU A CA 1
ATOM 1361 C C . GLU A 1 206 ? 10.194 59.336 -9.425 1.00 75.12 198 GLU A C 1
ATOM 1362 O O . GLU A 1 206 ? 11.203 58.643 -9.483 1.00 79.37 198 GLU A O 1
ATOM 1368 N N . LYS A 1 207 ? 8.983 58.845 -9.694 1.00 76.78 199 LYS A N 1
ATOM 1369 C CA . LYS A 1 207 ? 8.944 57.884 -10.802 1.00 86.14 199 LYS A CA 1
ATOM 1370 C C . LYS A 1 207 ? 8.728 58.807 -12.015 1.00 105.46 199 LYS A C 1
ATOM 1371 O O . LYS A 1 207 ? 8.137 59.872 -11.837 1.00 138.27 199 LYS A O 1
ATOM 1377 N N . ASP A 1 208 ? 9.182 58.488 -13.227 1.00 91.25 200 ASP A N 1
ATOM 1378 C CA . ASP A 1 208 ? 9.493 57.174 -13.686 1.00 90.14 200 ASP A CA 1
ATOM 1379 C C . ASP A 1 208 ? 10.932 56.706 -13.614 1.00 78.69 200 ASP A C 1
ATOM 1380 O O . ASP A 1 208 ? 11.365 56.014 -14.555 1.00 64.25 200 ASP A O 1
ATOM 1385 N N . GLU A 1 209 ? 11.647 57.017 -12.515 1.00 68.09 201 GLU A N 1
ATOM 1386 C CA . GLU A 1 209 ? 13.031 56.538 -12.362 1.00 62.54 201 GLU A CA 1
ATOM 1387 C C . GLU A 1 209 ? 13.032 55.007 -12.341 1.00 60.96 201 GLU A C 1
ATOM 1388 O O . GLU A 1 209 ? 12.438 54.393 -11.486 1.00 60.15 201 GLU A O 1
ATOM 1394 N N . GLU A 1 210 ? 13.604 54.411 -13.369 1.00 51.02 202 GLU A N 1
ATOM 1395 C CA . GLU A 1 210 ? 13.731 52.968 -13.435 1.00 63.38 202 GLU A CA 1
ATOM 1396 C C . GLU A 1 210 ? 15.214 52.568 -13.706 1.00 54.42 202 GLU A C 1
ATOM 1397 O O . GLU A 1 210 ? 15.466 51.858 -14.653 1.00 59.65 202 GLU A O 1
ATOM 1403 N N . PRO A 1 211 ? 16.148 52.932 -12.792 1.00 57.84 203 PRO A N 1
ATOM 1404 C CA . PRO A 1 211 ? 17.594 52.737 -12.949 1.00 46.69 203 PRO A CA 1
ATOM 1405 C C . PRO A 1 211 ? 17.964 51.383 -13.397 1.00 50.20 203 PRO A C 1
ATOM 1406 O O . PRO A 1 211 ? 18.883 51.245 -14.188 1.00 55.83 203 PRO A O 1
ATOM 1410 N N . LEU A 1 212 ? 17.256 50.369 -12.913 1.00 51.65 204 LEU A N 1
ATOM 1411 C CA . LEU A 1 212 ? 17.625 48.976 -13.170 1.00 61.86 204 LEU A CA 1
ATOM 1412 C C . LEU A 1 212 ? 16.632 48.228 -14.097 1.00 66.33 204 LEU A C 1
ATOM 1413 O O . LEU A 1 212 ? 16.810 47.031 -14.335 1.00 70.77 204 LEU A O 1
ATOM 1418 N N . GLY A 1 213 ? 15.630 48.943 -14.627 1.00 77.95 205 GLY A N 1
ATOM 1419 C CA . GLY A 1 213 ? 14.513 48.342 -15.399 1.00 77.40 205 GLY A CA 1
ATOM 1420 C C . GLY A 1 213 ? 13.301 48.073 -14.507 1.00 75.94 205 GLY A C 1
ATOM 1421 O O . GLY A 1 213 ? 13.066 48.750 -13.478 1.00 74.05 205 GLY A O 1
ATOM 1422 N N . ARG A 1 214 ? 12.492 47.108 -14.907 1.00 92.42 206 ARG A N 1
ATOM 1423 C CA . ARG A 1 214 ? 11.368 46.712 -14.077 1.00 88.35 206 ARG A CA 1
ATOM 1424 C C . ARG A 1 214 ? 11.725 45.391 -13.502 1.00 86.11 206 ARG A C 1
ATOM 1425 O O . ARG A 1 214 ? 12.357 44.547 -14.175 1.00 89.50 206 ARG A O 1
ATOM 1433 N N . CYS A 1 215 ? 11.343 45.210 -12.248 1.00 86.37 207 CYS A N 1
ATOM 1434 C CA . CYS A 1 215 ? 11.540 43.921 -11.613 1.00 82.09 207 CYS A CA 1
ATOM 1435 C C . CYS A 1 215 ? 10.364 43.568 -10.739 1.00 87.36 207 CYS A C 1
ATOM 1436 O O . CYS A 1 215 ? 9.833 44.402 -9.988 1.00 75.19 207 CYS A O 1
ATOM 1439 N N . SER A 1 216 ? 9.992 42.300 -10.896 1.00 97.25 208 SER A N 1
ATOM 1440 C CA . SER A 1 216 ? 9.089 41.508 -10.052 1.00 95.26 208 SER A CA 1
ATOM 1441 C C . SER A 1 216 ? 9.317 41.597 -8.541 1.00 80.04 208 SER A C 1
ATOM 1442 O O . SER A 1 216 ? 8.356 41.835 -7.767 1.00 63.63 208 SER A O 1
ATOM 1445 N N . GLY A 1 217 ? 10.603 41.492 -8.167 1.00 88.19 209 GLY A N 1
ATOM 1446 C CA . GLY A 1 217 ? 11.108 41.239 -6.792 1.00 80.09 209 GLY A CA 1
ATOM 1447 C C . GLY A 1 217 ? 11.325 39.739 -6.727 1.00 75.97 209 GLY A C 1
ATOM 1448 O O . GLY A 1 217 ? 10.899 39.028 -7.642 1.00 77.79 209 GLY A O 1
ATOM 1449 N N . THR A 1 218 ? 11.930 39.215 -5.661 1.00 81.23 210 THR A N 1
ATOM 1450 C CA . THR A 1 218 ? 12.134 37.750 -5.618 1.00 88.06 210 THR A CA 1
ATOM 1451 C C . THR A 1 218 ? 10.837 37.048 -5.304 1.00 87.59 210 THR A C 1
ATOM 1452 O O . THR A 1 218 ? 9.870 37.647 -4.796 1.00 73.51 210 THR A O 1
ATOM 1456 N N . ALA A 1 219 ? 10.846 35.755 -5.571 1.00 91.44 211 ALA A N 1
ATOM 1457 C CA . ALA A 1 219 ? 10.090 34.869 -4.697 1.00 108.16 211 ALA A CA 1
ATOM 1458 C C . ALA A 1 219 ? 11.020 34.225 -3.610 1.00 95.35 211 ALA A C 1
ATOM 1459 O O . ALA A 1 219 ? 11.155 33.011 -3.511 1.00 83.10 211 ALA A O 1
ATOM 1461 N N . ALA A 1 220 ? 11.708 35.079 -2.850 1.00 71.80 212 ALA A N 1
ATOM 1462 C CA . ALA A 1 220 ? 12.153 34.729 -1.515 1.00 70.76 212 ALA A CA 1
ATOM 1463 C C . ALA A 1 220 ? 10.978 35.150 -0.646 1.00 70.68 212 ALA A C 1
ATOM 1464 O O . ALA A 1 220 ? 10.149 36.014 -1.044 1.00 66.84 212 ALA A O 1
ATOM 1466 N N . VAL A 1 221 ? 10.934 34.589 0.550 1.00 66.75 213 VAL A N 1
ATOM 1467 C CA . VAL A 1 221 ? 9.806 34.757 1.444 1.00 62.62 213 VAL A CA 1
ATOM 1468 C C . VAL A 1 221 ? 10.103 35.936 2.331 1.00 55.36 213 VAL A C 1
ATOM 1469 O O . VAL A 1 221 ? 11.215 36.084 2.806 1.00 60.80 213 VAL A O 1
ATOM 1473 N N . PHE A 1 222 ? 9.156 36.848 2.505 1.00 53.68 214 PHE A N 1
ATOM 1474 C CA . PHE A 1 222 ? 9.388 37.986 3.454 1.00 47.15 214 PHE A CA 1
ATOM 1475 C C . PHE A 1 222 ? 8.409 37.850 4.668 1.00 57.63 214 PHE A C 1
ATOM 1476 O O . PHE A 1 222 ? 7.182 38.175 4.564 1.00 49.20 214 PHE A O 1
ATOM 1484 N N . ASP A 1 223 ? 8.948 37.420 5.802 1.00 47.81 215 ASP A N 1
ATOM 1485 C CA . ASP A 1 223 ? 8.239 37.128 7.015 1.00 41.26 215 ASP A CA 1
ATOM 1486 C C . ASP A 1 223 ? 8.273 38.326 7.895 1.00 51.14 215 ASP A C 1
ATOM 1487 O O . ASP A 1 223 ? 9.339 38.866 8.198 1.00 43.37 215 ASP A O 1
ATOM 1492 N N . VAL A 1 224 ? 7.106 38.792 8.344 1.00 43.99 216 VAL A N 1
ATOM 1493 C CA . VAL A 1 224 ? 7.176 39.969 9.203 1.00 48.27 216 VAL A CA 1
ATOM 1494 C C . VAL A 1 224 ? 6.117 39.879 10.272 1.00 46.09 216 VAL A C 1
ATOM 1495 O O . VAL A 1 224 ? 5.129 39.183 10.080 1.00 43.26 216 VAL A O 1
ATOM 1499 N N . GLN A 1 225 ? 6.416 40.445 11.420 1.00 43.66 217 GLN A N 1
ATOM 1500 C CA . GLN A 1 225 ? 5.424 40.590 12.502 1.00 44.13 217 GLN A CA 1
ATOM 1501 C C . GLN A 1 225 ? 4.531 41.803 12.155 1.00 48.46 217 GLN A C 1
ATOM 1502 O O . GLN A 1 225 ? 4.773 42.918 12.595 1.00 45.27 217 GLN A O 1
ATOM 1508 N N . LEU A 1 226 ? 3.540 41.592 11.308 1.00 45.50 218 LEU A N 1
ATOM 1509 C CA . LEU A 1 226 ? 2.701 42.694 10.861 1.00 45.92 218 LEU A CA 1
ATOM 1510 C C . LEU A 1 226 ? 1.963 43.383 11.989 1.00 54.93 218 LEU A C 1
ATOM 1511 O O . LEU A 1 226 ? 1.527 44.488 11.815 1.00 56.51 218 LEU A O 1
ATOM 1516 N N . SER A 1 227 ? 1.852 42.740 13.155 1.00 57.77 219 SER A N 1
ATOM 1517 C CA . SER A 1 227 ? 1.159 43.316 14.274 1.00 48.36 219 SER A CA 1
ATOM 1518 C C . SER A 1 227 ? 1.891 44.552 14.675 1.00 54.53 219 SER A C 1
ATOM 1519 O O . SER A 1 227 ? 1.346 45.337 15.403 1.00 51.55 219 SER A O 1
ATOM 1522 N N . GLU A 1 228 ? 3.139 44.740 14.265 1.00 56.35 220 GLU A N 1
ATOM 1523 C CA . GLU A 1 228 ? 3.909 45.891 14.837 1.00 51.71 220 GLU A CA 1
ATOM 1524 C C . GLU A 1 228 ? 3.982 47.045 13.869 1.00 49.24 220 GLU A C 1
ATOM 1525 O O . GLU A 1 228 ? 4.615 48.048 14.151 1.00 56.14 220 GLU A O 1
ATOM 1531 N N . MET A 1 229 ? 3.303 46.896 12.737 1.00 50.47 221 MET A N 1
ATOM 1532 C CA . MET A 1 229 ? 2.991 48.051 11.880 1.00 58.72 221 MET A CA 1
ATOM 1533 C C . MET A 1 229 ? 2.042 49.009 12.590 1.00 66.15 221 MET A C 1
ATOM 1534 O O . MET A 1 229 ? 0.941 48.596 12.995 1.00 60.03 221 MET A O 1
ATOM 1539 N N . LYS A 1 230 ? 2.448 50.267 12.734 1.00 67.18 222 LYS A N 1
ATOM 1540 C CA . LYS A 1 230 ? 1.556 51.285 13.272 1.00 63.04 222 LYS A CA 1
ATOM 1541 C C . LYS A 1 230 ? 0.399 51.590 12.298 1.00 70.98 222 LYS A C 1
ATOM 1542 O O . LYS A 1 230 ? 0.529 51.446 11.082 1.00 62.60 222 LYS A O 1
ATOM 1548 N N . THR A 1 231 ? -0.781 51.892 12.834 1.00 75.97 223 THR A N 1
ATOM 1549 C CA . THR A 1 231 ? -1.956 52.076 11.968 1.00 72.59 223 THR A CA 1
ATOM 1550 C C . THR A 1 231 ? -1.747 53.142 10.878 1.00 64.20 223 THR A C 1
ATOM 1551 O O . THR A 1 231 ? -2.256 52.996 9.768 1.00 66.13 223 THR A O 1
ATOM 1555 N N . HIS A 1 232 ? -0.943 54.164 11.134 1.00 65.18 224 HIS A N 1
ATOM 1556 C CA . HIS A 1 232 ? -0.718 55.135 10.052 1.00 77.71 224 HIS A CA 1
ATOM 1557 C C . HIS A 1 232 ? 0.172 54.665 8.910 1.00 81.97 224 HIS A C 1
ATOM 1558 O O . HIS A 1 232 ? 0.293 55.375 7.913 1.00 87.65 224 HIS A O 1
ATOM 1565 N N . GLU A 1 233 ? 0.777 53.475 9.008 1.00 70.77 225 GLU A N 1
ATOM 1566 C CA . GLU A 1 233 ? 1.863 53.096 8.084 1.00 58.14 225 GLU A CA 1
ATOM 1567 C C . GLU A 1 233 ? 1.302 52.250 6.967 1.00 62.55 225 GLU A C 1
ATOM 1568 O O . GLU A 1 233 ? 1.986 51.922 5.995 1.00 59.56 225 GLU A O 1
ATOM 1574 N N . PHE A 1 234 ? 0.027 51.918 7.099 1.00 56.03 226 PHE A N 1
ATOM 1575 C CA . PHE A 1 234 ? -0.692 51.222 6.023 1.00 60.31 226 PHE A CA 1
ATOM 1576 C C . PHE A 1 234 ? -2.197 51.580 5.935 1.00 58.54 226 PHE A C 1
ATOM 1577 O O . PHE A 1 234 ? -2.819 52.105 6.895 1.00 58.76 226 PHE A O 1
ATOM 1585 N N . ARG A 1 235 ? -2.798 51.219 4.808 1.00 57.13 227 ARG A N 1
ATOM 1586 C CA . ARG A 1 235 ? -4.236 51.333 4.702 1.00 63.18 227 ARG A CA 1
ATOM 1587 C C . ARG A 1 235 ? -4.789 50.139 3.929 1.00 58.26 227 ARG A C 1
ATOM 1588 O O . ARG A 1 235 ? -4.406 49.913 2.767 1.00 58.67 227 ARG A O 1
ATOM 1596 N N . GLU A 1 236 ? -5.667 49.359 4.572 1.00 60.55 228 GLU A N 1
ATOM 1597 C CA . GLU A 1 236 ? -6.292 48.215 3.910 1.00 61.26 228 GLU A CA 1
ATOM 1598 C C . GLU A 1 236 ? -7.243 48.734 2.825 1.00 70.12 228 GLU A C 1
ATOM 1599 O O . GLU A 1 236 ? -8.008 49.677 3.051 1.00 60.10 228 GLU A O 1
ATOM 1605 N N . LEU A 1 237 ? -7.234 48.101 1.662 1.00 68.03 229 LEU A N 1
ATOM 1606 C CA . LEU A 1 237 ? -8.066 48.584 0.593 1.00 64.56 229 LEU A CA 1
ATOM 1607 C C . LEU A 1 237 ? -9.165 47.621 0.309 1.00 75.30 229 LEU A C 1
ATOM 1608 O O . LEU A 1 237 ? -9.964 47.850 -0.586 1.00 81.97 229 LEU A O 1
ATOM 1613 N N . SER A 1 238 ? -9.186 46.512 1.013 1.00 68.64 230 SER A N 1
ATOM 1614 C CA . SER A 1 238 ? -10.315 45.618 0.888 1.00 60.61 230 SER A CA 1
ATOM 1615 C C . SER A 1 238 ? -10.388 44.786 2.152 1.00 68.20 230 SER A C 1
ATOM 1616 O O . SER A 1 238 ? -9.476 44.821 2.990 1.00 61.97 230 SER A O 1
ATOM 1619 N N . GLU A 1 239 ? -11.522 44.127 2.321 1.00 63.08 231 GLU A N 1
ATOM 1620 C CA . GLU A 1 239 ? -11.641 43.005 3.231 1.00 70.64 231 GLU A CA 1
ATOM 1621 C C . GLU A 1 239 ? -10.704 41.883 2.737 1.00 66.87 231 GLU A C 1
ATOM 1622 O O . GLU A 1 239 ? -10.483 41.757 1.518 1.00 55.30 231 GLU A O 1
ATOM 1628 N N . PRO A 1 240 ? -10.166 41.077 3.682 1.00 64.64 232 PRO A N 1
ATOM 1629 C CA . PRO A 1 240 ? -9.331 39.909 3.458 1.00 57.17 232 PRO A CA 1
ATOM 1630 C C . PRO A 1 240 ? -9.867 39.044 2.358 1.00 57.86 232 PRO A C 1
ATOM 1631 O O . PRO A 1 240 ? -11.070 38.835 2.287 1.00 58.70 232 PRO A O 1
ATOM 1635 N N . ILE A 1 241 ? -9.014 38.545 1.481 1.00 51.46 233 ILE A N 1
ATOM 1636 C CA . ILE A 1 241 ? -9.558 37.676 0.470 1.00 54.11 233 ILE A CA 1
ATOM 1637 C C . ILE A 1 241 ? -9.010 36.283 0.669 1.00 61.81 233 ILE A C 1
ATOM 1638 O O . ILE A 1 241 ? -7.843 36.102 1.015 1.00 58.23 233 ILE A O 1
ATOM 1643 N N . VAL A 1 242 ? -9.861 35.292 0.469 1.00 62.78 234 VAL A N 1
ATOM 1644 C CA . VAL A 1 242 ? -9.468 33.928 0.656 1.00 55.35 234 VAL A CA 1
ATOM 1645 C C . VAL A 1 242 ? -8.682 33.505 -0.564 1.00 58.36 234 VAL A C 1
ATOM 1646 O O . VAL A 1 242 ? -9.254 33.149 -1.571 1.00 58.74 234 VAL A O 1
ATOM 1650 N N . ALA A 1 243 ? -7.355 33.520 -0.487 1.00 56.73 235 ALA A N 1
ATOM 1651 C CA . ALA A 1 243 ? -6.561 33.058 -1.641 1.00 49.74 235 ALA A CA 1
ATOM 1652 C C . ALA A 1 243 ? -6.693 31.571 -1.825 1.00 48.10 235 ALA A C 1
ATOM 1653 O O . ALA A 1 243 ? -6.904 31.142 -2.951 1.00 54.13 235 ALA A O 1
ATOM 1655 N N . PHE A 1 244 ? -6.527 30.771 -0.757 1.00 47.95 236 PHE A N 1
ATOM 1656 C CA . PHE A 1 244 ? -6.601 29.284 -0.923 1.00 55.29 236 PHE A CA 1
ATOM 1657 C C . PHE A 1 244 ? -7.309 28.607 0.227 1.00 60.78 236 PHE A C 1
ATOM 1658 O O . PHE A 1 244 ? -7.157 29.063 1.398 1.00 58.26 236 PHE A O 1
ATOM 1666 N N . LYS A 1 245 ? -8.012 27.505 -0.080 1.00 48.66 237 LYS A N 1
ATOM 1667 C CA . LYS A 1 245 ? -8.604 26.699 0.972 1.00 63.65 237 LYS A CA 1
ATOM 1668 C C . LYS A 1 245 ? -7.905 25.384 0.852 1.00 60.91 237 LYS A C 1
ATOM 1669 O O . LYS A 1 245 ? -7.735 24.917 -0.249 1.00 57.13 237 LYS A O 1
ATOM 1675 N N . PHE A 1 246 ? -7.486 24.784 1.963 1.00 52.71 238 PHE A N 1
ATOM 1676 C CA . PHE A 1 246 ? -6.970 23.429 1.857 1.00 52.93 238 PHE A CA 1
ATOM 1677 C C . PHE A 1 246 ? -7.799 22.547 2.768 1.00 56.70 238 PHE A C 1
ATOM 1678 O O . PHE A 1 246 ? -8.369 23.002 3.794 1.00 50.84 238 PHE A O 1
ATOM 1686 N N . ASP A 1 247 ? -7.758 21.275 2.443 1.00 55.55 239 ASP A N 1
ATOM 1687 C CA . ASP A 1 247 ? -8.543 20.276 3.122 1.00 55.52 239 ASP A CA 1
ATOM 1688 C C . ASP A 1 247 ? -7.634 19.090 3.322 1.00 54.08 239 ASP A C 1
ATOM 1689 O O . ASP A 1 247 ? -7.457 18.282 2.432 1.00 49.21 239 ASP A O 1
ATOM 1694 N N . PHE A 1 248 ? -7.102 18.947 4.518 1.00 52.36 240 PHE A N 1
ATOM 1695 C CA . PHE A 1 248 ? -6.048 17.919 4.799 1.00 46.16 240 PHE A CA 1
ATOM 1696 C C . PHE A 1 248 ? -6.595 16.540 5.146 1.00 50.17 240 PHE A C 1
ATOM 1697 O O . PHE A 1 248 ? -5.845 15.711 5.647 1.00 52.94 240 PHE A O 1
ATOM 1705 N N . GLU A 1 249 ? -7.896 16.303 4.945 1.00 49.74 241 GLU A N 1
ATOM 1706 C CA . GLU A 1 249 ? -8.452 14.979 5.246 1.00 51.47 241 GLU A CA 1
ATOM 1707 C C . GLU A 1 249 ? -8.845 14.220 4.006 1.00 46.73 241 GLU A C 1
ATOM 1708 O O . GLU A 1 249 ? -9.342 13.115 4.118 1.00 52.85 241 GLU A O 1
ATOM 1714 N N . HIS A 1 250 ? -8.797 14.846 2.835 1.00 53.50 242 HIS A N 1
ATOM 1715 C CA . HIS A 1 250 ? -9.126 14.101 1.611 1.00 57.75 242 HIS A CA 1
ATOM 1716 C C . HIS A 1 250 ? -7.967 14.168 0.548 1.00 51.91 242 HIS A C 1
ATOM 1717 O O . HIS A 1 250 ? -7.736 15.191 -0.085 1.00 56.39 242 HIS A O 1
ATOM 1724 N N . GLU A 1 251 ? -7.180 13.099 0.521 1.00 61.94 243 GLU A N 1
ATOM 1725 C CA . GLU A 1 251 ? -6.167 12.719 -0.472 1.00 59.40 243 GLU A CA 1
ATOM 1726 C C . GLU A 1 251 ? -6.382 13.538 -1.779 1.00 61.01 243 GLU A C 1
ATOM 1727 O O . GLU A 1 251 ? -5.606 14.471 -2.108 1.00 52.93 243 GLU A O 1
ATOM 1733 N N . GLU A 1 252 ? -7.492 13.278 -2.458 1.00 56.17 244 GLU A N 1
ATOM 1734 C CA . GLU A 1 252 ? -7.763 13.822 -3.806 1.00 64.46 244 GLU A CA 1
ATOM 1735 C C . GLU A 1 252 ? -7.976 15.327 -3.872 1.00 65.89 244 GLU A C 1
ATOM 1736 O O . GLU A 1 252 ? -7.794 15.938 -4.928 1.00 72.58 244 GLU A O 1
ATOM 1742 N N . LYS A 1 253 ? -8.336 15.951 -2.759 1.00 63.76 245 LYS A N 1
ATOM 1743 C CA . LYS A 1 253 ? -8.475 17.401 -2.781 1.00 67.25 245 LYS A CA 1
ATOM 1744 C C . LYS A 1 253 ? -7.127 18.115 -2.602 1.00 63.64 245 LYS A C 1
ATOM 1745 O O . LYS A 1 253 ? -7.024 19.341 -2.644 1.00 61.53 245 LYS A O 1
ATOM 1751 N N . ILE A 1 254 ? -6.071 17.355 -2.373 1.00 61.30 246 ILE A N 1
ATOM 1752 C CA . ILE A 1 254 ? -4.766 17.996 -2.203 1.00 58.85 246 ILE A CA 1
ATOM 1753 C C . ILE A 1 254 ? -4.027 17.958 -3.547 1.00 58.66 246 ILE A C 1
ATOM 1754 O O . ILE A 1 254 ? -3.598 16.877 -4.034 1.00 58.55 246 ILE A O 1
ATOM 1759 N N . ILE A 1 255 ? -3.922 19.143 -4.134 1.00 55.94 247 ILE A N 1
ATOM 1760 C CA . ILE A 1 255 ? -3.343 19.336 -5.470 1.00 61.97 247 ILE A CA 1
ATOM 1761 C C . ILE A 1 255 ? -2.154 20.261 -5.350 1.00 60.85 247 ILE A C 1
ATOM 1762 O O . ILE A 1 255 ? -2.311 21.361 -4.816 1.00 55.00 247 ILE A O 1
ATOM 1767 N N . PHE A 1 256 ? -0.966 19.828 -5.807 1.00 56.43 248 PHE A N 1
ATOM 1768 C CA . PHE A 1 256 ? 0.246 20.633 -5.585 1.00 53.09 248 PHE A CA 1
ATOM 1769 C C . PHE A 1 256 ? 0.342 21.950 -6.316 1.00 51.40 248 PHE A C 1
ATOM 1770 O O . PHE A 1 256 ? 0.917 22.889 -5.762 1.00 59.74 248 PHE A O 1
ATOM 1778 N N . ASP A 1 257 ? -0.187 22.051 -7.548 1.00 57.31 249 ASP A N 1
ATOM 1779 C CA . ASP A 1 257 ? -0.050 23.304 -8.340 1.00 58.66 249 ASP A CA 1
ATOM 1780 C C . ASP A 1 257 ? -1.430 23.751 -8.721 1.00 63.63 249 ASP A C 1
ATOM 1781 O O . ASP A 1 257 ? -2.201 22.980 -9.304 1.00 63.62 249 ASP A O 1
ATOM 1786 N N . GLU A 1 258 ? -1.745 24.999 -8.400 1.00 55.36 250 GLU A N 1
ATOM 1787 C CA . GLU A 1 258 ? -3.092 25.493 -8.638 1.00 67.20 250 GLU A CA 1
ATOM 1788 C C . GLU A 1 258 ? -2.946 26.964 -8.881 1.00 56.33 250 GLU A C 1
ATOM 1789 O O . GLU A 1 258 ? -1.990 27.593 -8.413 1.00 55.74 250 GLU A O 1
ATOM 1795 N N . SER A 1 259 ? -3.961 27.520 -9.530 1.00 65.81 251 SER A N 1
ATOM 1796 C CA . SER A 1 259 ? -4.049 28.967 -9.744 1.00 68.22 251 SER A CA 1
ATOM 1797 C C . SER A 1 259 ? -5.511 29.339 -9.771 1.00 55.87 251 SER A C 1
ATOM 1798 O O . SER A 1 259 ? -6.273 28.645 -10.409 1.00 66.57 251 SER A O 1
ATOM 1801 N N . PHE A 1 260 ? -5.912 30.406 -9.098 1.00 59.67 252 PHE A N 1
ATOM 1802 C CA . PHE A 1 260 ? -7.334 30.790 -9.058 1.00 61.76 252 PHE A CA 1
ATOM 1803 C C . PHE A 1 260 ? -7.380 32.280 -9.198 1.00 69.61 252 PHE A C 1
ATOM 1804 O O . PHE A 1 260 ? -6.575 32.995 -8.583 1.00 58.16 252 PHE A O 1
ATOM 1812 N N . VAL A 1 261 ? -8.313 32.782 -9.993 1.00 66.64 253 VAL A N 1
ATOM 1813 C CA . VAL A 1 261 ? -8.493 34.229 -9.980 1.00 64.18 253 VAL A CA 1
ATOM 1814 C C . VAL A 1 261 ? -9.595 34.517 -8.980 1.00 66.62 253 VAL A C 1
ATOM 1815 O O . VAL A 1 261 ? -10.617 33.852 -8.968 1.00 69.35 253 VAL A O 1
ATOM 1819 N N . ARG A 1 262 ? -9.342 35.478 -8.111 1.00 61.47 254 ARG A N 1
ATOM 1820 C CA . ARG A 1 262 ? -10.173 35.739 -6.978 1.00 53.00 254 ARG A CA 1
ATOM 1821 C C . ARG A 1 262 ? -10.579 37.191 -7.030 1.00 68.44 254 ARG A C 1
ATOM 1822 O O . ARG A 1 262 ? -9.836 37.992 -7.575 1.00 67.62 254 ARG A O 1
ATOM 1830 N N . GLU A 1 263 ? -11.701 37.522 -6.380 1.00 64.88 255 GLU A N 1
ATOM 1831 C CA . GLU A 1 263 ? -12.474 38.744 -6.608 1.00 76.73 255 GLU A CA 1
ATOM 1832 C C . GLU A 1 263 ? -12.664 39.380 -5.281 1.00 75.13 255 GLU A C 1
ATOM 1833 O O . GLU A 1 263 ? -12.829 38.691 -4.271 1.00 85.93 255 GLU A O 1
ATOM 1839 N N . ALA A 1 264 ? -12.690 40.694 -5.273 1.00 61.85 256 ALA A N 1
ATOM 1840 C CA . ALA A 1 264 ? -13.096 41.406 -4.082 1.00 74.27 256 ALA A CA 1
ATOM 1841 C C . ALA A 1 264 ? -13.548 42.795 -4.488 1.00 75.94 256 ALA A C 1
ATOM 1842 O O . ALA A 1 264 ? -13.447 43.187 -5.654 1.00 77.31 256 ALA A O 1
ATOM 1844 N N . VAL A 1 265 ? -13.950 43.554 -3.482 1.00 74.25 257 VAL A N 1
ATOM 1845 C CA . VAL A 1 265 ? -14.564 44.821 -3.671 1.00 74.08 257 VAL A CA 1
ATOM 1846 C C . VAL A 1 265 ? -13.701 45.810 -2.925 1.00 68.51 257 VAL A C 1
ATOM 1847 O O . VAL A 1 265 ? -13.631 45.751 -1.697 1.00 64.00 257 VAL A O 1
ATOM 1851 N N . ALA A 1 266 ? -13.053 46.737 -3.632 1.00 68.50 258 ALA A N 1
ATOM 1852 C CA . ALA A 1 266 ? -12.356 47.833 -2.919 1.00 70.22 258 ALA A CA 1
ATOM 1853 C C . ALA A 1 266 ? -13.288 48.610 -2.015 1.00 72.90 258 ALA A C 1
ATOM 1854 O O . ALA A 1 266 ? -14.373 48.962 -2.440 1.00 94.32 258 ALA A O 1
ATOM 1856 N N . HIS A 1 267 ? -12.887 48.883 -0.781 1.00 72.49 259 HIS A N 1
ATOM 1857 C CA . HIS A 1 267 ? -13.606 49.833 0.042 1.00 79.19 259 HIS A CA 1
ATOM 1858 C C . HIS A 1 267 ? -12.823 51.122 0.215 1.00 87.04 259 HIS A C 1
ATOM 1859 O O . HIS A 1 267 ? -13.136 51.981 1.061 1.00 86.34 259 HIS A O 1
ATOM 1866 N N . SER A 1 268 ? -11.797 51.281 -0.619 1.00 84.66 260 SER A N 1
ATOM 1867 C CA . SER A 1 268 ? -11.037 52.545 -0.720 1.00 85.80 260 SER A CA 1
ATOM 1868 C C . SER A 1 268 ? -10.387 52.583 -2.065 1.00 82.50 260 SER A C 1
ATOM 1869 O O . SER A 1 268 ? -10.135 51.544 -2.678 1.00 83.82 260 SER A O 1
ATOM 1872 N N . SER A 1 269 ? -10.163 53.791 -2.550 1.00 88.76 261 SER A N 1
ATOM 1873 C CA . SER A 1 269 ? -9.366 53.958 -3.735 1.00 89.61 261 SER A CA 1
ATOM 1874 C C . SER A 1 269 ? -7.934 54.005 -3.217 1.00 90.03 261 SER A C 1
ATOM 1875 O O . SER A 1 269 ? -7.659 54.508 -2.104 1.00 76.33 261 SER A O 1
ATOM 1878 N N . GLY A 1 270 ? -7.026 53.440 -4.000 1.00 81.04 262 GLY A N 1
ATOM 1879 C CA . GLY A 1 270 ? -5.610 53.520 -3.674 1.00 82.45 262 GLY A CA 1
ATOM 1880 C C . GLY A 1 270 ? -4.794 52.593 -4.547 1.00 77.50 262 GLY A C 1
ATOM 1881 O O . GLY A 1 270 ? -5.349 51.908 -5.449 1.00 68.69 262 GLY A O 1
ATOM 1882 N N . THR A 1 271 ? -3.479 52.566 -4.285 1.00 66.61 263 THR A N 1
ATOM 1883 C CA . THR A 1 271 ? -2.651 51.579 -4.971 1.00 67.76 263 THR A CA 1
ATOM 1884 C C . THR A 1 271 ? -2.153 50.368 -4.074 1.00 60.52 263 THR A C 1
ATOM 1885 O O . THR A 1 271 ? -1.914 50.512 -2.864 1.00 61.39 263 THR A O 1
ATOM 1889 N N . ILE A 1 272 ? -2.146 49.171 -4.665 1.00 56.73 264 ILE A N 1
ATOM 1890 C CA . ILE A 1 272 ? -1.817 47.939 -3.959 1.00 62.25 264 ILE A CA 1
ATOM 1891 C C . ILE A 1 272 ? -0.273 47.927 -3.846 1.00 57.97 264 ILE A C 1
ATOM 1892 O O . ILE A 1 272 ? 0.425 47.408 -4.700 1.00 61.04 264 ILE A O 1
ATOM 1897 N N . ASP A 1 273 ? 0.239 48.599 -2.818 1.00 51.31 265 ASP A N 1
ATOM 1898 C CA . ASP A 1 273 ? 1.674 48.570 -2.525 1.00 59.66 265 ASP A CA 1
ATOM 1899 C C . ASP A 1 273 ? 2.169 47.169 -2.128 1.00 63.09 265 ASP A C 1
ATOM 1900 O O . ASP A 1 273 ? 3.284 46.818 -2.454 1.00 61.14 265 ASP A O 1
ATOM 1905 N N . ALA A 1 274 ? 1.308 46.346 -1.492 1.00 57.81 266 ALA A N 1
ATOM 1906 C CA . ALA A 1 274 ? 1.700 45.026 -0.978 1.00 57.12 266 ALA A CA 1
ATOM 1907 C C . ALA A 1 274 ? 0.463 44.220 -0.631 1.00 62.62 266 ALA A C 1
ATOM 1908 O O . ALA A 1 274 ? -0.617 44.777 -0.381 1.00 62.30 266 ALA A O 1
ATOM 1910 N N . LEU A 1 275 ? 0.650 42.918 -0.578 1.00 54.38 267 LEU A N 1
ATOM 1911 C CA . LEU A 1 275 ? -0.382 41.981 -0.221 1.00 55.13 267 LEU A CA 1
ATOM 1912 C C . LEU A 1 275 ? 0.011 41.338 1.099 1.00 59.71 267 LEU A C 1
ATOM 1913 O O . LEU A 1 275 ? 0.901 40.537 1.121 1.00 53.35 267 LEU A O 1
ATOM 1918 N N . LEU A 1 276 ? -0.649 41.689 2.196 1.00 59.69 268 LEU A N 1
ATOM 1919 C CA . LEU A 1 276 ? -0.438 41.000 3.471 1.00 56.34 268 LEU A CA 1
ATOM 1920 C C . LEU A 1 276 ? -0.972 39.580 3.414 1.00 59.47 268 LEU A C 1
ATOM 1921 O O . LEU A 1 276 ? -2.030 39.359 2.821 1.00 61.79 268 LEU A O 1
ATOM 1926 N N . MET A 1 277 ? -0.228 38.606 3.971 1.00 50.68 269 MET A N 1
ATOM 1927 C CA . MET A 1 277 ? -0.661 37.218 3.897 1.00 44.83 269 MET A CA 1
ATOM 1928 C C . MET A 1 277 ? -0.561 36.569 5.294 1.00 48.58 269 MET A C 1
ATOM 1929 O O . MET A 1 277 ? 0.351 36.895 6.065 1.00 42.49 269 MET A O 1
ATOM 1934 N N . TRP A 1 278 ? -1.489 35.643 5.601 1.00 43.58 270 TRP A N 1
ATOM 1935 C CA . TRP A 1 278 ? -1.418 34.795 6.798 1.00 46.65 270 TRP A CA 1
ATOM 1936 C C . TRP A 1 278 ? -2.432 33.721 6.627 1.00 50.21 270 TRP A C 1
ATOM 1937 O O . TRP A 1 278 ? -3.208 33.790 5.686 1.00 47.70 270 TRP A O 1
ATOM 1948 N N . TRP A 1 279 ? -2.447 32.719 7.520 1.00 44.07 271 TRP A N 1
ATOM 1949 C CA . TRP A 1 279 ? -3.394 31.601 7.380 1.00 42.60 271 TRP A CA 1
ATOM 1950 C C . TRP A 1 279 ? -4.172 31.327 8.658 1.00 41.10 271 TRP A C 1
ATOM 1951 O O . TRP A 1 279 ? -3.975 31.973 9.689 1.00 44.51 271 TRP A O 1
ATOM 1962 N N . ASP A 1 280 ? -5.099 30.386 8.572 1.00 43.32 272 ASP A N 1
ATOM 1963 C CA . ASP A 1 280 ? -5.684 29.855 9.773 1.00 47.97 272 ASP A CA 1
ATOM 1964 C C . ASP A 1 280 ? -6.048 28.437 9.551 1.00 44.30 272 ASP A C 1
ATOM 1965 O O . ASP A 1 280 ? -6.356 28.032 8.443 1.00 49.14 272 ASP A O 1
ATOM 1970 N N . ILE A 1 281 ? -5.945 27.648 10.618 1.00 44.03 273 ILE A N 1
ATOM 1971 C CA . ILE A 1 281 ? -6.287 26.261 10.418 1.00 41.10 273 ILE A CA 1
ATOM 1972 C C . ILE A 1 281 ? -7.421 25.917 11.393 1.00 43.31 273 ILE A C 1
ATOM 1973 O O . ILE A 1 281 ? -7.460 26.377 12.550 1.00 42.50 273 ILE A O 1
ATOM 1978 N N . ASP A 1 282 ? -8.347 25.125 10.903 1.00 42.68 274 ASP A N 1
ATOM 1979 C CA . ASP A 1 282 ? -9.418 24.613 11.745 1.00 49.24 274 ASP A CA 1
ATOM 1980 C C . ASP A 1 282 ? -8.989 23.270 12.323 1.00 41.69 274 ASP A C 1
ATOM 1981 O O . ASP A 1 282 ? -8.884 22.296 11.568 1.00 44.08 274 ASP A O 1
ATOM 1986 N N . MET A 1 283 ? -8.827 23.208 13.652 1.00 48.69 275 MET A N 1
ATOM 1987 C CA . MET A 1 283 ? -8.210 22.047 14.337 1.00 40.64 275 MET A CA 1
ATOM 1988 C C . MET A 1 283 ? -8.985 20.741 14.195 1.00 50.77 275 MET A C 1
ATOM 1989 O O . MET A 1 283 ? -8.357 19.652 14.166 1.00 44.34 275 MET A O 1
ATOM 1994 N N . ASP A 1 284 ? -10.328 20.811 14.062 1.00 45.23 276 ASP A N 1
ATOM 1995 C CA . ASP A 1 284 ? -11.126 19.553 14.120 1.00 43.21 276 ASP A CA 1
ATOM 1996 C C . ASP A 1 284 ? -12.305 19.482 13.160 1.00 41.71 276 ASP A C 1
ATOM 1997 O O . ASP A 1 284 ? -13.023 18.544 13.143 1.00 48.85 276 ASP A O 1
ATOM 2002 N N . ARG A 1 285 ? -12.306 20.397 12.209 1.00 47.04 277 ARG A N 1
ATOM 2003 C CA . ARG A 1 285 ? -13.353 20.588 11.226 1.00 48.66 277 ARG A CA 1
ATOM 2004 C C . ARG A 1 285 ? -14.693 21.181 11.776 1.00 57.37 277 ARG A C 1
ATOM 2005 O O . ARG A 1 285 ? -15.676 21.099 11.074 1.00 54.77 277 ARG A O 1
ATOM 2013 N N . ASN A 1 286 ? -14.727 21.754 12.994 1.00 50.92 278 ASN A N 1
ATOM 2014 C CA . ASN A 1 286 ? -16.007 22.169 13.579 1.00 61.66 278 ASN A CA 1
ATOM 2015 C C . ASN A 1 286 ? -16.389 23.597 13.321 1.00 58.83 278 ASN A C 1
ATOM 2016 O O . ASN A 1 286 ? -17.364 24.033 13.854 1.00 63.53 278 ASN A O 1
ATOM 2021 N N . GLY A 1 287 ? -15.580 24.347 12.582 1.00 57.51 279 GLY A N 1
ATOM 2022 C CA . GLY A 1 287 ? -15.813 25.782 12.389 1.00 53.11 279 GLY A CA 1
ATOM 2023 C C . GLY A 1 287 ? -15.679 26.546 13.705 1.00 56.37 279 GLY A C 1
ATOM 2024 O O . GLY A 1 287 ? -16.048 27.753 13.785 1.00 61.93 279 GLY A O 1
ATOM 2025 N N . THR A 1 288 ? -15.152 25.898 14.749 1.00 51.58 280 THR A N 1
ATOM 2026 C CA . THR A 1 288 ? -15.017 26.600 16.035 1.00 55.86 280 THR A CA 1
ATOM 2027 C C . THR A 1 288 ? -13.644 26.773 16.597 1.00 56.44 280 THR A C 1
ATOM 2028 O O . THR A 1 288 ? -13.450 27.694 17.380 1.00 60.09 280 THR A O 1
ATOM 2032 N N . THR A 1 289 ? -12.719 25.837 16.377 1.00 52.76 281 THR A N 1
ATOM 2033 C CA . THR A 1 289 ? -11.471 25.969 17.144 1.00 52.02 281 THR A CA 1
ATOM 2034 C C . THR A 1 289 ? -10.231 26.187 16.167 1.00 51.68 281 THR A C 1
ATOM 2035 O O . THR A 1 289 ? -10.052 25.436 15.251 1.00 37.31 281 THR A O 1
ATOM 2039 N N . PHE A 1 290 ? -9.478 27.270 16.302 1.00 43.64 282 PHE A N 1
ATOM 2040 C CA . PHE A 1 290 ? -8.655 27.683 15.171 1.00 50.50 282 PHE A CA 1
ATOM 2041 C C . PHE A 1 290 ? -7.302 28.080 15.700 1.00 50.31 282 PHE A C 1
ATOM 2042 O O . PHE A 1 290 ? -7.222 28.703 16.788 1.00 48.57 282 PHE A O 1
ATOM 2050 N N . ILE A 1 291 ? -6.245 27.777 14.901 1.00 40.89 283 ILE A N 1
ATOM 2051 C CA . ILE A 1 291 ? -5.039 28.576 15.006 1.00 43.36 283 ILE A CA 1
ATOM 2052 C C . ILE A 1 291 ? -5.146 29.628 13.921 1.00 38.89 283 ILE A C 1
ATOM 2053 O O . ILE A 1 291 ? -5.328 29.329 12.681 1.00 48.62 283 ILE A O 1
ATOM 2058 N N . ASP A 1 292 ? -5.023 30.861 14.387 1.00 44.32 284 ASP A N 1
ATOM 2059 C CA . ASP A 1 292 ? -5.300 31.975 13.494 1.00 46.26 284 ASP A CA 1
ATOM 2060 C C . ASP A 1 292 ? -4.131 32.892 13.543 1.00 40.89 284 ASP A C 1
ATOM 2061 O O . ASP A 1 292 ? -3.794 33.458 14.642 1.00 43.45 284 ASP A O 1
ATOM 2066 N N . MET A 1 293 ? -3.480 33.012 12.370 1.00 47.59 285 MET A N 1
ATOM 2067 C CA . MET A 1 293 ? -2.231 33.846 12.252 1.00 48.94 285 MET A CA 1
ATOM 2068 C C . MET A 1 293 ? -2.508 35.302 11.896 1.00 56.24 285 MET A C 1
ATOM 2069 O O . MET A 1 293 ? -1.578 36.082 11.697 1.00 45.71 285 MET A O 1
ATOM 2074 N N . GLY A 1 294 ? -3.784 35.681 11.870 1.00 55.24 286 GLY A N 1
ATOM 2075 C CA . GLY A 1 294 ? -4.156 37.067 11.569 1.00 44.17 286 GLY A CA 1
ATOM 2076 C C . GLY A 1 294 ? -3.472 37.975 12.556 1.00 46.21 286 GLY A C 1
ATOM 2077 O O . GLY A 1 294 ? -3.318 37.613 13.707 1.00 48.51 286 GLY A O 1
ATOM 2078 N N . PRO A 1 295 ? -3.032 39.145 12.110 1.00 46.39 287 PRO A N 1
ATOM 2079 C CA . PRO A 1 295 ? -2.294 40.155 12.906 1.00 47.24 287 PRO A CA 1
ATOM 2080 C C . PRO A 1 295 ? -3.171 40.729 14.038 1.00 49.86 287 PRO A C 1
ATOM 2081 O O . PRO A 1 295 ? -4.381 40.661 13.943 1.00 51.42 287 PRO A O 1
ATOM 2085 N N . LYS A 1 296 ? -2.578 41.271 15.088 1.00 47.79 288 LYS A N 1
ATOM 2086 C CA . LYS A 1 296 ? -3.307 41.783 16.254 1.00 55.28 288 LYS A CA 1
ATOM 2087 C C . LYS A 1 296 ? -4.452 42.741 15.904 1.00 63.11 288 LYS A C 1
ATOM 2088 O O . LYS A 1 296 ? -5.500 42.658 16.506 1.00 68.73 288 LYS A O 1
ATOM 2094 N N . TRP A 1 297 ? -4.263 43.615 14.916 1.00 67.32 289 TRP A N 1
ATOM 2095 C CA . TRP A 1 297 ? -5.321 44.526 14.403 1.00 64.70 289 TRP A CA 1
ATOM 2096 C C . TRP A 1 297 ? -6.299 43.849 13.440 1.00 73.81 289 TRP A C 1
ATOM 2097 O O . TRP A 1 297 ? -7.096 44.506 12.798 1.00 78.27 289 TRP A O 1
ATOM 2108 N N . LYS A 1 298 ? -6.301 42.531 13.325 1.00 69.08 290 LYS A N 1
ATOM 2109 C CA . LYS A 1 298 ? -7.279 41.918 12.444 1.00 73.57 290 LYS A CA 1
ATOM 2110 C C . LYS A 1 298 ? -7.549 40.457 12.771 1.00 79.63 290 LYS A C 1
ATOM 2111 O O . LYS A 1 298 ? -7.566 39.584 11.882 1.00 84.41 290 LYS A O 1
ATOM 2117 N N . ASN A 1 299 ? -7.742 40.202 14.052 1.00 68.79 291 ASN A N 1
ATOM 2118 C CA . ASN A 1 299 ? -7.878 38.852 14.617 1.00 68.24 291 ASN A CA 1
ATOM 2119 C C . ASN A 1 299 ? -8.235 39.245 16.029 1.00 71.42 291 ASN A C 1
ATOM 2120 O O . ASN A 1 299 ? -7.358 39.422 16.921 1.00 72.88 291 ASN A O 1
ATOM 2125 N N . LYS A 1 300 ? -9.514 39.503 16.229 1.00 72.80 292 LYS A N 1
ATOM 2126 C CA . LYS A 1 300 ? -9.826 40.271 17.425 1.00 91.37 292 LYS A CA 1
ATOM 2127 C C . LYS A 1 300 ? -9.988 39.386 18.657 1.00 81.30 292 LYS A C 1
ATOM 2128 O O . LYS A 1 300 ? -9.771 39.850 19.767 1.00 82.54 292 LYS A O 1
ATOM 2134 N N . ASN A 1 301 ? -10.307 38.105 18.435 1.00 78.25 293 ASN A N 1
ATOM 2135 C CA . ASN A 1 301 ? -10.476 37.115 19.514 1.00 94.24 293 ASN A CA 1
ATOM 2136 C C . ASN A 1 301 ? -9.715 35.749 19.368 1.00 96.14 293 ASN A C 1
ATOM 2137 O O . ASN A 1 301 ? -10.042 34.742 20.027 1.00 73.80 293 ASN A O 1
ATOM 2142 N N . ASN A 1 302 ? -8.701 35.698 18.516 1.00 88.03 294 ASN A N 1
ATOM 2143 C CA . ASN A 1 302 ? -7.963 34.450 18.349 1.00 66.81 294 ASN A CA 1
ATOM 2144 C C . ASN A 1 302 ? -6.432 34.691 18.164 1.00 69.25 294 ASN A C 1
ATOM 2145 O O . ASN A 1 302 ? -5.690 33.874 17.596 1.00 54.04 294 ASN A O 1
ATOM 2150 N N . TYR A 1 303 ? -6.003 35.854 18.651 1.00 54.78 295 TYR A N 1
ATOM 2151 C CA . TYR A 1 303 ? -4.707 36.382 18.467 1.00 52.95 295 TYR A CA 1
ATOM 2152 C C . TYR A 1 303 ? -3.930 35.949 19.663 1.00 53.32 295 TYR A C 1
ATOM 2153 O O . TYR A 1 303 ? -4.403 36.139 20.764 1.00 54.85 295 TYR A O 1
ATOM 2162 N N . ALA A 1 304 ? -2.763 35.338 19.415 1.00 47.10 296 ALA A N 1
ATOM 2163 C CA . ALA A 1 304 ? -1.695 35.122 20.411 1.00 44.05 296 ALA A CA 1
ATOM 2164 C C . ALA A 1 304 ? -0.306 35.389 19.763 1.00 48.85 296 ALA A C 1
ATOM 2165 O O . ALA A 1 304 ? -0.072 35.080 18.598 1.00 48.30 296 ALA A O 1
ATOM 2167 N N . TRP A 1 305 ? 0.607 35.982 20.521 1.00 48.83 297 TRP A N 1
ATOM 2168 C CA . TRP A 1 305 ? 1.855 36.302 19.943 1.00 52.74 297 TRP A CA 1
ATOM 2169 C C . TRP A 1 305 ? 2.589 35.021 19.630 1.00 53.23 297 TRP A C 1
ATOM 2170 O O . TRP A 1 305 ? 2.506 34.047 20.375 1.00 46.15 297 TRP A O 1
ATOM 2181 N N . ARG A 1 306 ? 3.329 35.001 18.532 1.00 47.35 298 ARG A N 1
ATOM 2182 C CA . ARG A 1 306 ? 4.348 33.974 18.392 1.00 46.50 298 ARG A CA 1
ATOM 2183 C C . ARG A 1 306 ? 5.353 34.385 17.368 1.00 52.15 298 ARG A C 1
ATOM 2184 O O . ARG A 1 306 ? 5.105 35.325 16.593 1.00 54.93 298 ARG A O 1
ATOM 2192 N N . ASP A 1 307 ? 6.461 33.639 17.325 1.00 47.88 299 ASP A N 1
ATOM 2193 C CA . ASP A 1 307 ? 7.549 33.942 16.391 1.00 45.15 299 ASP A CA 1
ATOM 2194 C C . ASP A 1 307 ? 7.864 32.899 15.359 1.00 43.11 299 ASP A C 1
ATOM 2195 O O . ASP A 1 307 ? 8.159 33.193 14.209 1.00 46.07 299 ASP A O 1
ATOM 2200 N N . HIS A 1 308 ? 7.741 31.651 15.706 1.00 40.23 300 HIS A N 1
ATOM 2201 C CA . HIS A 1 308 ? 8.087 30.598 14.707 1.00 40.53 300 HIS A CA 1
ATOM 2202 C C . HIS A 1 308 ? 7.077 30.694 13.593 1.00 45.72 300 HIS A C 1
ATOM 2203 O O . HIS A 1 308 ? 7.221 30.091 12.531 1.00 40.74 300 HIS A O 1
ATOM 2210 N N . TRP A 1 309 ? 5.947 31.384 13.852 1.00 43.19 301 TRP A N 1
ATOM 2211 C CA . TRP A 1 309 ? 4.970 31.671 12.793 1.00 45.91 301 TRP A CA 1
ATOM 2212 C C . TRP A 1 309 ? 4.691 33.117 12.869 1.00 46.73 301 TRP A C 1
ATOM 2213 O O . TRP A 1 309 ? 4.634 33.645 13.996 1.00 39.42 301 TRP A O 1
ATOM 2224 N N . MET A 1 310 ? 4.421 33.765 11.712 1.00 40.09 302 MET A N 1
ATOM 2225 C CA . MET A 1 310 ? 4.295 35.222 11.745 1.00 43.79 302 MET A CA 1
ATOM 2226 C C . MET A 1 310 ? 3.360 35.388 10.591 1.00 41.71 302 MET A C 1
ATOM 2227 O O . MET A 1 310 ? 2.674 34.431 10.198 1.00 41.39 302 MET A O 1
ATOM 2232 N N . GLN A 1 311 ? 3.368 36.593 9.989 1.00 39.10 303 GLN A N 1
ATOM 2233 C CA . GLN A 1 311 ? 2.649 36.819 8.716 1.00 45.35 303 GLN A CA 1
ATOM 2234 C C . GLN A 1 311 ? 3.708 37.128 7.657 1.00 49.78 303 GLN A C 1
ATOM 2235 O O . GLN A 1 311 ? 4.894 37.176 7.963 1.00 50.34 303 GLN A O 1
ATOM 2241 N N . ALA A 1 312 ? 3.268 37.323 6.419 1.00 44.80 304 ALA A N 1
ATOM 2242 C CA . ALA A 1 312 ? 4.125 37.402 5.268 1.00 52.97 304 ALA A CA 1
ATOM 2243 C C . ALA A 1 312 ? 3.658 38.533 4.359 1.00 59.92 304 ALA A C 1
ATOM 2244 O O . ALA A 1 312 ? 2.449 38.784 4.270 1.00 64.86 304 ALA A O 1
ATOM 2246 N N . VAL A 1 313 ? 4.617 39.214 3.707 1.00 52.33 305 VAL A N 1
ATOM 2247 C CA . VAL A 1 313 ? 4.328 40.202 2.673 1.00 50.33 305 VAL A CA 1
ATOM 2248 C C . VAL A 1 313 ? 4.753 39.801 1.268 1.00 55.71 305 VAL A C 1
ATOM 2249 O O . VAL A 1 313 ? 5.904 39.491 1.036 1.00 57.67 305 VAL A O 1
ATOM 2253 N N . TYR A 1 314 ? 3.784 39.751 0.355 1.00 53.07 306 TYR A N 1
ATOM 2254 C CA . TYR A 1 314 ? 4.016 39.556 -1.069 1.00 52.70 306 TYR A CA 1
ATOM 2255 C C . TYR A 1 314 ? 3.803 40.856 -1.899 1.00 57.02 306 TYR A C 1
ATOM 2256 O O . TYR A 1 314 ? 3.069 41.744 -1.479 1.00 53.88 306 TYR A O 1
ATOM 2265 N N . TYR A 1 315 ? 4.424 40.963 -3.073 1.00 56.08 307 TYR A N 1
ATOM 2266 C CA . TYR A 1 315 ? 4.272 42.177 -3.946 1.00 52.04 307 TYR A CA 1
ATOM 2267 C C . TYR A 1 315 ? 3.745 41.738 -5.305 1.00 48.66 307 TYR A C 1
ATOM 2268 O O . TYR A 1 315 ? 4.137 40.668 -5.767 1.00 47.56 307 TYR A O 1
ATOM 2277 N N . LEU A 1 316 ? 2.856 42.511 -5.952 1.00 55.35 308 LEU A N 1
ATOM 2278 C CA . LEU A 1 316 ? 2.462 42.217 -7.366 1.00 57.49 308 LEU A CA 1
ATOM 2279 C C . LEU A 1 316 ? 3.643 42.504 -8.330 1.00 56.77 308 LEU A C 1
ATOM 2280 O O . LEU A 1 316 ? 4.372 43.432 -8.030 1.00 50.47 308 LEU A O 1
ATOM 2285 N N . PRO A 1 317 ? 3.851 41.710 -9.446 1.00 51.82 309 PRO A N 1
ATOM 2286 C CA . PRO A 1 317 ? 4.932 42.056 -10.408 1.00 57.11 309 PRO A CA 1
ATOM 2287 C C . PRO A 1 317 ? 4.854 43.458 -11.046 1.00 58.97 309 PRO A C 1
ATOM 2288 O O . PRO A 1 317 ? 5.903 43.970 -11.394 1.00 69.79 309 PRO A O 1
ATOM 2292 N N . GLU A 1 318 ? 3.651 44.040 -11.200 1.00 59.59 310 GLU A N 1
ATOM 2293 C CA . GLU A 1 318 ? 3.440 45.412 -11.730 1.00 70.24 310 GLU A CA 1
ATOM 2294 C C . GLU A 1 318 ? 2.517 46.171 -10.820 1.00 72.99 310 GLU A C 1
ATOM 2295 O O . GLU A 1 318 ? 1.808 45.559 -10.021 1.00 83.42 310 GLU A O 1
ATOM 2301 N N . LYS A 1 319 ? 2.456 47.489 -10.994 1.00 69.10 311 LYS A N 1
ATOM 2302 C CA . LYS A 1 319 ? 1.522 48.335 -10.240 1.00 81.23 311 LYS A CA 1
ATOM 2303 C C . LYS A 1 319 ? 0.090 47.922 -10.510 1.00 89.21 311 LYS A C 1
ATOM 2304 O O . LYS A 1 319 ? -0.230 47.506 -11.624 1.00 80.45 311 LYS A O 1
ATOM 2310 N N . LYS A 1 320 ? -0.760 48.036 -9.485 1.00 79.98 312 LYS A N 1
ATOM 2311 C CA . LYS A 1 320 ? -2.183 47.776 -9.615 1.00 70.44 312 LYS A CA 1
ATOM 2312 C C . LYS A 1 320 ? -2.933 48.761 -8.715 1.00 76.19 312 LYS A C 1
ATOM 2313 O O . LYS A 1 320 ? -2.669 48.861 -7.508 1.00 75.04 312 LYS A O 1
ATOM 2319 N N . LYS A 1 321 ? -3.833 49.533 -9.336 1.00 83.01 313 LYS A N 1
ATOM 2320 C CA . LYS A 1 321 ? -4.585 50.601 -8.654 1.00 83.35 313 LYS A CA 1
ATOM 2321 C C . LYS A 1 321 ? -5.984 50.079 -8.440 1.00 79.19 313 LYS A C 1
ATOM 2322 O O . LYS A 1 321 ? -6.430 49.125 -9.109 1.00 68.72 313 LYS A O 1
ATOM 2328 N N . VAL A 1 322 ? -6.698 50.730 -7.534 1.00 79.29 314 VAL A N 1
ATOM 2329 C CA . VAL A 1 322 ? -7.981 50.232 -7.120 1.00 79.00 314 VAL A CA 1
ATOM 2330 C C . VAL A 1 322 ? -8.885 51.370 -6.613 1.00 87.51 314 VAL A C 1
ATOM 2331 O O . VAL A 1 322 ? -8.437 52.261 -5.871 1.00 75.72 314 VAL A O 1
ATOM 2335 N N . GLU A 1 323 ? -10.149 51.345 -7.046 1.00 91.33 315 GLU A N 1
ATOM 2336 C CA . GLU A 1 323 ? -11.111 52.370 -6.652 1.00 94.52 315 GLU A CA 1
ATOM 2337 C C . GLU A 1 323 ? -12.289 51.751 -5.941 1.00 94.03 315 GLU A C 1
ATOM 2338 O O . GLU A 1 323 ? -12.740 50.679 -6.351 1.00 94.47 315 GLU A O 1
ATOM 2344 N N . MET A 1 324 ? -12.799 52.396 -4.883 1.00 91.66 316 MET A N 1
ATOM 2345 C CA . MET A 1 324 ? -14.085 51.936 -4.328 1.00 93.02 316 MET A CA 1
ATOM 2346 C C . MET A 1 324 ? -15.123 52.283 -5.379 1.00 100.49 316 MET A C 1
ATOM 2347 O O . MET A 1 324 ? -14.867 53.132 -6.227 1.00 111.94 316 MET A O 1
ATOM 2352 N N . ASN A 1 325 ? -16.259 51.604 -5.419 1.00 112.39 317 ASN A N 1
ATOM 2353 C CA . ASN A 1 325 ? -16.517 50.344 -4.777 1.00 94.85 317 ASN A CA 1
ATOM 2354 C C . ASN A 1 325 ? -16.378 49.355 -5.933 1.00 99.25 317 ASN A C 1
ATOM 2355 O O . ASN A 1 325 ? -17.272 48.550 -6.204 1.00 99.83 317 ASN A O 1
ATOM 2360 N N . GLN A 1 326 ? -15.257 49.463 -6.644 1.00 101.82 318 GLN A N 1
ATOM 2361 C CA . GLN A 1 326 ? -14.996 48.639 -7.820 1.00 107.49 318 GLN A CA 1
ATOM 2362 C C . GLN A 1 326 ? -14.617 47.209 -7.455 1.00 103.09 318 GLN A C 1
ATOM 2363 O O . GLN A 1 326 ? -14.021 46.930 -6.406 1.00 99.47 318 GLN A O 1
ATOM 2369 N N . THR A 1 327 ? -14.980 46.307 -8.350 1.00 92.30 319 THR A N 1
ATOM 2370 C CA . THR A 1 327 ? -14.563 44.947 -8.263 1.00 90.01 319 THR A CA 1
ATOM 2371 C C . THR A 1 327 ? -13.186 44.826 -8.867 1.00 90.14 319 THR A C 1
ATOM 2372 O O . THR A 1 327 ? -12.960 45.360 -9.945 1.00 76.38 319 THR A O 1
ATOM 2376 N N . PHE A 1 328 ? -12.282 44.139 -8.149 1.00 91.39 320 PHE A N 1
ATOM 2377 C CA . PHE A 1 328 ? -10.949 43.768 -8.659 1.00 81.01 320 PHE A CA 1
ATOM 2378 C C . PHE A 1 328 ? -10.603 42.310 -8.423 1.00 82.76 320 PHE A C 1
ATOM 2379 O O . PHE A 1 328 ? -11.170 41.641 -7.545 1.00 86.18 320 PHE A O 1
ATOM 2387 N N . GLU A 1 329 ? -9.667 41.842 -9.240 1.00 71.95 321 GLU A N 1
ATOM 2388 C CA . GLU A 1 329 ? -9.225 40.468 -9.235 1.00 82.00 321 GLU A CA 1
ATOM 2389 C C . GLU A 1 329 ? -7.719 40.360 -8.911 1.00 80.25 321 GLU A C 1
ATOM 2390 O O . GLU A 1 329 ? -6.913 41.136 -9.434 1.00 74.03 321 GLU A O 1
ATOM 2396 N N . ILE A 1 330 ? -7.361 39.427 -8.018 1.00 79.53 322 ILE A N 1
ATOM 2397 C CA . ILE A 1 330 ? -5.954 39.010 -7.810 1.00 65.59 322 ILE A CA 1
ATOM 2398 C C . ILE A 1 330 ? -5.832 37.563 -8.253 1.00 57.84 322 ILE A C 1
ATOM 2399 O O . ILE A 1 330 ? -6.646 36.714 -7.896 1.00 70.30 322 ILE A O 1
ATOM 2404 N N . VAL A 1 331 ? -4.851 37.267 -9.071 1.00 60.65 323 VAL A N 1
ATOM 2405 C CA . VAL A 1 331 ? -4.630 35.866 -9.460 1.00 52.06 323 VAL A CA 1
ATOM 2406 C C . VAL A 1 331 ? -3.712 35.231 -8.374 1.00 68.27 323 VAL A C 1
ATOM 2407 O O . VAL A 1 331 ? -2.603 35.738 -8.067 1.00 65.40 323 VAL A O 1
ATOM 2411 N N . CYS A 1 332 ? -4.204 34.148 -7.784 1.00 53.33 324 CYS A N 1
ATOM 2412 C CA . CYS A 1 332 ? -3.604 33.487 -6.624 1.00 58.63 324 CYS A CA 1
ATOM 2413 C C . CYS A 1 332 ? -2.925 32.197 -7.010 1.00 49.22 324 CYS A C 1
ATOM 2414 O O . CYS A 1 332 ? -3.579 31.282 -7.506 1.00 53.12 324 CYS A O 1
ATOM 2417 N N . ASN A 1 333 ? -1.601 32.126 -6.818 1.00 52.59 325 ASN A N 1
ATOM 2418 C CA . ASN A 1 333 ? -0.847 30.969 -7.336 1.00 54.72 325 ASN A CA 1
ATOM 2419 C C . ASN A 1 333 ? -0.116 30.186 -6.262 1.00 51.51 325 ASN A C 1
ATOM 2420 O O . ASN A 1 333 ? 0.413 30.799 -5.318 1.00 50.20 325 ASN A O 1
ATOM 2425 N N . HIS A 1 334 ? -0.017 28.861 -6.432 1.00 47.45 326 HIS A N 1
ATOM 2426 C CA . HIS A 1 334 ? 0.932 28.121 -5.624 1.00 53.82 326 HIS A CA 1
ATOM 2427 C C . HIS A 1 334 ? 1.491 26.923 -6.327 1.00 51.44 326 HIS A C 1
ATOM 2428 O O . HIS A 1 334 ? 0.846 26.365 -7.200 1.00 56.89 326 HIS A O 1
ATOM 2435 N N . ASP A 1 335 ? 2.706 26.533 -5.940 1.00 51.65 327 ASP A N 1
ATOM 2436 C CA . ASP A 1 335 ? 3.207 25.171 -6.239 1.00 58.61 327 ASP A CA 1
ATOM 2437 C C . ASP A 1 335 ? 3.360 24.368 -4.963 1.00 57.11 327 ASP A C 1
ATOM 2438 O O . ASP A 1 335 ? 2.718 24.660 -3.988 1.00 62.38 327 ASP A O 1
ATOM 2443 N N . GLU A 1 336 ? 4.196 23.342 -4.959 1.00 62.22 328 GLU A N 1
ATOM 2444 C CA . GLU A 1 336 ? 4.199 22.504 -3.800 1.00 58.80 328 GLU A CA 1
ATOM 2445 C C . GLU A 1 336 ? 4.619 23.261 -2.526 1.00 56.30 328 GLU A C 1
ATOM 2446 O O . GLU A 1 336 ? 4.112 22.968 -1.471 1.00 51.20 328 GLU A O 1
ATOM 2452 N N . PHE A 1 337 ? 5.465 24.282 -2.633 1.00 50.50 329 PHE A N 1
ATOM 2453 C CA . PHE A 1 337 ? 6.075 24.873 -1.463 1.00 45.41 329 PHE A CA 1
ATOM 2454 C C . PHE A 1 337 ? 5.848 26.340 -1.305 1.00 49.03 329 PHE A C 1
ATOM 2455 O O . PHE A 1 337 ? 6.164 26.930 -0.259 1.00 50.35 329 PHE A O 1
ATOM 2463 N N . SER A 1 338 ? 5.296 26.955 -2.333 1.00 54.56 330 SER A N 1
ATOM 2464 C CA . SER A 1 338 ? 5.392 28.390 -2.508 1.00 44.37 330 SER A CA 1
ATOM 2465 C C . SER A 1 338 ? 4.118 29.011 -3.022 1.00 43.04 330 SER A C 1
ATOM 2466 O O . SER A 1 338 ? 3.379 28.401 -3.792 1.00 47.62 330 SER A O 1
ATOM 2469 N N . LEU A 1 339 ? 3.931 30.271 -2.644 1.00 43.32 331 LEU A N 1
ATOM 2470 C CA . LEU A 1 339 ? 2.829 31.075 -3.037 1.00 49.31 331 LEU A CA 1
ATOM 2471 C C . LEU A 1 339 ? 3.389 32.242 -3.859 1.00 52.65 331 LEU A C 1
ATOM 2472 O O . LEU A 1 339 ? 4.452 32.828 -3.487 1.00 50.59 331 LEU A O 1
ATOM 2477 N N . TRP A 1 340 ? 2.596 32.695 -4.839 1.00 48.66 332 TRP A N 1
ATOM 2478 C CA . TRP A 1 340 ? 2.827 34.022 -5.424 1.00 59.28 332 TRP A CA 1
ATOM 2479 C C . TRP A 1 340 ? 1.587 34.580 -6.095 1.00 61.31 332 TRP A C 1
ATOM 2480 O O . TRP A 1 340 ? 0.719 33.846 -6.546 1.00 55.12 332 TRP A O 1
ATOM 2491 N N . PHE A 1 341 ? 1.543 35.895 -6.212 1.00 55.37 333 PHE A N 1
ATOM 2492 C CA . PHE A 1 341 ? 0.385 36.570 -6.660 1.00 59.81 333 PHE A CA 1
ATOM 2493 C C . PHE A 1 341 ? 0.680 37.383 -7.920 1.00 66.35 333 PHE A C 1
ATOM 2494 O O . PHE A 1 341 ? 1.722 38.054 -8.031 1.00 58.82 333 PHE A O 1
ATOM 2502 N N . SER A 1 342 ? -0.233 37.290 -8.877 1.00 59.69 334 SER A N 1
ATOM 2503 C CA . SER A 1 342 ? -0.105 38.028 -10.149 1.00 66.65 334 SER A CA 1
ATOM 2504 C C . SER A 1 342 ? -1.382 38.749 -10.586 1.00 71.54 334 SER A C 1
ATOM 2505 O O . SER A 1 342 ? -2.501 38.441 -10.096 1.00 65.89 334 SER A O 1
ATOM 2508 N N . ASN A 1 343 ? -1.207 39.685 -11.525 1.00 69.19 335 ASN A N 1
ATOM 2509 C CA . ASN A 1 343 ? -2.322 40.420 -12.116 1.00 67.79 335 ASN A CA 1
ATOM 2510 C C . ASN A 1 343 ? -2.981 39.650 -13.268 1.00 65.71 335 ASN A C 1
ATOM 2511 O O . ASN A 1 343 ? -2.323 38.844 -13.933 1.00 61.68 335 ASN A O 1
ATOM 2516 N N . VAL A 1 344 ? -4.286 39.884 -13.468 1.00 79.34 336 VAL A N 1
ATOM 2517 C CA . VAL A 1 344 ? -5.068 39.249 -14.571 1.00 83.66 336 VAL A CA 1
ATOM 2518 C C . VAL A 1 344 ? -4.579 39.626 -15.971 1.00 87.72 336 VAL A C 1
ATOM 2519 O O . VAL A 1 344 ? -4.235 40.782 -16.223 1.00 69.72 336 VAL A O 1
ATOM 2523 N N . GLY A 1 345 ? -4.520 38.653 -16.878 1.00 87.96 337 GLY A N 1
ATOM 2524 C CA . GLY A 1 345 ? -3.964 38.920 -18.212 1.00 85.20 337 GLY A CA 1
ATOM 2525 C C . GLY A 1 345 ? -2.441 38.992 -18.290 1.00 86.19 337 GLY A C 1
ATOM 2526 O O . GLY A 1 345 ? -1.872 38.859 -19.371 1.00 94.09 337 GLY A O 1
ATOM 2527 N N . LYS A 1 346 ? -1.766 39.240 -17.165 1.00 95.89 338 LYS A N 1
ATOM 2528 C CA . LYS A 1 346 ? -0.317 39.013 -17.089 1.00 85.49 338 LYS A CA 1
ATOM 2529 C C . LYS A 1 346 ? -0.151 37.521 -16.919 1.00 85.88 338 LYS A C 1
ATOM 2530 O O . LYS A 1 346 ? -1.104 36.830 -16.575 1.00 93.06 338 LYS A O 1
ATOM 2536 N N . ASP A 1 347 ? 1.039 37.008 -17.171 1.00 85.37 339 ASP A N 1
ATOM 2537 C CA . ASP A 1 347 ? 1.251 35.558 -17.196 1.00 96.47 339 ASP A CA 1
ATOM 2538 C C . ASP A 1 347 ? 1.375 34.975 -15.761 1.00 98.01 339 ASP A C 1
ATOM 2539 O O . ASP A 1 347 ? 1.896 35.629 -14.847 1.00 80.44 339 ASP A O 1
ATOM 2544 N N . LYS A 1 348 ? 0.866 33.752 -15.594 1.00 96.25 340 LYS A N 1
ATOM 2545 C CA . LYS A 1 348 ? 0.666 33.109 -14.288 1.00 91.22 340 LYS A CA 1
ATOM 2546 C C . LYS A 1 348 ? 1.937 32.693 -13.508 1.00 88.28 340 LYS A C 1
ATOM 2547 O O . LYS A 1 348 ? 1.935 32.715 -12.290 1.00 88.74 340 LYS A O 1
ATOM 2553 N N . SER A 1 349 ? 3.012 32.294 -14.179 1.00 87.46 341 SER A N 1
ATOM 2554 C CA . SER A 1 349 ? 4.117 31.634 -13.455 1.00 87.82 341 SER A CA 1
ATOM 2555 C C . SER A 1 349 ? 4.962 32.523 -12.509 1.00 93.84 341 SER A C 1
ATOM 2556 O O . SER A 1 349 ? 4.816 33.798 -12.450 1.00 64.08 341 SER A O 1
ATOM 2559 N N . ARG A 1 350 ? 5.822 31.824 -11.757 1.00 87.12 342 ARG A N 1
ATOM 2560 C CA . ARG A 1 350 ? 6.551 32.441 -10.663 1.00 101.52 342 ARG A CA 1
ATOM 2561 C C . ARG A 1 350 ? 7.549 33.435 -11.258 1.00 109.32 342 ARG A C 1
ATOM 2562 O O . ARG A 1 350 ? 8.235 33.106 -12.219 1.00 103.54 342 ARG A O 1
ATOM 2570 N N . SER A 1 351 ? 7.605 34.652 -10.726 1.00 107.53 343 SER A N 1
ATOM 2571 C CA . SER A 1 351 ? 8.591 35.623 -11.218 1.00 119.58 343 SER A CA 1
ATOM 2572 C C . SER A 1 351 ? 9.799 35.844 -10.282 1.00 118.48 343 SER A C 1
ATOM 2573 O O . SER A 1 351 ? 9.633 36.121 -9.087 1.00 123.43 343 SER A O 1
ATOM 2576 N N . TYR A 1 352 ? 11.000 35.707 -10.858 1.00 107.46 344 TYR A N 1
ATOM 2577 C CA . TYR A 1 352 ? 12.284 35.862 -10.164 1.00 97.35 344 TYR A CA 1
ATOM 2578 C C . TYR A 1 352 ? 12.810 37.285 -10.207 1.00 86.51 344 TYR A C 1
ATOM 2579 O O . TYR A 1 352 ? 12.298 38.111 -10.969 1.00 84.79 344 TYR A O 1
ATOM 2588 N N . CYS A 1 353 ? 13.818 37.587 -9.386 1.00 73.14 345 CYS A N 1
ATOM 2589 C CA . CYS A 1 353 ? 14.527 38.869 -9.544 1.00 84.43 345 CYS A CA 1
ATOM 2590 C C . CYS A 1 353 ? 15.360 38.907 -10.854 1.00 70.60 345 CYS A C 1
ATOM 2591 O O . CYS A 1 353 ? 16.198 38.046 -11.079 1.00 80.75 345 CYS A O 1
ATOM 2594 N N . VAL A 1 354 ? 15.106 39.893 -11.707 1.00 87.42 346 VAL A N 1
ATOM 2595 C CA . VAL A 1 354 ? 15.933 40.085 -12.916 1.00 90.53 346 VAL A CA 1
ATOM 2596 C C . VAL A 1 354 ? 16.878 41.278 -12.789 1.00 88.45 346 VAL A C 1
ATOM 2597 O O . VAL A 1 354 ? 17.819 41.396 -13.562 1.00 86.93 346 VAL A O 1
ATOM 2601 N N . CYS A 1 355 ? 16.633 42.161 -11.826 1.00 89.85 347 CYS A N 1
ATOM 2602 C CA . CYS A 1 355 ? 17.517 43.325 -11.645 1.00 81.40 347 CYS A CA 1
ATOM 2603 C C . CYS A 1 355 ? 18.763 43.037 -10.790 1.00 82.77 347 CYS A C 1
ATOM 2604 O O . CYS A 1 355 ? 19.728 43.815 -10.785 1.00 80.88 347 CYS A O 1
ATOM 2607 N N . GLY A 1 356 ? 18.739 41.921 -10.062 1.00 77.91 348 GLY A N 1
ATOM 2608 C CA . GLY A 1 356 ? 19.889 41.513 -9.261 1.00 73.61 348 GLY A CA 1
ATOM 2609 C C . GLY A 1 356 ? 19.816 42.103 -7.863 1.00 71.24 348 GLY A C 1
ATOM 2610 O O . GLY A 1 356 ? 20.538 41.673 -6.961 1.00 68.02 348 GLY A O 1
ATOM 2611 N N . LEU A 1 357 ? 18.928 43.066 -7.652 1.00 67.52 349 LEU A N 1
ATOM 2612 C CA . LEU A 1 357 ? 18.877 43.684 -6.323 1.00 73.02 349 LEU A CA 1
ATOM 2613 C C . LEU A 1 357 ? 18.169 42.836 -5.273 1.00 74.38 349 LEU A C 1
ATOM 2614 O O . LEU A 1 357 ? 18.653 42.703 -4.163 1.00 64.58 349 LEU A O 1
ATOM 2619 N N . HIS A 1 358 ? 17.031 42.249 -5.630 1.00 71.07 350 HIS A N 1
ATOM 2620 C CA . HIS A 1 358 ? 16.184 41.615 -4.624 1.00 74.19 350 HIS A CA 1
ATOM 2621 C C . HIS A 1 358 ? 16.829 40.322 -4.199 1.00 73.28 350 HIS A C 1
ATOM 2622 O O . HIS A 1 358 ? 16.530 39.785 -3.134 1.00 69.48 350 HIS A O 1
ATOM 2629 N N . SER A 1 359 ? 17.763 39.840 -5.022 1.00 72.79 351 SER A N 1
ATOM 2630 C CA . SER A 1 359 ? 18.373 38.521 -4.844 1.00 74.78 351 SER A CA 1
ATOM 2631 C C . SER A 1 359 ? 19.705 38.620 -4.100 1.00 72.70 351 SER A C 1
ATOM 2632 O O . SER A 1 359 ? 20.138 37.666 -3.493 1.00 71.10 351 SER A O 1
ATOM 2635 N N . MET A 1 360 ? 20.311 39.798 -4.136 1.00 59.14 352 MET A N 1
ATOM 2636 C CA . MET A 1 360 ? 21.561 40.118 -3.455 1.00 62.15 352 MET A CA 1
ATOM 2637 C C . MET A 1 360 ? 21.329 40.664 -2.048 1.00 69.04 352 MET A C 1
ATOM 2638 O O . MET A 1 360 ? 21.991 40.261 -1.108 1.00 70.81 352 MET A O 1
ATOM 2643 N N . LEU A 1 361 ? 20.427 41.637 -1.936 1.00 64.03 353 LEU A N 1
ATOM 2644 C CA . LEU A 1 361 ? 20.114 42.303 -0.679 1.00 62.65 353 LEU A CA 1
ATOM 2645 C C . LEU A 1 361 ? 18.995 41.641 0.121 1.00 62.31 353 LEU A C 1
ATOM 2646 O O . LEU A 1 361 ? 18.046 41.110 -0.433 1.00 59.60 353 LEU A O 1
ATOM 2651 N N . SER A 1 362 ? 19.126 41.684 1.432 1.00 57.57 354 SER A N 1
ATOM 2652 C CA . SER A 1 362 ? 18.041 41.269 2.333 1.00 61.73 354 SER A CA 1
ATOM 2653 C C . SER A 1 362 ? 16.960 42.367 2.335 1.00 54.99 354 SER A C 1
ATOM 2654 O O . SER A 1 362 ? 17.249 43.518 2.085 1.00 51.19 354 SER A O 1
ATOM 2657 N N . ARG A 1 363 ? 15.720 42.000 2.618 1.00 55.13 355 ARG A N 1
ATOM 2658 C CA . ARG A 1 363 ? 14.655 42.995 2.682 1.00 51.74 355 ARG A CA 1
ATOM 2659 C C . ARG A 1 363 ? 15.055 44.242 3.475 1.00 50.92 355 ARG A C 1
ATOM 2660 O O . ARG A 1 363 ? 14.760 45.353 3.026 1.00 48.92 355 ARG A O 1
ATOM 2668 N N . GLN A 1 364 ? 15.664 44.091 4.659 1.00 39.01 356 GLN A N 1
ATOM 2669 C CA . GLN A 1 364 ? 15.884 45.261 5.438 1.00 41.41 356 GLN A CA 1
ATOM 2670 C C . GLN A 1 364 ? 16.967 46.170 4.812 1.00 37.91 356 GLN A C 1
ATOM 2671 O O . GLN A 1 364 ? 17.125 47.368 5.150 1.00 44.75 356 GLN A O 1
ATOM 2677 N N . THR A 1 365 ? 17.752 45.583 3.932 1.00 40.53 357 THR A N 1
ATOM 2678 C CA . THR A 1 365 ? 18.806 46.364 3.265 1.00 46.63 357 THR A CA 1
ATOM 2679 C C . THR A 1 365 ? 18.192 47.225 2.116 1.00 45.47 357 THR A C 1
ATOM 2680 O O . THR A 1 365 ? 18.576 48.350 1.985 1.00 45.64 357 THR A O 1
ATOM 2684 N N . VAL A 1 366 ? 17.204 46.697 1.383 1.00 46.37 358 VAL A N 1
ATOM 2685 C CA . VAL A 1 366 ? 16.388 47.483 0.415 1.00 45.10 358 VAL A CA 1
ATOM 2686 C C . VAL A 1 366 ? 15.725 48.655 1.145 1.00 53.83 358 VAL A C 1
ATOM 2687 O O . VAL A 1 366 ? 15.880 49.844 0.755 1.00 53.30 358 VAL A O 1
ATOM 2691 N N . TYR A 1 367 ? 15.085 48.367 2.279 1.00 44.64 359 TYR A N 1
ATOM 2692 C CA . TYR A 1 367 ? 14.591 49.470 3.065 1.00 40.77 359 TYR A CA 1
ATOM 2693 C C . TYR A 1 367 ? 15.726 50.416 3.405 1.00 52.34 359 TYR A C 1
ATOM 2694 O O . TYR A 1 367 ? 15.522 51.604 3.395 1.00 48.76 359 TYR A O 1
ATOM 2703 N N . HIS A 1 368 ? 16.899 49.907 3.779 1.00 48.83 360 HIS A N 1
ATOM 2704 C CA . HIS A 1 368 ? 17.962 50.841 4.153 1.00 52.40 360 HIS A CA 1
ATOM 2705 C C . HIS A 1 368 ? 18.346 51.804 3.017 1.00 43.24 360 HIS A C 1
ATOM 2706 O O . HIS A 1 368 ? 18.414 52.985 3.210 1.00 48.08 360 HIS A O 1
ATOM 2713 N N . VAL A 1 369 ? 18.628 51.304 1.841 1.00 42.53 361 VAL A N 1
ATOM 2714 C CA . VAL A 1 369 ? 18.964 52.182 0.724 1.00 50.45 361 VAL A CA 1
ATOM 2715 C C . VAL A 1 369 ? 17.813 53.191 0.368 1.00 52.06 361 VAL A C 1
ATOM 2716 O O . VAL A 1 369 ? 18.063 54.408 0.236 1.00 53.96 361 VAL A O 1
ATOM 2720 N N . ASN A 1 370 ? 16.565 52.715 0.248 1.00 47.96 362 ASN A N 1
ATOM 2721 C CA . ASN A 1 370 ? 15.400 53.628 -0.020 1.00 49.11 362 ASN A CA 1
ATOM 2722 C C . ASN A 1 370 ? 15.278 54.651 1.066 1.00 54.72 362 ASN A C 1
ATOM 2723 O O . ASN A 1 370 ? 14.988 55.786 0.795 1.00 58.93 362 ASN A O 1
ATOM 2728 N N . GLU A 1 371 ? 15.562 54.283 2.314 1.00 58.28 363 GLU A N 1
ATOM 2729 C CA . GLU A 1 371 ? 15.451 55.261 3.387 1.00 51.38 363 GLU A CA 1
ATOM 2730 C C . GLU A 1 371 ? 16.554 56.273 3.273 1.00 49.05 363 GLU A C 1
ATOM 2731 O O . GLU A 1 371 ? 16.348 57.445 3.527 1.00 53.66 363 GLU A O 1
ATOM 2737 N N . MET A 1 372 ? 17.741 55.826 2.912 1.00 46.32 364 MET A N 1
ATOM 2738 C CA . MET A 1 372 ? 18.868 56.747 2.830 1.00 51.10 364 MET A CA 1
ATOM 2739 C C . MET A 1 372 ? 18.637 57.708 1.626 1.00 46.79 364 MET A C 1
ATOM 2740 O O . MET A 1 372 ? 18.801 58.915 1.741 1.00 50.60 364 MET A O 1
ATOM 2745 N N . PHE A 1 373 ? 18.177 57.195 0.503 1.00 48.65 365 PHE A N 1
ATOM 2746 C CA . PHE A 1 373 ? 17.861 58.065 -0.642 1.00 46.80 365 PHE A CA 1
ATOM 2747 C C . PHE A 1 373 ? 16.779 59.092 -0.396 1.00 58.99 365 PHE A C 1
ATOM 2748 O O . PHE A 1 373 ? 16.648 59.972 -1.226 1.00 58.49 365 PHE A O 1
ATOM 2756 N N . GLU A 1 374 ? 16.030 59.015 0.713 1.00 56.32 366 GLU A N 1
ATOM 2757 C CA . GLU A 1 374 ? 14.908 59.952 0.965 1.00 54.62 366 GLU A CA 1
ATOM 2758 C C . GLU A 1 374 ? 15.212 60.785 2.171 1.00 62.88 366 GLU A C 1
ATOM 2759 O O . GLU A 1 374 ? 14.366 61.560 2.607 1.00 67.57 366 GLU A O 1
ATOM 2765 N N . ASN A 1 375 ? 16.400 60.616 2.747 1.00 52.98 367 ASN A N 1
ATOM 2766 C CA . ASN A 1 375 ? 16.677 61.234 4.037 1.00 54.81 367 ASN A CA 1
ATOM 2767 C C . ASN A 1 375 ? 17.357 62.575 3.816 1.00 72.58 367 ASN A C 1
ATOM 2768 O O . ASN A 1 375 ? 18.568 62.638 3.493 1.00 62.82 367 ASN A O 1
ATOM 2773 N N . GLN A 1 376 ? 16.573 63.644 3.951 1.00 77.45 368 GLN A N 1
ATOM 2774 C CA . GLN A 1 376 ? 17.045 64.958 3.516 1.00 66.82 368 GLN A CA 1
ATOM 2775 C C . GLN A 1 376 ? 18.198 65.431 4.358 1.00 58.23 368 GLN A C 1
ATOM 2776 O O . GLN A 1 376 ? 19.202 65.887 3.818 1.00 59.37 368 GLN A O 1
ATOM 2782 N N . LYS A 1 377 ? 18.087 65.290 5.674 1.00 57.39 369 LYS A N 1
ATOM 2783 C CA . LYS A 1 377 ? 19.222 65.580 6.593 1.00 72.02 369 LYS A CA 1
ATOM 2784 C C . LYS A 1 377 ? 20.553 64.791 6.271 1.00 62.30 369 LYS A C 1
ATOM 2785 O O . LYS A 1 377 ? 21.671 65.345 6.262 1.00 58.78 369 LYS A O 1
ATOM 2791 N N . PHE A 1 378 ? 20.417 63.533 5.894 1.00 55.99 370 PHE A N 1
ATOM 2792 C CA . PHE A 1 378 ? 21.619 62.746 5.504 1.00 58.53 370 PHE A CA 1
ATOM 2793 C C . PHE A 1 378 ? 22.243 63.279 4.190 1.00 53.33 370 PHE A C 1
ATOM 2794 O O . PHE A 1 378 ? 23.456 63.628 4.118 1.00 49.27 370 PHE A O 1
ATOM 2802 N N . LYS A 1 379 ? 21.374 63.377 3.178 1.00 48.59 371 LYS A N 1
ATOM 2803 C CA . LYS A 1 379 ? 21.720 63.921 1.881 1.00 55.41 371 LYS A CA 1
ATOM 2804 C C . LYS A 1 379 ? 22.444 65.301 1.987 1.00 57.22 371 LYS A C 1
ATOM 2805 O O . LYS A 1 379 ? 23.458 65.532 1.315 1.00 63.26 371 LYS A O 1
ATOM 2811 N N . ASP A 1 380 ? 21.939 66.193 2.838 1.00 55.46 372 ASP A N 1
ATOM 2812 C CA . ASP A 1 380 ? 22.589 67.501 3.108 1.00 56.55 372 ASP A CA 1
ATOM 2813 C C . ASP A 1 380 ? 23.996 67.388 3.678 1.00 59.45 372 ASP A C 1
ATOM 2814 O O . ASP A 1 380 ? 24.971 68.096 3.240 1.00 55.10 372 ASP A O 1
ATOM 2819 N N . GLU A 1 381 ? 24.133 66.514 4.678 1.00 60.07 373 GLU A N 1
ATOM 2820 C CA . GLU A 1 381 ? 25.474 66.317 5.202 1.00 52.74 373 GLU A CA 1
ATOM 2821 C C . GLU A 1 381 ? 26.369 65.749 4.097 1.00 47.43 373 GLU A C 1
ATOM 2822 O O . GLU A 1 381 ? 27.526 66.080 4.063 1.00 46.86 373 GLU A O 1
ATOM 2828 N N . VAL A 1 382 ? 25.853 64.862 3.228 1.00 55.40 374 VAL A N 1
ATOM 2829 C CA . VAL A 1 382 ? 26.726 64.250 2.231 1.00 50.93 374 VAL A CA 1
ATOM 2830 C C . VAL A 1 382 ? 27.164 65.321 1.210 1.00 54.45 374 VAL A C 1
ATOM 2831 O O . VAL A 1 382 ? 28.319 65.318 0.763 1.00 53.22 374 VAL A O 1
ATOM 2835 N N . ASP A 1 383 ? 26.234 66.201 0.815 1.00 50.76 375 ASP A N 1
ATOM 2836 C CA . ASP A 1 383 ? 26.554 67.336 -0.085 1.00 56.33 375 ASP A CA 1
ATOM 2837 C C . ASP A 1 383 ? 27.603 68.280 0.529 1.00 49.29 375 ASP A C 1
ATOM 2838 O O . ASP A 1 383 ? 28.538 68.726 -0.150 1.00 53.39 375 ASP A O 1
ATOM 2843 N N . LYS A 1 384 ? 27.413 68.627 1.787 1.00 51.61 376 LYS A N 1
ATOM 2844 C CA . LYS A 1 384 ? 28.333 69.532 2.411 1.00 48.47 376 LYS A CA 1
ATOM 2845 C C . LYS A 1 384 ? 29.693 68.879 2.541 1.00 56.79 376 LYS A C 1
ATOM 2846 O O . LYS A 1 384 ? 30.719 69.482 2.244 1.00 62.75 376 LYS A O 1
ATOM 2852 N N . LEU A 1 385 ? 29.742 67.607 2.908 1.00 55.76 377 LEU A N 1
ATOM 2853 C CA . LEU A 1 385 ? 31.059 66.956 2.923 1.00 53.06 377 LEU A CA 1
ATOM 2854 C C . LEU A 1 385 ? 31.685 66.723 1.540 1.00 52.98 377 LEU A C 1
ATOM 2855 O O . LEU A 1 385 ? 32.886 66.622 1.493 1.00 51.45 377 LEU A O 1
ATOM 2860 N N . SER A 1 386 ? 30.907 66.614 0.428 1.00 50.31 378 SER A N 1
ATOM 2861 C CA . SER A 1 386 ? 31.553 66.221 -0.845 1.00 46.05 378 SER A CA 1
ATOM 2862 C C . SER A 1 386 ? 31.963 67.413 -1.741 1.00 51.24 378 SER A C 1
ATOM 2863 O O . SER A 1 386 ? 32.660 67.221 -2.736 1.00 48.71 378 SER A O 1
ATOM 2866 N N . LYS A 1 387 ? 31.510 68.620 -1.405 1.00 60.16 379 LYS A N 1
ATOM 2867 C CA . LYS A 1 387 ? 31.362 69.681 -2.419 1.00 62.82 379 LYS A CA 1
ATOM 2868 C C . LYS A 1 387 ? 32.684 70.026 -3.070 1.00 52.77 379 LYS A C 1
ATOM 2869 O O . LYS A 1 387 ? 33.569 70.475 -2.366 1.00 51.50 379 LYS A O 1
ATOM 2875 N N . GLY A 1 388 ? 32.825 69.791 -4.386 1.00 50.86 380 GLY A N 1
ATOM 2876 C CA . GLY A 1 388 ? 34.053 70.197 -5.119 1.00 52.57 380 GLY A CA 1
ATOM 2877 C C . GLY A 1 388 ? 35.242 69.288 -4.817 1.00 55.66 380 GLY A C 1
ATOM 2878 O O . GLY A 1 388 ? 36.351 69.514 -5.311 1.00 49.80 380 GLY A O 1
ATOM 2879 N N . LEU A 1 389 ? 35.023 68.205 -4.067 1.00 49.58 381 LEU A N 1
ATOM 2880 C CA . LEU A 1 389 ? 36.166 67.264 -3.677 1.00 45.05 381 LEU A CA 1
ATOM 2881 C C . LEU A 1 389 ? 36.274 65.958 -4.498 1.00 51.71 381 LEU A C 1
ATOM 2882 O O . LEU A 1 389 ? 35.320 65.572 -5.190 1.00 53.55 381 LEU A O 1
ATOM 2887 N N . HIS A 1 390 ? 37.437 65.280 -4.458 1.00 46.50 382 HIS A N 1
ATOM 2888 C CA . HIS A 1 390 ? 37.477 63.919 -4.953 1.00 45.28 382 HIS A CA 1
ATOM 2889 C C . HIS A 1 390 ? 37.056 63.092 -3.742 1.00 49.85 382 HIS A C 1
ATOM 2890 O O . HIS A 1 390 ? 37.750 63.106 -2.714 1.00 49.91 382 HIS A O 1
ATOM 2897 N N . VAL A 1 391 ? 35.904 62.448 -3.784 1.00 58.89 383 VAL A N 1
ATOM 2898 C CA . VAL A 1 391 ? 35.558 61.517 -2.716 1.00 49.79 383 VAL A CA 1
ATOM 2899 C C . VAL A 1 391 ? 35.723 60.074 -3.160 1.00 53.73 383 VAL A C 1
ATOM 2900 O O . VAL A 1 391 ? 35.426 59.752 -4.335 1.00 49.94 383 VAL A O 1
ATOM 2904 N N . ALA A 1 392 ? 36.290 59.281 -2.227 1.00 42.63 384 ALA A N 1
ATOM 2905 C CA . ALA A 1 392 ? 36.320 57.832 -2.285 1.00 51.25 384 ALA A CA 1
ATOM 2906 C C . ALA A 1 392 ? 35.387 57.223 -1.237 1.00 44.81 384 ALA A C 1
ATOM 2907 O O . ALA A 1 392 ? 35.252 57.683 -0.106 1.00 46.87 384 ALA A O 1
ATOM 2909 N N . THR A 1 393 ? 34.687 56.194 -1.674 1.00 41.21 385 THR A N 1
ATOM 2910 C CA . THR A 1 393 ? 33.651 55.565 -0.859 1.00 47.22 385 THR A CA 1
ATOM 2911 C C . THR A 1 393 ? 34.158 54.160 -0.576 1.00 43.71 385 THR A C 1
ATOM 2912 O O . THR A 1 393 ? 34.719 53.551 -1.441 1.00 39.19 385 THR A O 1
ATOM 2916 N N . VAL A 1 394 ? 34.092 53.677 0.652 1.00 42.63 386 VAL A N 1
ATOM 2917 C CA . VAL A 1 394 ? 34.344 52.249 0.830 1.00 42.43 386 VAL A CA 1
ATOM 2918 C C . VAL A 1 394 ? 33.108 51.636 1.436 1.00 40.89 386 VAL A C 1
ATOM 2919 O O . VAL A 1 394 ? 32.293 52.322 2.097 1.00 44.80 386 VAL A O 1
ATOM 2923 N N . GLY A 1 395 ? 32.927 50.361 1.173 1.00 39.04 387 GLY A N 1
ATOM 2924 C CA . GLY A 1 395 ? 31.748 49.655 1.698 1.00 37.18 387 GLY A CA 1
ATOM 2925 C C . GLY A 1 395 ? 31.552 48.496 0.763 1.00 41.91 387 GLY A C 1
ATOM 2926 O O . GLY A 1 395 ? 32.380 48.250 -0.106 1.00 49.52 387 GLY A O 1
ATOM 2927 N N . GLU A 1 396 ? 30.481 47.755 0.923 1.00 45.25 388 GLU A N 1
ATOM 2928 C CA . GLU A 1 396 ? 30.222 46.648 -0.009 1.00 45.75 388 GLU A CA 1
ATOM 2929 C C . GLU A 1 396 ? 28.746 46.666 -0.158 1.00 39.11 388 GLU A C 1
ATOM 2930 O O . GLU A 1 396 ? 28.084 46.351 0.801 1.00 42.37 388 GLU A O 1
ATOM 2936 N N . GLY A 1 397 ? 28.243 47.090 -1.321 1.00 43.69 389 GLY A N 1
ATOM 2937 C CA . GLY A 1 397 ? 26.797 47.275 -1.560 1.00 46.47 389 GLY A CA 1
ATOM 2938 C C . GLY A 1 397 ? 26.309 48.544 -0.904 1.00 44.43 389 GLY A C 1
ATOM 2939 O O . GLY A 1 397 ? 25.100 48.692 -0.635 1.00 53.57 389 GLY A O 1
ATOM 2940 N N . SER A 1 398 ? 27.258 49.423 -0.549 1.00 44.04 390 SER A N 1
ATOM 2941 C CA . SER A 1 398 ? 26.932 50.762 -0.023 1.00 46.46 390 SER A CA 1
ATOM 2942 C C . SER A 1 398 ? 26.658 51.704 -1.214 1.00 47.64 390 SER A C 1
ATOM 2943 O O . SER A 1 398 ? 27.443 51.741 -2.154 1.00 43.72 390 SER A O 1
ATOM 2946 N N . PHE A 1 399 ? 25.550 52.439 -1.162 1.00 47.56 391 PHE A N 1
ATOM 2947 C CA . PHE A 1 399 ? 25.117 53.301 -2.287 1.00 45.18 391 PHE A CA 1
ATOM 2948 C C . PHE A 1 399 ? 25.539 54.742 -2.124 1.00 49.81 391 PHE A C 1
ATOM 2949 O O . PHE A 1 399 ? 25.155 55.594 -2.937 1.00 49.23 391 PHE A O 1
ATOM 2957 N N . LEU A 1 400 ? 26.319 55.030 -1.084 1.00 43.54 392 LEU A N 1
ATOM 2958 C CA . LEU A 1 400 ? 26.570 56.371 -0.694 1.00 42.58 392 LEU A CA 1
ATOM 2959 C C . LEU A 1 400 ? 27.165 57.213 -1.827 1.00 47.08 392 LEU A C 1
ATOM 2960 O O . LEU A 1 400 ? 27.020 58.466 -1.826 1.00 48.97 392 LEU A O 1
ATOM 2965 N N . GLY A 1 401 ? 27.956 56.577 -2.694 1.00 44.66 393 GLY A N 1
ATOM 2966 C CA . GLY A 1 401 ? 28.804 57.320 -3.642 1.00 41.36 393 GLY A CA 1
ATOM 2967 C C . GLY A 1 401 ? 27.901 57.988 -4.707 1.00 52.61 393 GLY A C 1
ATOM 2968 O O . GLY A 1 401 ? 28.225 59.059 -5.280 1.00 47.90 393 GLY A O 1
ATOM 2969 N N . LEU A 1 402 ? 26.753 57.380 -4.919 1.00 42.39 394 LEU A N 1
ATOM 2970 C CA . LEU A 1 402 ? 25.760 57.887 -5.850 1.00 47.64 394 LEU A CA 1
ATOM 2971 C C . LEU A 1 402 ? 25.204 59.155 -5.288 1.00 51.06 394 LEU A C 1
ATOM 2972 O O . LEU A 1 402 ? 24.843 60.020 -6.045 1.00 51.92 394 LEU A O 1
ATOM 2977 N N . LEU A 1 403 ? 25.129 59.288 -3.976 1.00 49.25 395 LEU A N 1
ATOM 2978 C CA . LEU A 1 403 ? 24.685 60.569 -3.407 1.00 47.34 395 LEU A CA 1
ATOM 2979 C C . LEU A 1 403 ? 25.793 61.585 -3.403 1.00 55.58 395 LEU A C 1
ATOM 2980 O O . LEU A 1 403 ? 25.536 62.784 -3.498 1.00 48.05 395 LEU A O 1
ATOM 2985 N N . ALA A 1 404 ? 27.031 61.118 -3.244 1.00 45.87 396 ALA A N 1
ATOM 2986 C CA . ALA A 1 404 ? 28.161 62.032 -3.160 1.00 51.45 396 ALA A CA 1
ATOM 2987 C C . ALA A 1 404 ? 28.343 62.675 -4.558 1.00 49.61 396 ALA A C 1
ATOM 2988 O O . ALA A 1 404 ? 28.902 63.720 -4.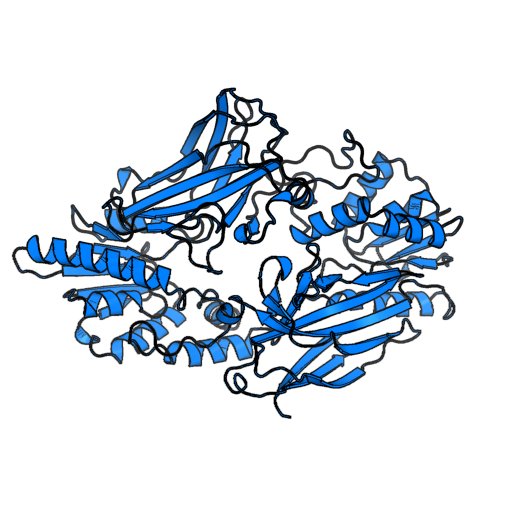682 1.00 44.39 396 ALA A O 1
ATOM 2990 N N . ALA A 1 405 ? 27.877 62.031 -5.607 1.00 48.37 397 ALA A N 1
ATOM 2991 C CA . ALA A 1 405 ? 28.117 62.535 -6.940 1.00 52.43 397 ALA A CA 1
ATOM 2992 C C . ALA A 1 405 ? 27.367 63.863 -7.238 1.00 55.99 397 ALA A C 1
ATOM 2993 O O . ALA A 1 405 ? 27.795 64.656 -8.112 1.00 50.79 397 ALA A O 1
ATOM 2995 N N . LYS A 1 406 ? 26.300 64.133 -6.505 1.00 49.21 398 LYS A N 1
ATOM 2996 C CA . LYS A 1 406 ? 25.587 65.407 -6.697 1.00 59.81 398 LYS A CA 1
ATOM 2997 C C . LYS A 1 406 ? 26.530 66.614 -6.625 1.00 59.83 398 LYS A C 1
ATOM 2998 O O . LYS A 1 406 ? 26.508 67.506 -7.474 1.00 54.39 398 LYS A O 1
ATOM 3004 N N . THR A 1 407 ? 27.407 66.608 -5.643 1.00 51.40 399 THR A N 1
ATOM 3005 C CA . THR A 1 407 ? 28.169 67.815 -5.309 1.00 54.20 399 THR A CA 1
ATOM 3006 C C . THR A 1 407 ? 29.654 67.634 -5.440 1.00 57.90 399 THR A C 1
ATOM 3007 O O . THR A 1 407 ? 30.426 68.561 -5.251 1.00 63.72 399 THR A O 1
ATOM 3011 N N . ALA A 1 408 ? 30.081 66.413 -5.729 1.00 62.07 400 ALA A N 1
ATOM 3012 C CA . ALA A 1 408 ? 31.493 66.126 -5.694 1.00 55.20 400 ALA A CA 1
ATOM 3013 C C . ALA A 1 408 ? 32.034 66.418 -7.055 1.00 62.56 400 ALA A C 1
ATOM 3014 O O . ALA A 1 408 ? 31.294 66.278 -8.054 1.00 55.86 400 ALA A O 1
ATOM 3016 N N . LYS A 1 409 ? 33.316 66.783 -7.117 1.00 48.24 401 LYS A N 1
ATOM 3017 C CA . LYS A 1 409 ? 33.951 66.889 -8.420 1.00 45.49 401 LYS A CA 1
ATOM 3018 C C . LYS A 1 409 ? 34.266 65.479 -9.003 1.00 51.29 401 LYS A C 1
ATOM 3019 O O . LYS A 1 409 ? 34.208 65.256 -10.210 1.00 52.76 401 LYS A O 1
ATOM 3025 N N . ARG A 1 410 ? 34.633 64.527 -8.137 1.00 50.94 402 ARG A N 1
ATOM 3026 C CA . ARG A 1 410 ? 35.005 63.191 -8.577 1.00 46.56 402 ARG A CA 1
ATOM 3027 C C . ARG A 1 410 ? 34.621 62.166 -7.474 1.00 45.94 402 ARG A C 1
ATOM 3028 O O . ARG A 1 410 ? 34.744 62.477 -6.302 1.00 46.17 402 ARG A O 1
ATOM 3036 N N . VAL A 1 411 ? 34.150 60.979 -7.853 1.00 44.14 403 VAL A N 1
ATOM 3037 C CA . VAL A 1 411 ? 33.718 59.947 -6.886 1.00 46.12 403 VAL A CA 1
ATOM 3038 C C . VAL A 1 411 ? 34.378 58.719 -7.400 1.00 55.06 403 VAL A C 1
ATOM 3039 O O . VAL A 1 411 ? 34.234 58.413 -8.594 1.00 55.03 403 VAL A O 1
ATOM 3043 N N . THR A 1 412 ? 35.214 58.118 -6.543 1.00 43.50 404 THR A N 1
ATOM 3044 C CA . THR A 1 412 ? 35.683 56.761 -6.809 1.00 51.38 404 THR A CA 1
ATOM 3045 C C . THR A 1 412 ? 34.950 55.798 -5.806 1.00 46.84 404 THR A C 1
ATOM 3046 O O . THR A 1 412 ? 35.103 55.852 -4.606 1.00 47.32 404 THR A O 1
ATOM 3050 N N . ILE A 1 413 ? 34.123 54.955 -6.346 1.00 47.18 405 ILE A N 1
ATOM 3051 C CA . ILE A 1 413 ? 33.399 54.003 -5.550 1.00 42.02 405 ILE A CA 1
ATOM 3052 C C . ILE A 1 413 ? 34.232 52.700 -5.489 1.00 44.00 405 ILE A C 1
ATOM 3053 O O . ILE A 1 413 ? 34.502 52.099 -6.525 1.00 48.30 405 ILE A O 1
ATOM 3058 N N . ILE A 1 414 ? 34.623 52.257 -4.294 1.00 44.90 406 ILE A N 1
ATOM 3059 C CA . ILE A 1 414 ? 35.453 51.050 -4.174 1.00 45.38 406 ILE A CA 1
ATOM 3060 C C . ILE A 1 414 ? 34.557 49.937 -3.659 1.00 49.02 406 ILE A C 1
ATOM 3061 O O . ILE A 1 414 ? 34.034 49.997 -2.523 1.00 47.45 406 ILE A O 1
ATOM 3066 N N . ASP A 1 415 ? 34.321 48.947 -4.496 1.00 48.62 407 ASP A N 1
ATOM 3067 C CA . ASP A 1 415 ? 33.438 47.869 -4.049 1.00 57.39 407 ASP A CA 1
ATOM 3068 C C . ASP A 1 415 ? 33.977 46.558 -4.548 1.00 52.19 407 ASP A C 1
ATOM 3069 O O . ASP A 1 415 ? 34.157 46.361 -5.747 1.00 54.97 407 ASP A O 1
ATOM 3074 N N . GLY A 1 416 ? 34.257 45.666 -3.593 1.00 57.81 408 GLY A N 1
ATOM 3075 C CA . GLY A 1 416 ? 34.910 44.402 -3.893 1.00 53.47 408 GLY A CA 1
ATOM 3076 C C . GLY A 1 416 ? 33.955 43.383 -4.547 1.00 57.68 408 GLY A C 1
ATOM 3077 O O . GLY A 1 416 ? 34.397 42.435 -5.112 1.00 58.79 408 GLY A O 1
ATOM 3078 N N . ASN A 1 417 ? 32.649 43.596 -4.510 1.00 48.94 409 ASN A N 1
ATOM 3079 C CA . ASN A 1 417 ? 31.729 42.634 -5.068 1.00 48.07 409 ASN A CA 1
ATOM 3080 C C . ASN A 1 417 ? 31.335 42.966 -6.518 1.00 51.44 409 ASN A C 1
ATOM 3081 O O . ASN A 1 417 ? 30.768 44.020 -6.812 1.00 52.34 409 ASN A O 1
ATOM 3086 N N . GLU A 1 418 ? 31.599 42.016 -7.411 1.00 56.71 410 GLU A N 1
ATOM 3087 C CA . GLU A 1 418 ? 31.385 42.227 -8.832 1.00 60.08 410 GLU A CA 1
ATOM 3088 C C . GLU A 1 418 ? 29.951 42.568 -9.157 1.00 57.53 410 GLU A C 1
ATOM 3089 O O . GLU A 1 418 ? 29.694 43.330 -10.041 1.00 47.63 410 GLU A O 1
ATOM 3095 N N . ARG A 1 419 ? 29.004 41.965 -8.469 1.00 58.71 411 ARG A N 1
ATOM 3096 C CA . ARG A 1 419 ? 27.650 42.164 -8.878 1.00 59.72 411 ARG A CA 1
ATOM 3097 C C . ARG A 1 419 ? 27.165 43.553 -8.448 1.00 50.01 411 ARG A C 1
ATOM 3098 O O . ARG A 1 419 ? 26.328 44.149 -9.118 1.00 57.25 411 ARG A O 1
ATOM 3106 N N . PHE A 1 420 ? 27.661 44.057 -7.324 1.00 48.07 412 PHE A N 1
ATOM 3107 C CA . PHE A 1 420 ? 27.342 45.459 -6.911 1.00 47.91 412 PHE A CA 1
ATOM 3108 C C . PHE A 1 420 ? 28.041 46.456 -7.840 1.00 45.50 412 PHE A C 1
ATOM 3109 O O . PHE A 1 420 ? 27.418 47.407 -8.263 1.00 52.45 412 PHE A O 1
ATOM 3117 N N . ARG A 1 421 ? 29.251 46.142 -8.303 1.00 42.51 413 ARG A N 1
ATOM 3118 C CA . ARG A 1 421 ? 29.863 46.988 -9.328 1.00 49.67 413 ARG A CA 1
ATOM 3119 C C . ARG A 1 421 ? 28.953 47.073 -10.546 1.00 55.67 413 ARG A C 1
ATOM 3120 O O . ARG A 1 421 ? 28.840 48.168 -11.184 1.00 43.91 413 ARG A O 1
ATOM 3128 N N . ASP A 1 422 ? 28.310 45.951 -10.912 1.00 50.40 414 ASP A N 1
ATOM 3129 C CA . ASP A 1 422 ? 27.479 45.983 -12.140 1.00 52.86 414 ASP A CA 1
ATOM 3130 C C . ASP A 1 422 ? 26.244 46.835 -11.852 1.00 58.26 414 ASP A C 1
ATOM 3131 O O . ASP A 1 422 ? 25.810 47.590 -12.684 1.00 50.00 414 ASP A O 1
ATOM 3136 N N . ILE A 1 423 ? 25.689 46.732 -10.647 1.00 56.61 415 ILE A N 1
ATOM 3137 C CA . ILE A 1 423 ? 24.555 47.565 -10.316 1.00 52.07 415 ILE A CA 1
ATOM 3138 C C . ILE A 1 423 ? 24.919 49.024 -10.387 1.00 49.74 415 ILE A C 1
ATOM 3139 O O . ILE A 1 423 ? 24.200 49.825 -10.986 1.00 47.96 415 ILE A O 1
ATOM 3144 N N . PHE A 1 424 ? 26.011 49.385 -9.774 1.00 45.73 416 PHE A N 1
ATOM 3145 C CA . PHE A 1 424 ? 26.411 50.794 -9.735 1.00 47.94 416 PHE A CA 1
ATOM 3146 C C . PHE A 1 424 ? 26.680 51.352 -11.135 1.00 51.09 416 PHE A C 1
ATOM 3147 O O . PHE A 1 424 ? 26.433 52.513 -11.385 1.00 44.12 416 PHE A O 1
ATOM 3155 N N . PHE A 1 425 ? 27.216 50.504 -12.011 1.00 44.12 417 PHE A N 1
ATOM 3156 C CA . PHE A 1 425 ? 27.479 50.829 -13.369 1.00 49.58 417 PHE A CA 1
ATOM 3157 C C . PHE A 1 425 ? 26.140 51.209 -14.020 1.00 62.25 417 PHE A C 1
ATOM 3158 O O . PHE A 1 425 ? 26.068 52.225 -14.728 1.00 51.27 417 PHE A O 1
ATOM 3166 N N . LYS A 1 426 ? 25.057 50.458 -13.752 1.00 51.49 418 LYS A N 1
ATOM 3167 C CA . LYS A 1 426 ? 23.762 50.797 -14.359 1.00 53.45 418 LYS A CA 1
ATOM 3168 C C . LYS A 1 426 ? 23.190 52.111 -13.807 1.00 53.13 418 LYS A C 1
ATOM 3169 O O . LYS A 1 426 ? 22.602 52.947 -14.551 1.00 56.05 418 LYS A O 1
ATOM 3175 N N . TYR A 1 427 ? 23.410 52.358 -12.532 1.00 41.44 419 TYR A N 1
ATOM 3176 C CA . TYR A 1 427 ? 22.953 53.621 -11.975 1.00 47.71 419 TYR A CA 1
ATOM 3177 C C . TYR A 1 427 ? 23.714 54.826 -12.500 1.00 52.39 419 TYR A C 1
ATOM 3178 O O . TYR A 1 427 ? 23.114 55.900 -12.784 1.00 44.80 419 TYR A O 1
ATOM 3187 N N . ILE A 1 428 ? 25.031 54.686 -12.628 1.00 44.56 420 ILE A N 1
ATOM 3188 C CA . ILE A 1 428 ? 25.818 55.842 -13.133 1.00 51.63 420 ILE A CA 1
ATOM 3189 C C . ILE A 1 428 ? 25.453 56.172 -14.593 1.00 49.89 420 ILE A C 1
ATOM 3190 O O . ILE A 1 428 ? 25.348 57.306 -14.920 1.00 44.98 420 ILE A O 1
ATOM 3195 N N . HIS A 1 429 ? 25.215 55.175 -15.423 1.00 44.13 421 HIS A N 1
ATOM 3196 C CA . HIS A 1 429 ? 24.726 55.354 -16.789 1.00 54.14 421 HIS A CA 1
ATOM 3197 C C . HIS A 1 429 ? 23.335 55.940 -16.848 1.00 65.48 421 HIS A C 1
ATOM 3198 O O . HIS A 1 429 ? 23.112 56.962 -17.475 1.00 60.54 421 HIS A O 1
ATOM 3205 N N . TYR A 1 430 ? 22.423 55.374 -16.083 1.00 49.74 422 TYR A N 1
ATOM 3206 C CA . TYR A 1 430 ? 21.093 55.800 -16.107 1.00 51.12 422 TYR A CA 1
ATOM 3207 C C . TYR A 1 430 ? 20.992 57.265 -15.648 1.00 48.79 422 TYR A C 1
ATOM 3208 O O . TYR A 1 430 ? 20.187 57.995 -16.153 1.00 52.72 422 TYR A O 1
ATOM 3217 N N . TYR A 1 431 ? 21.738 57.700 -14.665 1.00 44.57 423 TYR A N 1
ATOM 3218 C CA . TYR A 1 431 ? 21.530 59.036 -14.149 1.00 40.12 423 TYR A CA 1
ATOM 3219 C C . TYR A 1 431 ? 22.633 59.965 -14.686 1.00 49.91 423 TYR A C 1
ATOM 3220 O O . TYR A 1 431 ? 22.779 61.128 -14.190 1.00 37.88 423 TYR A O 1
ATOM 3229 N N . LYS A 1 432 ? 23.470 59.383 -15.582 1.00 40.26 424 LYS A N 1
ATOM 3230 C CA . LYS A 1 432 ? 24.563 60.078 -16.326 1.00 66.49 424 LYS A CA 1
ATOM 3231 C C . LYS A 1 432 ? 25.515 60.719 -15.330 1.00 61.45 424 LYS A C 1
ATOM 3232 O O . LYS A 1 432 ? 25.750 61.910 -15.424 1.00 54.34 424 LYS A O 1
ATOM 3238 N N . LEU A 1 433 ? 26.032 59.942 -14.361 1.00 56.38 425 LEU A N 1
ATOM 3239 C CA . LEU A 1 433 ? 26.874 60.531 -13.324 1.00 48.52 425 LEU A CA 1
ATOM 3240 C C . LEU A 1 433 ? 28.267 60.327 -13.828 1.00 50.97 425 LEU A C 1
ATOM 3241 O O . LEU A 1 433 ? 28.953 59.409 -13.384 1.00 47.06 425 LEU A O 1
ATOM 3246 N N . THR A 1 434 ? 28.709 61.166 -14.779 1.00 44.89 426 THR A N 1
ATOM 3247 C CA . THR A 1 434 ? 29.996 60.937 -15.457 1.00 40.11 426 THR A CA 1
ATOM 3248 C C . THR A 1 434 ? 31.206 61.220 -14.558 1.00 42.33 426 THR A C 1
ATOM 3249 O O . THR A 1 434 ? 32.322 60.791 -14.897 1.00 44.44 426 THR A O 1
ATOM 3253 N N . ASN A 1 435 ? 31.006 61.948 -13.429 1.00 36.79 427 ASN A N 1
ATOM 3254 C CA . ASN A 1 435 ? 32.076 62.148 -12.470 1.00 42.57 427 ASN A CA 1
ATOM 3255 C C . ASN A 1 435 ? 32.317 60.929 -11.534 1.00 49.57 427 ASN A C 1
ATOM 3256 O O . ASN A 1 435 ? 33.160 61.045 -10.632 1.00 55.11 427 ASN A O 1
ATOM 3261 N N . VAL A 1 436 ? 31.546 59.833 -11.672 1.00 52.53 428 VAL A N 1
ATOM 3262 C CA . VAL A 1 436 ? 31.883 58.581 -10.962 1.00 50.48 428 VAL A CA 1
ATOM 3263 C C . VAL A 1 436 ? 32.595 57.410 -11.673 1.00 40.58 428 VAL A C 1
ATOM 3264 O O . VAL A 1 436 ? 32.236 57.042 -12.763 1.00 47.32 428 VAL A O 1
ATOM 3268 N N . GLU A 1 437 ? 33.624 56.882 -10.999 1.00 40.71 429 GLU A N 1
ATOM 3269 C CA . GLU A 1 437 ? 34.414 55.726 -11.372 1.00 45.17 429 GLU A CA 1
ATOM 3270 C C . GLU A 1 437 ? 34.082 54.600 -10.299 1.00 44.20 429 GLU A C 1
ATOM 3271 O O . GLU A 1 437 ? 33.874 54.866 -9.143 1.00 41.97 429 GLU A O 1
ATOM 3277 N N . ILE A 1 438 ? 34.093 53.357 -10.713 1.00 45.94 430 ILE A N 1
ATOM 3278 C CA . ILE A 1 438 ? 33.837 52.239 -9.817 1.00 51.69 430 ILE A CA 1
ATOM 3279 C C . ILE A 1 438 ? 35.075 51.352 -9.974 1.00 50.82 430 ILE A C 1
ATOM 3280 O O . ILE A 1 438 ? 35.421 50.970 -11.089 1.00 52.88 430 ILE A O 1
ATOM 3285 N N . ILE A 1 439 ? 35.743 51.023 -8.869 1.00 51.61 431 ILE A N 1
ATOM 3286 C CA . ILE A 1 439 ? 36.897 50.134 -8.913 1.00 49.50 431 ILE A CA 1
ATOM 3287 C C . ILE A 1 439 ? 36.755 49.030 -7.865 1.00 50.48 431 ILE A C 1
ATOM 3288 O O . ILE A 1 439 ? 35.974 49.170 -6.894 1.00 45.25 431 ILE A O 1
ATOM 3293 N N . GLU A 1 440 ? 37.515 47.944 -8.072 1.00 47.27 432 GLU A N 1
ATOM 3294 C CA . GLU A 1 440 ? 37.420 46.786 -7.192 1.00 56.68 432 GLU A CA 1
ATOM 3295 C C . GLU A 1 440 ? 38.214 46.859 -5.860 1.00 52.71 432 GLU A C 1
ATOM 3296 O O . GLU A 1 440 ? 37.652 46.526 -4.856 1.00 53.65 432 GLU A O 1
ATOM 3302 N N . LYS A 1 441 ? 39.501 47.222 -5.835 1.00 54.92 433 LYS A N 1
ATOM 3303 C CA . LYS A 1 441 ? 40.293 47.061 -4.585 1.00 51.54 433 LYS A CA 1
ATOM 3304 C C . LYS A 1 441 ? 40.681 48.428 -3.999 1.00 51.67 433 LYS A C 1
ATOM 3305 O O . LYS A 1 441 ? 40.990 49.352 -4.743 1.00 55.61 433 LYS A O 1
ATOM 3311 N N . VAL A 1 442 ? 40.686 48.560 -2.681 1.00 45.74 434 VAL A N 1
ATOM 3312 C CA . VAL A 1 442 ? 41.244 49.746 -2.030 1.00 47.88 434 VAL A CA 1
ATOM 3313 C C . VAL A 1 442 ? 42.676 50.080 -2.518 1.00 55.79 434 VAL A C 1
ATOM 3314 O O . VAL A 1 442 ? 43.029 51.245 -2.698 1.00 51.19 434 VAL A O 1
ATOM 3318 N N . THR A 1 443 ? 43.499 49.059 -2.747 1.00 54.54 435 THR A N 1
ATOM 3319 C CA . THR A 1 443 ? 44.888 49.256 -3.183 1.00 53.32 435 THR A CA 1
ATOM 3320 C C . THR A 1 443 ? 44.992 49.739 -4.654 1.00 60.39 435 THR A C 1
ATOM 3321 O O . THR A 1 443 ? 46.097 49.959 -5.168 1.00 55.19 435 THR A O 1
ATOM 3325 N N . SER A 1 444 ? 43.858 49.901 -5.331 1.00 51.60 436 SER A N 1
ATOM 3326 C CA . SER A 1 444 ? 43.858 50.441 -6.720 1.00 54.57 436 SER A CA 1
ATOM 3327 C C . SER A 1 444 ? 43.568 51.943 -6.840 1.00 60.34 436 SER A C 1
ATOM 3328 O O . SER A 1 444 ? 43.668 52.513 -7.915 1.00 63.75 436 SER A O 1
ATOM 3331 N N . LEU A 1 445 ? 43.185 52.571 -5.728 1.00 51.67 437 LEU A N 1
ATOM 3332 C CA . LEU A 1 445 ? 43.020 54.007 -5.631 1.00 56.34 437 LEU A CA 1
ATOM 3333 C C . LEU A 1 445 ? 44.408 54.576 -5.597 1.00 55.36 437 LEU A C 1
ATOM 3334 O O . LEU A 1 445 ? 44.955 54.808 -4.506 1.00 55.69 437 LEU A O 1
ATOM 3339 N N . THR A 1 446 ? 44.978 54.846 -6.761 1.00 57.61 438 THR A N 1
ATOM 3340 C CA . THR A 1 446 ? 46.339 55.353 -6.766 1.00 62.37 438 THR A CA 1
ATOM 3341 C C . THR A 1 446 ? 46.354 56.874 -6.669 1.00 53.71 438 THR A C 1
ATOM 3342 O O . THR A 1 446 ? 47.134 57.410 -5.928 1.00 58.89 438 THR A O 1
ATOM 3346 N N . ASP A 1 447 ? 45.436 57.571 -7.311 1.00 64.25 439 ASP A N 1
ATOM 3347 C CA . ASP A 1 447 ? 45.258 59.001 -6.934 1.00 72.52 439 ASP A CA 1
ATOM 3348 C C . ASP A 1 447 ? 44.731 59.125 -5.494 1.00 70.35 439 ASP A C 1
ATOM 3349 O O . ASP A 1 447 ? 43.856 58.363 -5.006 1.00 73.50 439 ASP A O 1
ATOM 3354 N N . SER A 1 448 ? 45.286 60.086 -4.812 1.00 50.16 440 SER A N 1
ATOM 3355 C CA . SER A 1 448 ? 44.985 60.287 -3.425 1.00 60.66 440 SER A CA 1
ATOM 3356 C C . SER A 1 448 ? 43.702 61.147 -3.406 1.00 57.62 440 SER A C 1
ATOM 3357 O O . SER A 1 448 ? 43.707 62.172 -4.061 1.00 57.10 440 SER A O 1
ATOM 3360 N N . PRO A 1 449 ? 42.612 60.728 -2.687 1.00 54.17 441 PRO A N 1
ATOM 3361 C CA . PRO A 1 449 ? 41.398 61.539 -2.659 1.00 53.72 441 PRO A CA 1
ATOM 3362 C C . PRO A 1 449 ? 41.447 62.603 -1.577 1.00 54.30 441 PRO A C 1
ATOM 3363 O O . PRO A 1 449 ? 42.253 62.471 -0.679 1.00 52.44 441 PRO A O 1
ATOM 3367 N N . ASP A 1 450 ? 40.529 63.585 -1.623 1.00 50.01 442 ASP A N 1
ATOM 3368 C CA . ASP A 1 450 ? 40.433 64.597 -0.611 1.00 49.32 442 ASP A CA 1
ATOM 3369 C C . ASP A 1 450 ? 39.733 64.128 0.663 1.00 57.80 442 ASP A C 1
ATOM 3370 O O . ASP A 1 450 ? 39.993 64.655 1.758 1.00 53.07 442 ASP A O 1
ATOM 3375 N N . ILE A 1 451 ? 38.794 63.186 0.518 1.00 46.10 443 ILE A N 1
ATOM 3376 C CA . ILE A 1 451 ? 38.026 62.699 1.643 1.00 47.86 443 ILE A CA 1
ATOM 3377 C C . ILE A 1 451 ? 37.531 61.288 1.319 1.00 48.37 443 ILE A C 1
ATOM 3378 O O . ILE A 1 451 ? 37.159 60.990 0.165 1.00 49.80 443 ILE A O 1
ATOM 3383 N N . VAL A 1 452 ? 37.568 60.421 2.320 1.00 52.13 444 VAL A N 1
ATOM 3384 C CA . VAL A 1 452 ? 36.814 59.185 2.251 1.00 49.96 444 VAL A CA 1
ATOM 3385 C C . VAL A 1 452 ? 35.571 59.217 3.076 1.00 49.08 444 VAL A C 1
ATOM 3386 O O . VAL A 1 452 ? 35.504 59.700 4.195 1.00 49.47 444 VAL A O 1
ATOM 3390 N N . LEU A 1 453 ? 34.522 58.753 2.424 1.00 44.20 445 LEU A N 1
ATOM 3391 C CA . LEU A 1 453 ? 33.228 58.855 3.031 1.00 45.99 445 LEU A CA 1
ATOM 3392 C C . LEU A 1 453 ? 32.675 57.427 3.087 1.00 38.52 445 LEU A C 1
ATOM 3393 O O . LEU A 1 453 ? 32.738 56.714 2.070 1.00 41.75 445 LEU A O 1
ATOM 3398 N N . ALA A 1 454 ? 32.035 57.037 4.182 1.00 37.85 446 ALA A N 1
ATOM 3399 C CA . ALA A 1 454 ? 31.401 55.677 4.145 1.00 37.45 446 ALA A CA 1
ATOM 3400 C C . ALA A 1 454 ? 30.294 55.797 5.088 1.00 36.24 446 ALA A C 1
ATOM 3401 O O . ALA A 1 454 ? 30.218 56.799 5.849 1.00 40.49 446 ALA A O 1
ATOM 3403 N N . GLU A 1 455 ? 29.431 54.780 5.088 1.00 37.50 447 GLU A N 1
ATOM 3404 C CA . GLU A 1 455 ? 28.335 54.757 6.065 1.00 41.02 447 GLU A CA 1
ATOM 3405 C C . GLU A 1 455 ? 28.711 54.381 7.479 1.00 40.46 447 GLU A C 1
ATOM 3406 O O . GLU A 1 455 ? 28.163 54.940 8.411 1.00 40.70 447 GLU A O 1
ATOM 3412 N N . PRO A 1 456 ? 29.550 53.322 7.676 1.00 41.13 448 PRO A N 1
ATOM 3413 C CA . PRO A 1 456 ? 29.998 52.305 6.751 1.00 38.48 448 PRO A CA 1
ATOM 3414 C C . PRO A 1 456 ? 28.997 51.172 6.607 1.00 42.97 448 PRO A C 1
ATOM 3415 O O . PRO A 1 456 ? 28.318 50.798 7.572 1.00 45.79 448 PRO A O 1
ATOM 3419 N N . PHE A 1 457 ? 28.979 50.571 5.436 1.00 41.71 449 PHE A N 1
ATOM 3420 C CA . PHE A 1 457 ? 28.016 49.544 5.124 1.00 44.32 449 PHE A CA 1
ATOM 3421 C C . PHE A 1 457 ? 28.662 48.495 4.237 1.00 41.31 449 PHE A C 1
ATOM 3422 O O . PHE A 1 457 ? 29.016 48.744 3.097 1.00 42.99 449 PHE A O 1
ATOM 3430 N N . TYR A 1 458 ? 28.768 47.294 4.776 1.00 44.36 450 TYR A N 1
ATOM 3431 C CA . TYR A 1 458 ? 29.310 46.131 4.067 1.00 39.48 450 TYR A CA 1
ATOM 3432 C C . TYR A 1 458 ? 28.240 45.001 4.155 1.00 43.53 450 TYR A C 1
ATOM 3433 O O . TYR A 1 458 ? 27.801 44.647 5.285 1.00 43.30 450 TYR A O 1
ATOM 3442 N N . MET A 1 459 ? 27.821 44.480 3.011 1.00 55.23 451 MET A N 1
ATOM 3443 C CA . MET A 1 459 ? 26.709 43.559 2.900 1.00 59.52 451 MET A CA 1
ATOM 3444 C C . MET A 1 459 ? 26.982 42.275 3.646 1.00 60.25 451 MET A C 1
ATOM 3445 O O . MET A 1 459 ? 26.054 41.699 4.234 1.00 62.77 451 MET A O 1
ATOM 3450 N N . SER A 1 460 ? 28.232 41.822 3.560 1.00 51.43 452 SER A N 1
ATOM 3451 C CA . SER A 1 460 ? 28.779 40.688 4.367 1.00 72.55 452 SER A CA 1
ATOM 3452 C C . SER A 1 460 ? 28.427 40.697 5.896 1.00 65.53 452 SER A C 1
ATOM 3453 O O . SER A 1 460 ? 28.327 39.630 6.528 1.00 74.15 452 SER A O 1
ATOM 3456 N N . ALA A 1 461 ? 28.238 41.876 6.481 1.00 66.67 453 ALA A N 1
ATOM 3457 C CA . ALA A 1 461 ? 28.061 41.990 7.933 1.00 69.96 453 ALA A CA 1
ATOM 3458 C C . ALA A 1 461 ? 26.815 41.280 8.510 1.00 77.65 453 ALA A C 1
ATOM 3459 O O . ALA A 1 461 ? 25.664 41.666 8.235 1.00 82.27 453 ALA A O 1
ATOM 3461 N N . MET A 1 462 ? 27.047 40.227 9.302 1.00 82.21 454 MET A N 1
ATOM 3462 C CA . MET A 1 462 ? 25.927 39.549 9.960 1.00 75.31 454 MET A CA 1
ATOM 3463 C C . MET A 1 462 ? 25.537 40.332 11.201 1.00 73.77 454 MET A C 1
ATOM 3464 O O . MET A 1 462 ? 24.430 40.187 11.681 1.00 81.35 454 MET A O 1
ATOM 3469 N N . ASN A 1 463 ? 26.430 41.218 11.653 1.00 59.85 455 ASN A N 1
ATOM 3470 C CA . ASN A 1 463 ? 26.266 41.950 12.891 1.00 66.30 455 ASN A CA 1
ATOM 3471 C C . ASN A 1 463 ? 26.453 43.398 12.594 1.00 61.85 455 ASN A C 1
ATOM 3472 O O . ASN A 1 463 ? 27.194 43.733 11.723 1.00 71.40 455 ASN A O 1
ATOM 3477 N N . PRO A 1 464 ? 25.809 44.266 13.355 1.00 64.60 456 PRO A N 1
ATOM 3478 C CA . PRO A 1 464 ? 26.133 45.699 13.193 1.00 62.37 456 PRO A CA 1
ATOM 3479 C C . PRO A 1 464 ? 27.639 46.034 13.360 1.00 67.50 456 PRO A C 1
ATOM 3480 O O . PRO A 1 464 ? 28.131 46.962 12.709 1.00 58.45 456 PRO A O 1
ATOM 3484 N N . TRP A 1 465 ? 28.380 45.292 14.191 1.00 54.56 457 TRP A N 1
ATOM 3485 C CA . TRP A 1 465 ? 29.824 45.537 14.303 1.00 62.84 457 TRP A CA 1
ATOM 3486 C C . TRP A 1 465 ? 30.682 44.924 13.216 1.00 53.69 457 TRP A C 1
ATOM 3487 O O . TRP A 1 465 ? 31.886 45.253 13.052 1.00 66.01 457 TRP A O 1
ATOM 3498 N N . ASN A 1 466 ? 30.099 44.054 12.417 1.00 51.76 458 ASN A N 1
ATOM 3499 C CA . ASN A 1 466 ? 30.863 43.538 11.315 1.00 47.98 458 ASN A CA 1
ATOM 3500 C C . ASN A 1 466 ? 31.071 44.605 10.217 1.00 55.37 458 ASN A C 1
ATOM 3501 O O . ASN A 1 466 ? 31.785 44.334 9.220 1.00 50.42 458 ASN A O 1
ATOM 3506 N N . HIS A 1 467 ? 30.413 45.779 10.334 1.00 49.32 459 HIS A N 1
ATOM 3507 C CA . HIS A 1 467 ? 30.729 46.911 9.402 1.00 48.52 459 HIS A CA 1
ATOM 3508 C C . HIS A 1 467 ? 32.064 47.483 9.790 1.00 54.61 459 HIS A C 1
ATOM 3509 O O . HIS A 1 467 ? 32.663 48.298 9.046 1.00 53.09 459 HIS A O 1
ATOM 3516 N N . LEU A 1 468 ? 32.626 46.942 10.887 1.00 53.45 460 LEU A N 1
ATOM 3517 C CA . LEU A 1 468 ? 33.996 47.299 11.275 1.00 52.16 460 LEU A CA 1
ATOM 3518 C C . LEU A 1 468 ? 35.033 46.947 10.251 1.00 44.90 460 LEU A C 1
ATOM 3519 O O . LEU A 1 468 ? 36.164 47.376 10.379 1.00 49.23 460 LEU A O 1
ATOM 3524 N N . ARG A 1 469 ? 34.694 46.176 9.226 1.00 41.11 461 ARG A N 1
ATOM 3525 C CA . ARG A 1 469 ? 35.609 46.067 8.065 1.00 44.32 461 ARG A CA 1
ATOM 3526 C C . ARG A 1 469 ? 36.145 47.454 7.643 1.00 52.10 461 ARG A C 1
ATOM 3527 O O . ARG A 1 469 ? 37.227 47.606 7.106 1.00 41.46 461 ARG A O 1
ATOM 3535 N N . PHE A 1 470 ? 35.342 48.462 7.878 1.00 46.38 462 PHE A N 1
ATOM 3536 C CA . PHE A 1 470 ? 35.706 49.833 7.618 1.00 42.81 462 PHE A CA 1
ATOM 3537 C C . PHE A 1 470 ? 37.053 50.208 8.161 1.00 48.96 462 PHE A C 1
ATOM 3538 O O . PHE A 1 470 ? 37.886 50.881 7.468 1.00 42.55 462 PHE A O 1
ATOM 3546 N N . LEU A 1 471 ? 37.305 49.778 9.384 1.00 44.36 463 LEU A N 1
ATOM 3547 C CA . LEU A 1 471 ? 38.560 50.187 10.068 1.00 47.11 463 LEU A CA 1
ATOM 3548 C C . LEU A 1 471 ? 39.754 49.725 9.265 1.00 45.51 463 LEU A C 1
ATOM 3549 O O . LEU A 1 471 ? 40.825 50.408 9.163 1.00 45.88 463 LEU A O 1
ATOM 3554 N N . TYR A 1 472 ? 39.582 48.577 8.630 1.00 40.44 464 TYR A N 1
ATOM 3555 C CA . TYR A 1 472 ? 40.711 48.006 7.880 1.00 42.44 464 TYR A CA 1
ATOM 3556 C C . TYR A 1 472 ? 40.890 48.623 6.544 1.00 46.73 464 TYR A C 1
ATOM 3557 O O . TYR A 1 472 ? 42.006 48.633 6.009 1.00 46.63 464 TYR A O 1
ATOM 3566 N N . ASP A 1 473 ? 39.792 49.053 5.893 1.00 49.32 465 ASP A N 1
ATOM 3567 C CA . ASP A 1 473 ? 40.014 49.707 4.592 1.00 45.36 465 ASP A CA 1
ATOM 3568 C C . ASP A 1 473 ? 40.640 51.081 4.894 1.00 44.80 465 ASP A C 1
ATOM 3569 O O . ASP A 1 473 ? 41.407 51.599 4.119 1.00 46.37 465 ASP A O 1
ATOM 3574 N N . VAL A 1 474 ? 40.276 51.688 6.013 1.00 47.18 466 VAL A N 1
ATOM 3575 C CA . VAL A 1 474 ? 40.879 52.915 6.405 1.00 42.58 466 VAL A CA 1
ATOM 3576 C C . VAL A 1 474 ? 42.366 52.772 6.679 1.00 52.34 466 VAL A C 1
ATOM 3577 O O . VAL A 1 474 ? 43.163 53.568 6.181 1.00 57.36 466 VAL A O 1
ATOM 3581 N N . GLU A 1 475 ? 42.751 51.743 7.436 1.00 54.30 467 GLU A N 1
ATOM 3582 C CA . GLU A 1 475 ? 44.161 51.479 7.677 1.00 54.53 467 GLU A CA 1
ATOM 3583 C C . GLU A 1 475 ? 44.958 51.446 6.333 1.00 56.31 467 GLU A C 1
ATOM 3584 O O . GLU A 1 475 ? 45.978 52.168 6.174 1.00 51.86 467 GLU A O 1
ATOM 3590 N N . VAL A 1 476 ? 44.451 50.680 5.348 1.00 45.74 468 VAL A N 1
ATOM 3591 C CA . VAL A 1 476 ? 45.081 50.565 4.058 1.00 45.96 468 VAL A CA 1
ATOM 3592 C C . VAL A 1 476 ? 45.123 51.906 3.344 1.00 49.77 468 VAL A C 1
ATOM 3593 O O . VAL A 1 476 ? 46.145 52.255 2.785 1.00 50.89 468 VAL A O 1
ATOM 3597 N N . LEU A 1 477 ? 44.033 52.669 3.395 1.00 49.46 469 LEU A N 1
ATOM 3598 C CA . LEU A 1 477 ? 43.956 53.989 2.712 1.00 53.34 469 LEU A CA 1
ATOM 3599 C C . LEU A 1 477 ? 44.953 54.999 3.360 1.00 48.37 469 LEU A C 1
ATOM 3600 O O . LEU A 1 477 ? 45.667 55.691 2.656 1.00 48.10 469 LEU A O 1
ATOM 3605 N N . LYS A 1 478 ? 45.041 55.008 4.687 1.00 47.88 470 LYS A N 1
ATOM 3606 C CA . LYS A 1 478 ? 46.014 55.870 5.369 1.00 53.14 470 LYS A CA 1
ATOM 3607 C C . LYS A 1 478 ? 47.447 55.418 5.147 1.00 57.99 470 LYS A C 1
ATOM 3608 O O . LYS A 1 478 ? 48.346 56.217 5.114 1.00 64.32 470 LYS A O 1
ATOM 3614 N N . MET A 1 479 ? 47.657 54.131 4.934 1.00 64.98 471 MET A N 1
ATOM 3615 C CA . MET A 1 479 ? 48.997 53.690 4.672 1.00 60.56 471 MET A CA 1
ATOM 3616 C C . MET A 1 479 ? 49.386 54.192 3.296 1.00 60.72 471 MET A C 1
ATOM 3617 O O . MET A 1 479 ? 50.517 54.608 3.094 1.00 67.96 471 MET A O 1
ATOM 3622 N N . MET A 1 480 ? 48.461 54.149 2.343 1.00 52.99 472 MET A N 1
ATOM 3623 C CA . MET A 1 480 ? 48.800 54.543 1.014 1.00 51.21 472 MET A CA 1
ATOM 3624 C C . MET A 1 480 ? 48.859 56.034 0.797 1.00 56.80 472 MET A C 1
ATOM 3625 O O . MET A 1 480 ? 49.681 56.480 0.009 1.00 54.06 472 MET A O 1
ATOM 3630 N N . HIS A 1 481 ? 47.925 56.795 1.377 1.00 48.60 473 HIS A N 1
ATOM 3631 C CA . HIS A 1 481 ? 47.904 58.248 1.173 1.00 56.34 473 HIS A CA 1
ATOM 3632 C C . HIS A 1 481 ? 48.297 58.630 2.540 1.00 65.23 473 HIS A C 1
ATOM 3633 O O . HIS A 1 481 ? 48.793 57.765 3.242 1.00 81.86 473 HIS A O 1
ATOM 3640 N N . GLY A 1 482 ? 48.172 59.823 3.054 1.00 64.46 474 GLY A N 1
ATOM 3641 C CA . GLY A 1 482 ? 48.717 59.830 4.462 1.00 57.87 474 GLY A CA 1
ATOM 3642 C C . GLY A 1 482 ? 47.807 59.532 5.650 1.00 65.76 474 GLY A C 1
ATOM 3643 O O . GLY A 1 482 ? 46.642 59.202 5.459 1.00 66.45 474 GLY A O 1
ATOM 3644 N N . ASP A 1 483 ? 48.323 59.702 6.879 1.00 62.73 475 ASP A N 1
ATOM 3645 C CA . ASP A 1 483 ? 47.513 59.647 8.125 1.00 65.40 475 ASP A CA 1
ATOM 3646 C C . ASP A 1 483 ? 46.547 60.813 8.394 1.00 64.39 475 ASP A C 1
ATOM 3647 O O . ASP A 1 483 ? 45.649 60.756 9.236 1.00 64.78 475 ASP A O 1
ATOM 3652 N N . GLU A 1 484 ? 46.731 61.880 7.680 1.00 61.83 476 GLU A N 1
ATOM 3653 C CA . GLU A 1 484 ? 45.856 63.032 7.841 1.00 68.93 476 GLU A CA 1
ATOM 3654 C C . GLU A 1 484 ? 44.734 62.992 6.791 1.00 57.11 476 GLU A C 1
ATOM 3655 O O . GLU A 1 484 ? 43.873 63.867 6.778 1.00 61.52 476 GLU A O 1
ATOM 3661 N N . LEU A 1 485 ? 44.726 61.981 5.921 1.00 55.18 477 LEU A N 1
ATOM 3662 C CA . LEU A 1 485 ? 43.561 61.749 5.015 1.00 54.48 477 LEU A CA 1
ATOM 3663 C C . LEU A 1 485 ? 42.247 61.925 5.785 1.00 54.35 477 LEU A C 1
ATOM 3664 O O . LEU A 1 485 ? 42.026 61.250 6.809 1.00 54.49 477 LEU A O 1
ATOM 3669 N N . ARG A 1 486 ? 41.403 62.857 5.348 1.00 50.88 478 ARG A N 1
ATOM 3670 C CA . ARG A 1 486 ? 40.099 63.056 5.978 1.00 53.45 478 ARG A CA 1
ATOM 3671 C C . ARG A 1 486 ? 39.171 61.812 5.823 1.00 49.04 478 ARG A C 1
ATOM 3672 O O . ARG A 1 486 ? 39.087 61.238 4.763 1.00 45.94 478 ARG A O 1
ATOM 3680 N N . VAL A 1 487 ? 38.526 61.368 6.879 1.00 48.52 479 VAL A N 1
ATOM 3681 C CA . VAL A 1 487 ? 37.552 60.319 6.712 1.00 49.31 479 VAL A CA 1
ATOM 3682 C C . VAL A 1 487 ? 36.352 60.488 7.564 1.00 56.79 479 VAL A C 1
ATOM 3683 O O . VAL A 1 487 ? 36.461 60.992 8.659 1.00 48.33 479 VAL A O 1
ATOM 3687 N N . GLU A 1 488 ? 35.185 60.131 7.008 1.00 53.00 480 GLU A N 1
ATOM 3688 C CA . GLU A 1 488 ? 33.966 60.279 7.747 1.00 50.98 480 GLU A CA 1
ATOM 3689 C C . GLU A 1 488 ? 33.256 58.950 7.500 1.00 51.71 480 GLU A C 1
ATOM 3690 O O . GLU A 1 488 ? 33.241 58.471 6.379 1.00 46.56 480 GLU A O 1
ATOM 3696 N N . PRO A 1 489 ? 32.655 58.355 8.523 1.00 47.36 481 PRO A N 1
ATOM 3697 C CA . PRO A 1 489 ? 32.481 58.873 9.857 1.00 43.44 481 PRO A CA 1
ATOM 3698 C C . PRO A 1 489 ? 33.804 58.847 10.606 1.00 52.16 481 PRO A C 1
ATOM 3699 O O . PRO A 1 489 ? 34.714 58.138 10.204 1.00 45.33 481 PRO A O 1
ATOM 3703 N N . HIS A 1 490 ? 33.955 59.642 11.655 1.00 45.65 482 HIS A N 1
ATOM 3704 C CA . HIS A 1 490 ? 35.275 59.739 12.308 1.00 52.01 482 HIS A CA 1
ATOM 3705 C C . HIS A 1 490 ? 35.302 59.029 13.662 1.00 54.07 482 HIS A C 1
ATOM 3706 O O . HIS A 1 490 ? 36.340 58.933 14.287 1.00 59.98 482 HIS A O 1
ATOM 3713 N N . MET A 1 491 ? 34.163 58.497 14.103 1.00 48.80 483 MET A N 1
ATOM 3714 C CA . MET A 1 491 ? 34.060 57.783 15.387 1.00 55.12 483 MET A CA 1
ATOM 3715 C C . MET A 1 491 ? 32.907 56.814 15.250 1.00 55.68 483 MET A C 1
ATOM 3716 O O . MET A 1 491 ? 31.852 57.197 14.755 1.00 49.03 483 MET A O 1
ATOM 3721 N N . GLY A 1 492 ? 33.123 55.560 15.627 1.00 49.62 484 GLY A N 1
ATOM 3722 C CA . GLY A 1 492 ? 32.014 54.620 15.835 1.00 52.72 484 GLY A CA 1
ATOM 3723 C C . GLY A 1 492 ? 31.897 54.173 17.276 1.00 52.81 484 GLY A C 1
ATOM 3724 O O . GLY A 1 492 ? 32.874 54.178 17.979 1.00 54.51 484 GLY A O 1
ATOM 3725 N N . VAL A 1 493 ? 30.720 53.777 17.722 1.00 47.28 485 VAL A N 1
ATOM 3726 C CA . VAL A 1 493 ? 30.566 53.397 19.110 1.00 48.17 485 VAL A CA 1
ATOM 3727 C C . VAL A 1 493 ? 29.585 52.250 19.244 1.00 57.12 485 VAL A C 1
ATOM 3728 O O . VAL A 1 493 ? 28.545 52.218 18.527 1.00 48.51 485 VAL A O 1
ATOM 3732 N N . LEU A 1 494 ? 29.977 51.251 20.062 1.00 48.58 486 LEU A N 1
ATOM 3733 C CA . LEU A 1 494 ? 29.106 50.078 20.269 1.00 52.42 486 LEU A CA 1
ATOM 3734 C C . LEU A 1 494 ? 28.303 50.420 21.486 1.00 56.11 486 LEU A C 1
ATOM 3735 O O . LEU A 1 494 ? 28.848 50.945 22.459 1.00 55.30 486 LEU A O 1
ATOM 3740 N N . LYS A 1 495 ? 27.007 50.166 21.452 1.00 51.79 487 LYS A N 1
ATOM 3741 C CA . LYS A 1 495 ? 26.176 50.489 22.573 1.00 49.77 487 LYS A CA 1
ATOM 3742 C C . LYS A 1 495 ? 25.256 49.346 22.908 1.00 50.45 487 LYS A C 1
ATOM 3743 O O . LYS A 1 495 ? 24.962 48.527 22.057 1.00 56.15 487 LYS A O 1
ATOM 3749 N N . ALA A 1 496 ? 24.736 49.346 24.134 1.00 51.62 488 ALA A N 1
ATOM 3750 C CA . ALA A 1 496 ? 23.811 48.338 24.603 1.00 46.24 488 ALA A CA 1
ATOM 3751 C C . ALA A 1 496 ? 22.777 48.975 25.476 1.00 53.11 488 ALA A C 1
ATOM 3752 O O . ALA A 1 496 ? 22.951 50.082 25.990 1.00 50.55 488 ALA A O 1
ATOM 3754 N N . ILE A 1 497 ? 21.661 48.282 25.647 1.00 49.95 489 ILE A N 1
ATOM 3755 C CA . ILE A 1 497 ? 20.671 48.800 26.554 1.00 52.85 489 ILE A CA 1
ATOM 3756 C C . ILE A 1 497 ? 19.855 47.629 27.139 1.00 54.57 489 ILE A C 1
ATOM 3757 O O . ILE A 1 497 ? 19.659 46.603 26.478 1.00 59.40 489 ILE A O 1
ATOM 3762 N N . PRO A 1 498 ? 19.404 47.760 28.400 1.00 61.40 490 PRO A N 1
ATOM 3763 C CA . PRO A 1 498 ? 18.527 46.730 28.992 1.00 48.50 490 PRO A CA 1
ATOM 3764 C C . PRO A 1 498 ? 17.121 46.906 28.535 1.00 55.40 490 PRO A C 1
ATOM 3765 O O . PRO A 1 498 ? 16.600 48.022 28.569 1.00 53.00 490 PRO A O 1
ATOM 3769 N N . GLU A 1 499 ? 16.469 45.849 28.094 1.00 49.35 491 GLU A N 1
ATOM 3770 C CA . GLU A 1 499 ? 15.110 46.062 27.701 1.00 50.04 491 GLU A CA 1
ATOM 3771 C C . GLU A 1 499 ? 14.280 44.917 28.265 1.00 55.16 491 GLU A C 1
ATOM 3772 O O . GLU A 1 499 ? 14.788 43.840 28.467 1.00 61.56 491 GLU A O 1
ATOM 3778 N N . LYS A 1 500 ? 12.999 45.165 28.492 1.00 64.52 492 LYS A N 1
ATOM 3779 C CA . LYS A 1 500 ? 12.040 44.150 28.836 1.00 59.22 492 LYS A CA 1
ATOM 3780 C C . LYS A 1 500 ? 11.150 44.002 27.635 1.00 61.32 492 LYS A C 1
ATOM 3781 O O . LYS A 1 500 ? 10.236 44.831 27.430 1.00 60.73 492 LYS A O 1
ATOM 3787 N N . PHE A 1 501 ? 11.403 42.974 26.820 1.00 53.92 493 PHE A N 1
ATOM 3788 C CA . PHE A 1 501 ? 10.538 42.724 25.668 1.00 51.64 493 PHE A CA 1
ATOM 3789 C C . PHE A 1 501 ? 9.238 42.096 26.171 1.00 58.08 493 PHE A C 1
ATOM 3790 O O . PHE A 1 501 ? 9.233 41.393 27.151 1.00 61.21 493 PHE A O 1
ATOM 3798 N N . GLU A 1 502 ? 8.157 42.294 25.461 1.00 57.30 494 GLU A N 1
ATOM 3799 C CA . GLU A 1 502 ? 6.910 41.620 25.820 1.00 59.86 494 GLU A CA 1
ATOM 3800 C C . GLU A 1 502 ? 7.002 40.149 25.600 1.00 66.89 494 GLU A C 1
ATOM 3801 O O . GLU A 1 502 ? 6.553 39.389 26.448 1.00 58.53 494 GLU A O 1
ATOM 3807 N N . ASP A 1 503 ? 7.559 39.743 24.450 1.00 64.81 495 ASP A N 1
ATOM 3808 C CA . ASP A 1 503 ? 7.481 38.338 24.017 1.00 53.97 495 ASP A CA 1
ATOM 3809 C C . ASP A 1 503 ? 8.701 37.729 23.472 1.00 58.12 495 ASP A C 1
ATOM 3810 O O . ASP A 1 503 ? 8.848 36.529 23.583 1.00 53.89 495 ASP A O 1
ATOM 3815 N N . LEU A 1 504 ? 9.556 38.545 22.860 1.00 50.61 496 LEU A N 1
ATOM 3816 C CA . LEU A 1 504 ? 10.654 38.061 22.060 1.00 52.07 496 LEU A CA 1
ATOM 3817 C C . LEU A 1 504 ? 11.505 37.062 22.824 1.00 45.89 496 LEU A C 1
ATOM 3818 O O . LEU A 1 504 ? 11.899 36.061 22.246 1.00 49.61 496 LEU A O 1
ATOM 3823 N N . GLN A 1 505 ? 11.829 37.364 24.088 1.00 50.07 497 GLN A N 1
ATOM 3824 C CA . GLN A 1 505 ? 12.653 36.460 24.959 1.00 57.73 497 GLN A CA 1
ATOM 3825 C C . GLN A 1 505 ? 12.315 34.990 24.843 1.00 49.10 497 GLN A C 1
ATOM 3826 O O . GLN A 1 505 ? 13.177 34.135 24.937 1.00 49.20 497 GLN A O 1
ATOM 3832 N N . ASN A 1 506 ? 11.062 34.655 24.557 1.00 47.44 498 ASN A N 1
ATOM 3833 C CA . ASN A 1 506 ? 10.778 33.226 24.509 1.00 45.62 498 ASN A CA 1
ATOM 3834 C C . ASN A 1 506 ? 11.313 32.441 23.303 1.00 57.51 498 ASN A C 1
ATOM 3835 O O . ASN A 1 506 ? 10.977 31.232 23.158 1.00 56.69 498 ASN A O 1
ATOM 3840 N N . ILE A 1 507 ? 12.060 33.107 22.386 1.00 49.38 499 ILE A N 1
ATOM 3841 C CA . ILE A 1 507 ? 12.708 32.378 21.267 1.00 45.75 499 ILE A CA 1
ATOM 3842 C C . ILE A 1 507 ? 13.911 31.589 21.796 1.00 44.01 499 ILE A C 1
ATOM 3843 O O . ILE A 1 507 ? 14.312 30.566 21.234 1.00 47.09 499 ILE A O 1
ATOM 3848 N N . ALA A 1 508 ? 14.436 32.072 22.900 1.00 43.29 500 ALA A N 1
ATOM 3849 C CA . ALA A 1 508 ? 15.632 31.595 23.503 1.00 50.54 500 ALA A CA 1
ATOM 3850 C C . ALA A 1 508 ? 15.468 30.852 24.893 1.00 56.62 500 ALA A C 1
ATOM 3851 O O . ALA A 1 508 ? 16.318 30.083 25.265 1.00 57.60 500 ALA A O 1
ATOM 3853 N N . SER A 1 509 ? 14.451 31.126 25.689 1.00 54.58 501 SER A N 1
ATOM 3854 C CA . SER A 1 509 ? 14.390 30.559 27.064 1.00 54.60 501 SER A CA 1
ATOM 3855 C C . SER A 1 509 ? 14.159 29.050 27.055 1.00 45.67 501 SER A C 1
ATOM 3856 O O . SER A 1 509 ? 13.596 28.496 26.109 1.00 44.40 501 SER A O 1
ATOM 3859 N N . ASP A 1 510 ? 14.594 28.397 28.132 1.00 47.22 502 ASP A N 1
ATOM 3860 C CA . ASP A 1 510 ? 14.479 26.976 28.298 1.00 48.18 502 ASP A CA 1
ATOM 3861 C C . ASP A 1 510 ? 13.043 26.524 28.260 1.00 45.80 502 ASP A C 1
ATOM 3862 O O . ASP A 1 510 ? 12.225 27.196 28.727 1.00 44.83 502 ASP A O 1
ATOM 3867 N N . VAL A 1 511 ? 12.781 25.375 27.706 1.00 38.44 503 VAL A N 1
ATOM 3868 C CA . VAL A 1 511 ? 11.497 24.824 27.531 1.00 48.62 503 VAL A CA 1
ATOM 3869 C C . VAL A 1 511 ? 10.905 24.196 28.860 1.00 51.40 503 VAL A C 1
ATOM 3870 O O . VAL A 1 511 ? 9.704 24.298 29.102 1.00 55.92 503 VAL A O 1
ATOM 3874 N N . GLY A 1 512 ? 11.755 23.610 29.715 1.00 48.83 504 GLY A N 1
ATOM 3875 C CA . GLY A 1 512 ? 11.369 22.939 30.986 1.00 45.96 504 GLY A CA 1
ATOM 3876 C C . GLY A 1 512 ? 10.169 22.016 30.777 1.00 46.97 504 GLY A C 1
ATOM 3877 O O . GLY A 1 512 ? 10.186 21.199 29.863 1.00 47.06 504 GLY A O 1
ATOM 3878 N N . THR A 1 513 ? 9.142 22.136 31.629 1.00 50.30 505 THR A N 1
ATOM 3879 C CA . THR A 1 513 ? 7.976 21.244 31.600 1.00 43.77 505 THR A CA 1
ATOM 3880 C C . THR A 1 513 ? 6.844 21.948 30.874 1.00 46.34 505 THR A C 1
ATOM 3881 O O . THR A 1 513 ? 6.600 23.124 31.157 1.00 49.59 505 THR A O 1
ATOM 3885 N N . VAL A 1 514 ? 6.133 21.248 29.981 1.00 42.45 506 VAL A N 1
ATOM 3886 C CA . VAL A 1 514 ? 5.170 21.858 29.089 1.00 44.27 506 VAL A CA 1
ATOM 3887 C C . VAL A 1 514 ? 4.004 20.874 29.011 1.00 50.68 506 VAL A C 1
ATOM 3888 O O . VAL A 1 514 ? 4.217 19.681 28.761 1.00 52.82 506 VAL A O 1
ATOM 3892 N N . ASN A 1 515 ? 2.780 21.368 29.213 1.00 47.88 507 ASN A N 1
ATOM 3893 C CA . ASN A 1 515 ? 1.557 20.553 29.312 1.00 49.89 507 ASN A CA 1
ATOM 3894 C C . ASN A 1 515 ? 1.739 19.417 30.297 1.00 48.22 507 ASN A C 1
ATOM 3895 O O . ASN A 1 515 ? 1.204 18.328 30.093 1.00 53.70 507 ASN A O 1
ATOM 3900 N N . GLY A 1 516 ? 2.490 19.675 31.347 1.00 44.37 508 GLY A N 1
ATOM 3901 C CA . GLY A 1 516 ? 2.687 18.652 32.354 1.00 55.07 508 GLY A CA 1
ATOM 3902 C C . GLY A 1 516 ? 3.773 17.642 31.994 1.00 55.33 508 GLY A C 1
ATOM 3903 O O . GLY A 1 516 ? 4.049 16.749 32.786 1.00 63.94 508 GLY A O 1
ATOM 3904 N N . PHE A 1 517 ? 4.425 17.812 30.839 1.00 50.50 509 PHE A N 1
ATOM 3905 C CA . PHE A 1 517 ? 5.447 16.842 30.382 1.00 44.17 509 PHE A CA 1
ATOM 3906 C C . PHE A 1 517 ? 6.824 17.391 30.558 1.00 48.45 509 PHE A C 1
ATOM 3907 O O . PHE A 1 517 ? 7.097 18.526 30.188 1.00 52.32 509 PHE A O 1
ATOM 3915 N N . ASP A 1 518 ? 7.718 16.590 31.121 1.00 49.04 510 ASP A N 1
ATOM 3916 C CA . ASP A 1 518 ? 9.075 17.057 31.357 1.00 46.20 510 ASP A CA 1
ATOM 3917 C C . ASP A 1 518 ? 9.866 17.064 30.013 1.00 50.52 510 ASP A C 1
ATOM 3918 O O . ASP A 1 518 ? 9.966 16.027 29.378 1.00 56.82 510 ASP A O 1
ATOM 3923 N N . LEU A 1 519 ? 10.338 18.225 29.549 1.00 54.70 511 LEU A N 1
ATOM 3924 C CA . LEU A 1 519 ? 11.022 18.295 28.229 1.00 52.26 511 LEU A CA 1
ATOM 3925 C C . LEU A 1 519 ? 12.403 18.753 28.403 1.00 51.93 511 LEU A C 1
ATOM 3926 O O . LEU A 1 519 ? 13.030 19.196 27.442 1.00 53.26 511 LEU A O 1
ATOM 3931 N N . SER A 1 520 ? 12.907 18.622 29.633 1.00 50.03 512 SER A N 1
ATOM 3932 C CA . SER A 1 520 ? 14.184 19.182 29.975 1.00 49.57 512 SER A CA 1
ATOM 3933 C C . SER A 1 520 ? 15.277 18.384 29.256 1.00 61.54 512 SER A C 1
ATOM 3934 O O . SER A 1 520 ? 16.398 18.895 29.094 1.00 48.35 512 SER A O 1
ATOM 3937 N N . PHE A 1 521 ? 14.959 17.160 28.801 1.00 55.18 513 PHE A N 1
ATOM 3938 C CA . PHE A 1 521 ? 16.003 16.418 28.101 1.00 62.01 513 PHE A CA 1
ATOM 3939 C C . PHE A 1 521 ? 16.362 17.192 26.858 1.00 70.87 513 PHE A C 1
ATOM 3940 O O . PHE A 1 521 ? 17.580 17.330 26.503 1.00 64.07 513 PHE A O 1
ATOM 3948 N N . PHE A 1 522 ? 15.301 17.740 26.230 1.00 59.34 514 PHE A N 1
ATOM 3949 C CA . PHE A 1 522 ? 15.483 18.556 25.060 1.00 57.53 514 PHE A CA 1
ATOM 3950 C C . PHE A 1 522 ? 16.340 19.756 25.310 1.00 50.15 514 PHE A C 1
ATOM 3951 O O . PHE A 1 522 ? 17.161 20.075 24.459 1.00 60.92 514 PHE A O 1
ATOM 3959 N N . ASP A 1 523 ? 16.149 20.433 26.434 1.00 52.57 515 ASP A N 1
ATOM 3960 C CA . ASP A 1 523 ? 16.964 21.604 26.769 1.00 52.43 515 ASP A CA 1
ATOM 3961 C C . ASP A 1 523 ? 18.438 21.303 26.935 1.00 60.24 515 ASP A C 1
ATOM 3962 O O . ASP A 1 523 ? 19.251 22.165 26.675 1.00 63.91 515 ASP A O 1
ATOM 3967 N N . GLU A 1 524 ? 18.772 20.137 27.499 1.00 70.57 516 GLU A N 1
ATOM 3968 C CA . GLU A 1 524 ? 20.185 19.730 27.730 1.00 72.19 516 GLU A CA 1
ATOM 3969 C C . GLU A 1 524 ? 20.929 19.570 26.411 1.00 66.35 516 GLU A C 1
ATOM 3970 O O . GLU A 1 524 ? 21.986 20.186 26.214 1.00 67.18 516 GLU A O 1
ATOM 3976 N N . ILE A 1 525 ? 20.378 18.726 25.528 1.00 54.75 517 ILE A N 1
ATOM 3977 C CA . ILE A 1 525 ? 20.878 18.597 24.154 1.00 68.29 517 ILE A CA 1
ATOM 3978 C C . ILE A 1 525 ? 20.698 19.864 23.277 1.00 75.65 517 ILE A C 1
ATOM 3979 O O . ILE A 1 525 ? 21.554 20.193 22.490 1.00 76.01 517 ILE A O 1
ATOM 3984 N N . SER A 1 526 ? 19.589 20.578 23.414 1.00 83.31 518 SER A N 1
ATOM 3985 C CA . SER A 1 526 ? 19.457 21.843 22.733 1.00 78.09 518 SER A CA 1
ATOM 3986 C C . SER A 1 526 ? 20.499 22.813 23.231 1.00 71.50 518 SER A C 1
ATOM 3987 O O . SER A 1 526 ? 21.136 23.438 22.442 1.00 79.91 518 SER A O 1
ATOM 3990 N N . THR A 1 527 ? 20.666 22.953 24.538 1.00 89.57 519 THR A N 1
ATOM 3991 C CA . THR A 1 527 ? 21.761 23.753 25.116 1.00 79.24 519 THR A CA 1
ATOM 3992 C C . THR A 1 527 ? 23.097 23.394 24.508 1.00 84.43 519 THR A C 1
ATOM 3993 O O . THR A 1 527 ? 23.822 24.285 24.041 1.00 86.69 519 THR A O 1
ATOM 3997 N N . LYS A 1 528 ? 23.424 22.102 24.497 1.00 86.18 520 LYS A N 1
ATOM 3998 C CA . LYS A 1 528 ? 24.749 21.650 24.013 1.00 96.61 520 LYS A CA 1
ATOM 3999 C C . LYS A 1 528 ? 25.052 22.100 22.567 1.00 94.79 520 LYS A C 1
ATOM 4000 O O . LYS A 1 528 ? 26.113 22.680 22.286 1.00 80.12 520 LYS A O 1
ATOM 4006 N N . ALA A 1 529 ? 24.100 21.831 21.675 1.00 93.74 521 ALA A N 1
ATOM 4007 C CA . ALA A 1 529 ? 24.205 22.108 20.235 1.00 100.74 521 ALA A CA 1
ATOM 4008 C C . ALA A 1 529 ? 24.031 23.591 19.863 1.00 99.56 521 ALA A C 1
ATOM 4009 O O . ALA A 1 529 ? 24.291 23.984 18.725 1.00 98.50 521 ALA A O 1
ATOM 4011 N N . ARG A 1 530 ? 23.554 24.389 20.819 1.00 103.88 522 ARG A N 1
ATOM 4012 C CA . ARG A 1 530 ? 23.513 25.852 20.707 1.00 97.88 522 ARG A CA 1
ATOM 4013 C C . ARG A 1 530 ? 24.837 26.428 21.227 1.00 92.13 522 ARG A C 1
ATOM 4014 O O . ARG A 1 530 ? 25.443 27.269 20.573 1.00 86.68 522 ARG A O 1
ATOM 4022 N N . THR A 1 531 ? 25.284 25.962 22.390 1.00 89.26 523 THR A N 1
ATOM 4023 C CA . THR A 1 531 ? 26.611 26.287 22.911 1.00 97.22 523 THR A CA 1
ATOM 4024 C C . THR A 1 531 ? 27.743 26.112 21.860 1.00 104.56 523 THR A C 1
ATOM 4025 O O . THR A 1 531 ? 28.479 27.075 21.589 1.00 103.98 523 THR A O 1
ATOM 4029 N N . ALA A 1 532 ? 27.854 24.906 21.275 1.00 89.86 524 ALA A N 1
ATOM 4030 C CA . ALA A 1 532 ? 28.836 24.582 20.223 1.00 99.14 524 ALA A CA 1
ATOM 4031 C C . ALA A 1 532 ? 28.677 25.354 18.867 1.00 103.60 524 ALA A C 1
ATOM 4032 O O . ALA A 1 532 ? 29.613 26.010 18.414 1.00 110.38 524 ALA A O 1
ATOM 4034 N N . THR A 1 533 ? 27.499 25.292 18.245 1.00 102.54 525 THR A N 1
ATOM 4035 C CA . THR A 1 533 ? 27.297 25.743 16.840 1.00 101.47 525 THR A CA 1
ATOM 4036 C C . THR A 1 533 ? 26.710 27.178 16.633 1.00 103.22 525 THR A C 1
ATOM 4037 O O . THR A 1 533 ? 26.689 27.694 15.495 1.00 97.70 525 THR A O 1
ATOM 4041 N N . ASP A 1 534 ? 26.234 27.808 17.717 1.00 103.00 526 ASP A N 1
ATOM 4042 C CA . ASP A 1 534 ? 25.562 29.145 17.660 1.00 102.95 526 ASP A CA 1
ATOM 4043 C C . ASP A 1 534 ? 26.406 30.305 18.218 1.00 87.94 526 ASP A C 1
ATOM 4044 O O . ASP A 1 534 ? 27.264 30.097 19.091 1.00 84.55 526 ASP A O 1
ATOM 4049 N N . ALA A 1 535 ? 26.153 31.519 17.717 1.00 82.24 527 ALA A N 1
ATOM 4050 C CA . ALA A 1 535 ? 26.688 32.741 18.373 1.00 94.64 527 ALA A CA 1
ATOM 4051 C C . ALA A 1 535 ? 26.016 32.999 19.764 1.00 82.12 527 ALA A C 1
ATOM 4052 O O . ALA A 1 535 ? 24.872 32.558 20.007 1.00 79.50 527 ALA A O 1
ATOM 4054 N N . ILE A 1 536 ? 26.765 33.633 20.682 1.00 86.33 528 ILE A N 1
ATOM 4055 C CA . ILE A 1 536 ? 26.275 34.036 22.016 1.00 71.12 528 ILE A CA 1
ATOM 4056 C C . ILE A 1 536 ? 25.123 35.069 21.829 1.00 63.17 528 ILE A C 1
ATOM 4057 O O . ILE A 1 536 ? 24.087 34.941 22.440 1.00 61.76 528 ILE A O 1
ATOM 4062 N N . VAL A 1 537 ? 25.330 36.050 20.938 1.00 57.65 529 VAL A N 1
ATOM 4063 C CA . VAL A 1 537 ? 24.401 37.177 20.636 1.00 57.28 529 VAL A CA 1
ATOM 4064 C C . VAL A 1 537 ? 23.530 36.899 19.433 1.00 58.39 529 VAL A C 1
ATOM 4065 O O . VAL A 1 537 ? 24.029 36.578 18.354 1.00 52.64 529 VAL A O 1
ATOM 4069 N N . ASP A 1 538 ? 22.219 37.034 19.600 1.00 52.07 530 ASP A N 1
ATOM 4070 C CA . ASP A 1 538 ? 21.324 36.763 18.459 1.00 53.41 530 ASP A CA 1
ATOM 4071 C C . ASP A 1 538 ? 21.225 38.020 17.540 1.00 56.25 530 ASP A C 1
ATOM 4072 O O . ASP A 1 538 ? 21.658 39.099 17.933 1.00 53.21 530 ASP A O 1
ATOM 4077 N N . GLU A 1 539 ? 20.651 37.880 16.342 1.00 46.58 531 GLU A N 1
ATOM 4078 C CA . GLU A 1 539 ? 20.413 38.998 15.401 1.00 50.49 531 GLU A CA 1
ATOM 4079 C C . GLU A 1 539 ? 18.931 39.146 15.116 1.00 47.53 531 GLU A C 1
ATOM 4080 O O . GLU A 1 539 ? 18.359 38.211 14.612 1.00 43.51 531 GLU A O 1
ATOM 4086 N N . GLN A 1 540 ? 18.306 40.303 15.385 1.00 46.70 532 GLN A N 1
ATOM 4087 C CA . GLN A 1 540 ? 16.848 40.412 15.166 1.00 41.93 532 GLN A CA 1
ATOM 4088 C C . GLN A 1 540 ? 16.421 41.797 14.720 1.00 43.61 532 GLN A C 1
ATOM 4089 O O . GLN A 1 540 ? 17.095 42.796 15.025 1.00 41.18 532 GLN A O 1
ATOM 4095 N N . SER A 1 541 ? 15.321 41.850 13.984 1.00 42.01 533 SER A N 1
ATOM 4096 C CA . SER A 1 541 ? 14.765 43.087 13.521 1.00 38.01 533 SER A CA 1
ATOM 4097 C C . SER A 1 541 ? 13.932 43.560 14.691 1.00 44.31 533 SER A C 1
ATOM 4098 O O . SER A 1 541 ? 12.741 43.166 14.784 1.00 41.92 533 SER A O 1
ATOM 4101 N N . LEU A 1 542 ? 14.526 44.372 15.572 1.00 39.67 534 LEU A N 1
ATOM 4102 C CA . LEU A 1 542 ? 13.911 44.738 16.800 1.00 41.27 534 LEU A CA 1
ATOM 4103 C C . LEU A 1 542 ? 12.676 45.615 16.632 1.00 54.94 534 LEU A C 1
ATOM 4104 O O . LEU A 1 542 ? 11.779 45.574 17.480 1.00 56.35 534 LEU A O 1
ATOM 4109 N N . TRP A 1 543 ? 12.557 46.352 15.528 1.00 47.62 535 TRP A N 1
ATOM 4110 C CA . TRP A 1 543 ? 11.301 47.160 15.366 1.00 49.25 535 TRP A CA 1
ATOM 4111 C C . TRP A 1 543 ? 10.103 46.271 15.334 1.00 49.92 535 TRP A C 1
ATOM 4112 O O . TRP A 1 543 ? 9.035 46.719 15.524 1.00 52.04 535 TRP A O 1
ATOM 4123 N N . GLU A 1 544 ? 10.281 45.010 15.004 1.00 53.81 536 GLU A N 1
ATOM 4124 C CA . GLU A 1 544 ? 9.196 44.084 14.979 1.00 49.99 536 GLU A CA 1
ATOM 4125 C C . GLU A 1 544 ? 8.825 43.452 16.374 1.00 51.00 536 GLU A C 1
ATOM 4126 O O . GLU A 1 544 ? 7.992 42.560 16.417 1.00 46.93 536 GLU A O 1
ATOM 4132 N N . TYR A 1 545 ? 9.467 43.874 17.453 1.00 45.48 537 TYR A N 1
ATOM 4133 C CA . TYR A 1 545 ? 9.244 43.287 18.799 1.00 48.69 537 TYR A CA 1
ATOM 4134 C C . TYR A 1 545 ? 9.068 44.385 19.835 1.00 49.46 537 TYR A C 1
ATOM 4135 O O . TYR A 1 545 ? 10.002 45.178 20.127 1.00 53.17 537 TYR A O 1
ATOM 4144 N N . ALA A 1 546 ? 7.870 44.424 20.425 1.00 54.83 538 ALA A N 1
ATOM 4145 C CA . ALA A 1 546 ? 7.485 45.452 21.410 1.00 51.26 538 ALA A CA 1
ATOM 4146 C C . ALA A 1 546 ? 8.189 45.156 22.716 1.00 52.83 538 ALA A C 1
ATOM 4147 O O . ALA A 1 546 ? 8.332 43.995 23.093 1.00 52.57 538 ALA A O 1
ATOM 4149 N N . GLY A 1 547 ? 8.654 46.208 23.389 1.00 53.97 539 GLY A N 1
ATOM 4150 C CA . GLY A 1 547 ? 9.292 46.069 24.708 1.00 53.72 539 GLY A CA 1
ATOM 4151 C C . GLY A 1 547 ? 9.343 47.444 25.314 1.00 66.51 539 GLY A C 1
ATOM 4152 O O . GLY A 1 547 ? 8.886 48.419 24.694 1.00 54.27 539 GLY A O 1
ATOM 4153 N N . ILE A 1 548 ? 9.861 47.547 26.528 1.00 61.70 540 ILE A N 1
ATOM 4154 C CA . ILE A 1 548 ? 10.113 48.861 27.055 1.00 60.64 540 ILE A CA 1
ATOM 4155 C C . ILE A 1 548 ? 11.496 48.820 27.627 1.00 56.35 540 ILE A C 1
ATOM 4156 O O . ILE A 1 548 ? 11.965 47.798 28.077 1.00 61.88 540 ILE A O 1
ATOM 4161 N N . VAL A 1 549 ? 12.189 49.938 27.545 1.00 62.52 541 VAL A N 1
ATOM 4162 C CA . VAL A 1 549 ? 13.597 49.949 27.822 1.00 60.95 541 VAL A CA 1
ATOM 4163 C C . VAL A 1 549 ? 13.684 50.258 29.301 1.00 72.90 541 VAL A C 1
ATOM 4164 O O . VAL A 1 549 ? 12.773 50.894 29.835 1.00 66.27 541 VAL A O 1
ATOM 4168 N N . LYS A 1 550 ? 14.742 49.796 29.975 1.00 69.29 542 LYS A N 1
ATOM 4169 C CA . LYS A 1 550 ? 14.794 49.906 31.429 1.00 76.57 542 LYS A CA 1
ATOM 4170 C C . LYS A 1 550 ? 15.975 50.719 31.941 1.00 85.28 542 LYS A C 1
ATOM 4171 O O . LYS A 1 550 ? 16.214 50.761 33.134 1.00 96.45 542 LYS A O 1
ATOM 4177 N N . GLY A 1 551 ? 16.729 51.348 31.058 1.00 81.27 543 GLY A N 1
ATOM 4178 C CA . GLY A 1 551 ? 17.891 52.114 31.505 1.00 84.10 543 GLY A CA 1
ATOM 4179 C C . GLY A 1 551 ? 18.354 52.990 30.377 1.00 74.64 543 GLY A C 1
ATOM 4180 O O . GLY A 1 551 ? 17.726 53.035 29.316 1.00 78.07 543 GLY A O 1
ATOM 4181 N N . ASP A 1 552 ? 19.449 53.689 30.581 1.00 86.14 544 ASP A N 1
ATOM 4182 C CA . ASP A 1 552 ? 19.996 54.478 29.486 1.00 84.52 544 ASP A CA 1
ATOM 4183 C C . ASP A 1 552 ? 20.786 53.581 28.588 1.00 81.99 544 ASP A C 1
ATOM 4184 O O . ASP A 1 552 ? 21.250 52.518 29.042 1.00 79.19 544 ASP A O 1
ATOM 4189 N N . ALA A 1 553 ? 20.926 53.992 27.320 1.00 76.83 545 ALA A N 1
ATOM 4190 C CA . ALA A 1 553 ? 21.862 53.338 26.402 1.00 67.34 545 ALA A CA 1
ATOM 4191 C C . ALA A 1 553 ? 23.217 53.456 27.090 1.00 64.17 545 ALA A C 1
ATOM 4192 O O . ALA A 1 553 ? 23.481 54.467 27.726 1.00 57.32 545 ALA A O 1
ATOM 4194 N N . VAL A 1 554 ? 24.038 52.410 27.058 1.00 63.21 546 VAL A N 1
ATOM 4195 C CA . VAL A 1 554 ? 25.395 52.544 27.594 1.00 63.31 546 VAL A CA 1
ATOM 4196 C C . VAL A 1 554 ? 26.472 52.260 26.538 1.00 66.13 546 VAL A C 1
ATOM 4197 O O . VAL A 1 554 ? 26.304 51.354 25.715 1.00 64.14 546 VAL A O 1
ATOM 4201 N N . GLU A 1 555 ? 27.563 53.032 26.547 1.00 55.34 547 GLU A N 1
ATOM 4202 C CA . GLU A 1 555 ? 28.671 52.803 25.604 1.00 68.71 547 GLU A CA 1
ATOM 4203 C C . GLU A 1 555 ? 29.463 51.652 26.092 1.00 62.39 547 GLU A C 1
ATOM 4204 O O . GLU A 1 555 ? 29.749 51.603 27.262 1.00 61.98 547 GLU A O 1
ATOM 4210 N N . ILE A 1 556 ? 29.865 50.799 25.164 1.00 55.05 548 ILE A N 1
ATOM 4211 C CA . ILE A 1 556 ? 30.643 49.625 25.440 1.00 55.26 548 ILE A CA 1
ATOM 4212 C C . ILE A 1 556 ? 32.035 49.874 24.958 1.00 59.07 548 ILE A C 1
ATOM 4213 O O . ILE A 1 556 ? 33.010 49.756 25.695 1.00 62.97 548 ILE A O 1
ATOM 4218 N N . LEU A 1 557 ? 32.136 50.200 23.689 1.00 57.76 549 LEU A N 1
ATOM 4219 C CA . LEU A 1 557 ? 33.416 50.412 23.053 1.00 53.17 549 LEU A CA 1
ATOM 4220 C C . LEU A 1 557 ? 33.309 51.619 22.126 1.00 55.92 549 LEU A C 1
ATOM 4221 O O . LEU A 1 557 ? 32.245 51.907 21.603 1.00 58.83 549 LEU A O 1
ATOM 4226 N N . ARG A 1 558 ? 34.431 52.278 21.884 1.00 63.66 550 ARG A N 1
ATOM 4227 C CA . ARG A 1 558 ? 34.452 53.388 21.018 1.00 56.27 550 ARG A CA 1
ATOM 4228 C C . ARG A 1 558 ? 35.650 53.263 20.059 1.00 55.28 550 ARG A C 1
ATOM 4229 O O . ARG A 1 558 ? 36.765 53.019 20.471 1.00 54.31 550 ARG A O 1
ATOM 4237 N N . PHE A 1 559 ? 35.385 53.408 18.762 1.00 47.04 551 PHE A N 1
ATOM 4238 C CA . PHE A 1 559 ? 36.346 53.151 17.709 1.00 52.58 551 PHE A CA 1
ATOM 4239 C C . PHE A 1 559 ? 36.745 54.436 16.981 1.00 56.71 551 PHE A C 1
ATOM 4240 O O . PHE A 1 559 ? 35.992 54.925 16.142 1.00 56.11 551 PHE A O 1
ATOM 4248 N N . PRO A 1 560 ? 37.934 54.986 17.299 1.00 72.11 552 PRO A N 1
ATOM 4249 C CA . PRO A 1 560 ? 38.513 56.099 16.537 1.00 68.88 552 PRO A CA 1
ATOM 4250 C C . PRO A 1 560 ? 38.946 55.655 15.117 1.00 63.69 552 PRO A C 1
ATOM 4251 O O . PRO A 1 560 ? 39.196 54.479 14.874 1.00 64.24 552 PRO A O 1
ATOM 4255 N N . ILE A 1 561 ? 39.002 56.581 14.177 1.00 70.49 553 ILE A N 1
ATOM 4256 C CA . ILE A 1 561 ? 39.328 56.212 12.807 1.00 72.40 553 ILE A CA 1
ATOM 4257 C C . ILE A 1 561 ? 40.823 56.494 12.535 1.00 80.17 553 ILE A C 1
ATOM 4258 O O . ILE A 1 561 ? 41.191 57.573 12.117 1.00 92.20 553 ILE A O 1
ATOM 4263 N N . ASP A 1 562 ? 41.668 55.504 12.796 1.00 83.50 554 ASP A N 1
ATOM 4264 C CA . ASP A 1 562 ? 43.106 55.723 12.997 1.00 95.38 554 ASP A CA 1
ATOM 4265 C C . ASP A 1 562 ? 44.009 55.173 11.934 1.00 95.70 554 ASP A C 1
ATOM 4266 O O . ASP A 1 562 ? 43.591 54.413 11.038 1.00 75.10 554 ASP A O 1
ATOM 4271 N N . GLY A 1 563 ? 45.280 55.526 12.096 1.00 104.26 555 GLY A N 1
ATOM 4272 C CA . GLY A 1 563 ? 46.357 54.866 11.380 1.00 113.09 555 GLY A CA 1
ATOM 4273 C C . GLY A 1 563 ? 46.153 53.368 11.484 1.00 106.82 555 GLY A C 1
ATOM 4274 O O . GLY A 1 563 ? 45.850 52.701 10.485 1.00 83.76 555 GLY A O 1
ATOM 4275 N N . ARG A 1 564 ? 46.276 52.852 12.706 1.00 104.16 556 ARG A N 1
ATOM 4276 C CA . ARG A 1 564 ? 46.240 51.414 12.917 1.00 91.44 556 ARG A CA 1
ATOM 4277 C C . ARG A 1 564 ? 45.092 50.972 13.799 1.00 77.32 556 ARG A C 1
ATOM 4278 O O . ARG A 1 564 ? 44.653 51.664 14.727 1.00 77.64 556 ARG A O 1
ATOM 4286 N N . VAL A 1 565 ? 44.589 49.806 13.454 1.00 62.57 557 VAL A N 1
ATOM 4287 C CA . VAL A 1 565 ? 43.451 49.228 14.130 1.00 66.74 557 VAL A CA 1
ATOM 4288 C C . VAL A 1 565 ? 43.993 48.458 15.345 1.00 60.68 557 VAL A C 1
ATOM 4289 O O . VAL A 1 565 ? 44.975 47.692 15.238 1.00 53.83 557 VAL A O 1
ATOM 4293 N N . SER A 1 566 ? 43.360 48.681 16.491 1.00 50.03 558 SER A N 1
ATOM 4294 C CA . SER A 1 566 ? 43.844 48.138 17.747 1.00 60.14 558 SER A CA 1
ATOM 4295 C C . SER A 1 566 ? 42.766 47.308 18.330 1.00 59.88 558 SER A C 1
ATOM 4296 O O . SER A 1 566 ? 41.612 47.699 18.249 1.00 49.61 558 SER A O 1
ATOM 4299 N N . SER A 1 567 ? 43.140 46.196 18.951 1.00 52.06 559 SER A N 1
ATOM 4300 C CA . SER A 1 567 ? 42.225 45.454 19.767 1.00 47.69 559 SER A CA 1
ATOM 4301 C C . SER A 1 567 ? 41.763 46.296 20.946 1.00 48.40 559 SER A C 1
ATOM 4302 O O . SER A 1 567 ? 42.459 47.242 21.332 1.00 49.20 559 SER A O 1
ATOM 4305 N N . GLN A 1 568 ? 40.589 45.989 21.506 1.00 40.39 560 GLN A N 1
ATOM 4306 C CA . GLN A 1 568 ? 40.098 46.684 22.718 1.00 45.77 560 GLN A CA 1
ATOM 4307 C C . GLN A 1 568 ? 39.259 45.732 23.494 1.00 46.30 560 GLN A C 1
ATOM 4308 O O . GLN A 1 568 ? 38.622 44.847 22.926 1.00 49.80 560 GLN A O 1
ATOM 4314 N N . LYS A 1 569 ? 39.203 45.921 24.789 1.00 46.48 561 LYS A N 1
ATOM 4315 C CA . LYS A 1 569 ? 38.523 44.965 25.607 1.00 51.18 561 LYS A CA 1
ATOM 4316 C C . LYS A 1 569 ? 37.922 45.750 26.728 1.00 55.46 561 LYS A C 1
ATOM 4317 O O . LYS A 1 569 ? 38.602 46.613 27.305 1.00 51.48 561 LYS A O 1
ATOM 4323 N N . CYS A 1 570 ? 36.692 45.418 27.117 1.00 54.31 562 CYS A N 1
ATOM 4324 C CA . CYS A 1 570 ? 36.159 46.136 28.262 1.00 52.79 562 CYS A CA 1
ATOM 4325 C C . CYS A 1 570 ? 35.258 45.289 29.066 1.00 46.29 562 CYS A C 1
ATOM 4326 O O . CYS A 1 570 ? 34.823 44.257 28.605 1.00 48.17 562 CYS A O 1
ATOM 4329 N N . VAL A 1 571 ? 34.881 45.785 30.230 1.00 55.86 563 VAL A N 1
ATOM 4330 C CA . VAL A 1 571 ? 33.939 45.095 31.083 1.00 65.72 563 VAL A CA 1
ATOM 4331 C C . VAL A 1 571 ? 32.972 46.156 31.628 1.00 71.26 563 VAL A C 1
ATOM 4332 O O . VAL A 1 571 ? 33.395 47.173 32.187 1.00 72.02 563 VAL A O 1
ATOM 4336 N N . VAL A 1 572 ? 31.672 45.968 31.426 1.00 76.63 564 VAL A N 1
ATOM 4337 C CA . VAL A 1 572 ? 30.718 47.005 31.833 1.00 71.37 564 VAL A CA 1
ATOM 4338 C C . VAL A 1 572 ? 29.591 46.305 32.547 1.00 69.91 564 VAL A C 1
ATOM 4339 O O . VAL A 1 572 ? 29.184 45.210 32.159 1.00 76.04 564 VAL A O 1
ATOM 4343 N N . ASN A 1 573 ? 29.088 46.935 33.591 1.00 73.11 565 ASN A N 1
ATOM 4344 C CA . ASN A 1 573 ? 27.965 46.368 34.291 1.00 79.36 565 ASN A CA 1
ATOM 4345 C C . ASN A 1 573 ? 26.699 46.987 33.679 1.00 80.45 565 ASN A C 1
ATOM 4346 O O . ASN A 1 573 ? 26.673 48.181 33.349 1.00 74.80 565 ASN A O 1
ATOM 4351 N N . ILE A 1 574 ? 25.716 46.129 33.407 1.00 65.85 566 ILE A N 1
ATOM 4352 C CA . ILE A 1 574 ? 24.442 46.529 32.838 1.00 70.80 566 ILE A CA 1
ATOM 4353 C C . ILE A 1 574 ? 23.468 46.343 33.992 1.00 71.57 566 ILE A C 1
ATOM 4354 O O . ILE A 1 574 ? 23.106 45.211 34.310 1.00 80.56 566 ILE A O 1
ATOM 4359 N N . ASP A 1 575 ? 23.081 47.419 34.664 1.00 73.91 567 ASP A N 1
ATOM 4360 C CA . ASP A 1 575 ? 22.145 47.288 35.782 1.00 82.88 567 ASP A CA 1
ATOM 4361 C C . ASP A 1 575 ? 20.711 47.331 35.244 1.00 83.39 567 ASP A C 1
ATOM 4362 O O . ASP A 1 575 ? 20.506 47.300 34.023 1.00 79.62 567 ASP A O 1
ATOM 4367 N N . ASN A 1 576 ? 19.717 47.367 36.125 1.00 75.12 568 ASN A N 1
ATOM 4368 C CA . ASN A 1 576 ? 18.320 47.308 35.703 1.00 66.63 568 ASN A CA 1
ATOM 4369 C C . ASN A 1 576 ? 17.933 45.944 35.081 1.00 71.33 568 ASN A C 1
ATOM 4370 O O . ASN A 1 576 ? 16.807 45.781 34.562 1.00 74.20 568 ASN A O 1
ATOM 4375 N N . MET A 1 577 ? 18.846 44.968 35.127 1.00 61.96 569 MET A N 1
ATOM 4376 C CA . MET A 1 577 ? 18.540 43.647 34.572 1.00 67.18 569 MET A CA 1
ATOM 4377 C C . MET A 1 577 ? 17.424 42.836 35.224 1.00 74.82 569 MET A C 1
ATOM 4378 O O . MET A 1 577 ? 16.890 41.927 34.595 1.00 74.06 569 MET A O 1
ATOM 4383 N N . SER A 1 578 ? 17.035 43.167 36.449 1.00 79.61 570 SER A N 1
ATOM 4384 C CA . SER A 1 578 ? 16.077 42.303 37.166 1.00 81.43 570 SER A CA 1
ATOM 4385 C C . SER A 1 578 ? 14.660 42.440 36.623 1.00 78.32 570 SER A C 1
ATOM 4386 O O . SER A 1 578 ? 13.908 41.449 36.577 1.00 72.17 570 SER A O 1
ATOM 4389 N N . SER A 1 579 ? 14.304 43.660 36.212 1.00 74.71 571 SER A N 1
ATOM 4390 C CA . SER A 1 579 ? 13.079 43.887 35.397 1.00 78.16 571 SER A CA 1
ATOM 4391 C C . SER A 1 579 ? 13.263 43.811 33.863 1.00 80.24 571 SER A C 1
ATOM 4392 O O . SER A 1 579 ? 12.305 44.100 33.148 1.00 96.79 571 SER A O 1
ATOM 4395 N N . SER A 1 580 ? 14.454 43.465 3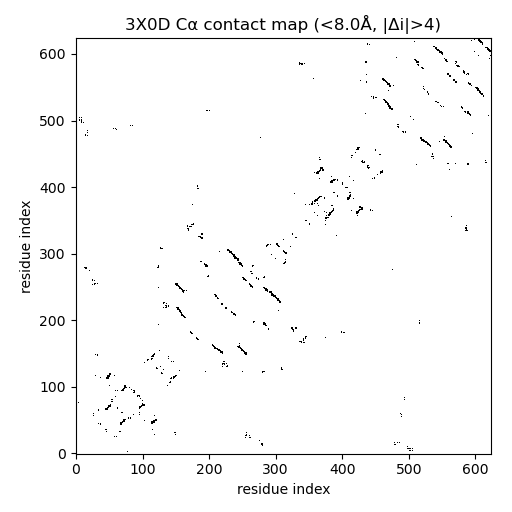3.354 1.00 64.52 572 SER A N 1
ATOM 4396 C CA . SER A 1 580 ? 14.617 43.232 31.890 1.00 64.67 572 SER A CA 1
ATOM 4397 C C . SER A 1 580 ? 14.769 41.757 31.515 1.00 69.33 572 SER A C 1
ATOM 4398 O O . SER A 1 580 ? 15.243 40.941 32.312 1.00 70.67 572 SER A O 1
ATOM 4401 N N . ASN A 1 581 ? 14.424 41.413 30.280 1.00 63.38 573 ASN A N 1
ATOM 4402 C CA . ASN A 1 581 ? 14.756 40.097 29.773 1.00 54.82 573 ASN A CA 1
ATOM 4403 C C . ASN A 1 581 ? 15.676 40.071 28.551 1.00 56.50 573 ASN A C 1
ATOM 4404 O O . ASN A 1 581 ? 15.733 39.033 27.878 1.00 56.44 573 ASN A O 1
ATOM 4409 N N . ALA A 1 582 ? 16.380 41.170 28.242 1.00 57.01 574 ALA A N 1
ATOM 4410 C CA . ALA A 1 582 ? 17.256 41.196 27.053 1.00 57.81 574 ALA A CA 1
ATOM 4411 C C . ALA A 1 582 ? 18.176 42.388 26.990 1.00 56.39 574 ALA A C 1
ATOM 4412 O O . ALA A 1 582 ? 17.915 43.408 27.616 1.00 54.05 574 ALA A O 1
ATOM 4414 N N . ILE A 1 583 ? 19.271 42.252 26.242 1.00 54.22 575 ILE A N 1
ATOM 4415 C CA . ILE A 1 583 ? 20.163 43.403 26.022 1.00 53.21 575 ILE A CA 1
ATOM 4416 C C . ILE A 1 583 ? 20.447 43.583 24.518 1.00 53.73 575 ILE A C 1
ATOM 4417 O O . ILE A 1 583 ? 21.304 42.868 23.975 1.00 51.61 575 ILE A O 1
ATOM 4422 N N . PRO A 1 584 ? 19.661 44.458 23.827 1.00 49.32 576 PRO A N 1
ATOM 4423 C CA . PRO A 1 584 ? 19.939 44.921 22.475 1.00 46.45 576 PRO A CA 1
ATOM 4424 C C . PRO A 1 584 ? 21.296 45.586 22.409 1.00 46.85 576 PRO A C 1
ATOM 4425 O O . PRO A 1 584 ? 21.706 46.235 23.391 1.00 52.22 576 PRO A O 1
ATOM 4429 N N . MET A 1 585 ? 22.008 45.387 21.299 1.00 47.21 577 MET A N 1
ATOM 4430 C CA . MET A 1 585 ? 23.272 46.101 21.085 1.00 49.33 577 MET A CA 1
ATOM 4431 C C . MET A 1 585 ? 23.342 46.584 19.643 1.00 49.27 577 MET A C 1
ATOM 4432 O O . MET A 1 585 ? 22.808 45.909 18.762 1.00 45.03 577 MET A O 1
ATOM 4437 N N . TRP A 1 586 ? 23.979 47.734 19.394 1.00 49.00 578 TRP A N 1
ATOM 4438 C CA . TRP A 1 586 ? 24.031 48.250 18.011 1.00 46.39 578 TRP A CA 1
ATOM 4439 C C . TRP A 1 586 ? 25.214 49.209 17.807 1.00 45.02 578 TRP A C 1
ATOM 4440 O O . TRP A 1 586 ? 25.946 49.511 18.758 1.00 47.78 578 TRP A O 1
ATOM 4451 N N . MET A 1 587 ? 25.439 49.703 16.578 1.00 43.13 579 MET A N 1
ATOM 4452 C CA . MET A 1 587 ? 26.514 50.704 16.353 1.00 43.60 579 MET A CA 1
ATOM 4453 C C . MET A 1 587 ? 25.916 52.089 16.076 1.00 49.81 579 MET A C 1
ATOM 4454 O O . MET A 1 587 ? 24.815 52.211 15.469 1.00 42.54 579 MET A O 1
ATOM 4459 N N . GLU A 1 588 ? 26.645 53.117 16.501 1.00 49.44 580 GLU A N 1
ATOM 4460 C CA . GLU A 1 588 ? 26.390 54.482 16.100 1.00 44.73 580 GLU A CA 1
ATOM 4461 C C . GLU A 1 588 ? 27.675 55.085 15.585 1.00 51.17 580 GLU A C 1
ATOM 4462 O O . GLU A 1 588 ? 28.772 54.813 16.109 1.00 50.70 580 GLU A O 1
ATOM 4468 N N . TRP A 1 589 ? 27.553 55.933 14.565 1.00 45.49 581 TRP A N 1
ATOM 4469 C CA . TRP A 1 589 ? 28.707 56.453 13.816 1.00 45.11 581 TRP A CA 1
ATOM 4470 C C . TRP A 1 589 ? 28.550 57.919 13.674 1.00 48.27 581 TRP A C 1
ATOM 4471 O O . TRP A 1 589 ? 27.463 58.392 13.316 1.00 44.84 581 TRP A O 1
ATOM 4482 N N . GLU A 1 590 ? 29.612 58.679 13.929 1.00 52.99 582 GLU A N 1
ATOM 4483 C CA . GLU A 1 590 ? 29.549 60.166 13.739 1.00 51.25 582 GLU A CA 1
ATOM 4484 C C . GLU A 1 590 ? 30.025 60.560 12.341 1.00 48.14 582 GLU A C 1
ATOM 4485 O O . GLU A 1 590 ? 31.240 60.594 12.048 1.00 49.13 582 GLU A O 1
ATOM 4491 N N . PHE A 1 591 ? 29.055 60.757 11.460 1.00 50.57 583 PHE A N 1
ATOM 4492 C CA . PHE A 1 591 ? 29.263 61.121 10.063 1.00 49.59 583 PHE A CA 1
ATOM 4493 C C . PHE A 1 591 ? 29.245 62.658 9.937 1.00 51.91 583 PHE A C 1
ATOM 4494 O O . PHE A 1 591 ? 28.181 63.270 10.003 1.00 49.22 583 PHE A O 1
ATOM 4502 N N . GLY A 1 592 ? 30.417 63.280 9.820 1.00 52.11 584 GLY A N 1
ATOM 4503 C CA . GLY A 1 592 ? 30.499 64.748 9.880 1.00 49.47 584 GLY A CA 1
ATOM 4504 C C . GLY A 1 592 ? 29.821 65.233 11.147 1.00 52.43 584 GLY A C 1
ATOM 4505 O O . GLY A 1 592 ? 30.155 64.773 12.235 1.00 56.74 584 GLY A O 1
ATOM 4506 N N . GLY A 1 593 ? 28.823 66.109 11.011 1.00 57.67 585 GLY A N 1
ATOM 4507 C CA . GLY A 1 593 ? 28.124 66.636 12.192 1.00 53.60 585 GLY A CA 1
ATOM 4508 C C . GLY A 1 593 ? 26.893 65.830 12.558 1.00 65.52 585 GLY A C 1
ATOM 4509 O O . GLY A 1 593 ? 26.155 66.210 13.436 1.00 69.46 585 GLY A O 1
ATOM 4510 N N . ILE A 1 594 ? 26.604 64.726 11.883 1.00 60.62 586 ILE A N 1
ATOM 4511 C CA . ILE A 1 594 ? 25.399 64.008 12.286 1.00 57.10 586 ILE A CA 1
ATOM 4512 C C . ILE A 1 594 ? 25.721 62.635 12.860 1.00 56.78 586 ILE A C 1
ATOM 4513 O O . ILE A 1 594 ? 26.839 62.148 12.733 1.00 68.72 586 ILE A O 1
ATOM 4518 N N . ASN A 1 595 ? 24.734 62.016 13.467 1.00 53.76 587 ASN A N 1
ATOM 4519 C CA . ASN A 1 595 ? 24.925 60.753 14.076 1.00 57.43 587 ASN A CA 1
ATOM 4520 C C . ASN A 1 595 ? 24.131 59.686 13.359 1.00 60.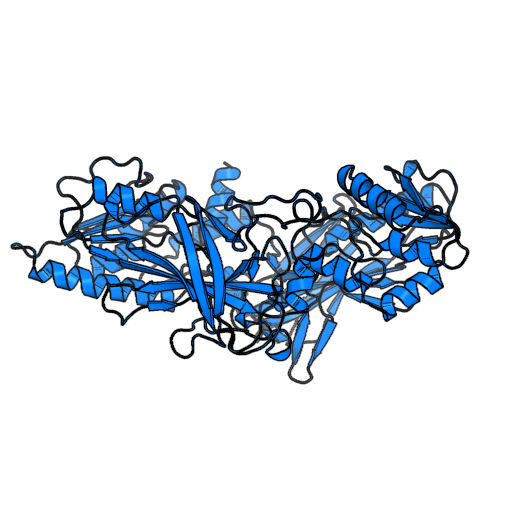05 587 ASN A C 1
ATOM 4521 O O . ASN A 1 595 ? 22.931 59.825 13.245 1.00 55.82 587 ASN A O 1
ATOM 4526 N N . LEU A 1 596 ? 24.769 58.610 12.890 1.00 49.25 588 LEU A N 1
ATOM 4527 C CA . LEU A 1 596 ? 23.990 57.573 12.229 1.00 45.53 588 LEU A CA 1
ATOM 4528 C C . LEU A 1 596 ? 23.843 56.431 13.234 1.00 59.87 588 LEU A C 1
ATOM 4529 O O . LEU A 1 596 ? 24.818 56.038 13.879 1.00 57.68 588 LEU A O 1
ATOM 4534 N N . SER A 1 597 ? 22.632 55.912 13.400 1.00 48.84 589 SER A N 1
ATOM 4535 C CA . SER A 1 597 ? 22.467 54.811 14.361 1.00 50.38 589 SER A CA 1
ATOM 4536 C C . SER A 1 597 ? 21.946 53.646 13.598 1.00 50.68 589 SER A C 1
ATOM 4537 O O . SER A 1 597 ? 21.004 53.783 12.778 1.00 50.71 589 SER A O 1
ATOM 4540 N N . THR A 1 598 ? 22.548 52.489 13.851 1.00 41.04 590 THR A N 1
ATOM 4541 C CA . THR A 1 598 ? 22.134 51.276 13.122 1.00 42.42 590 THR A CA 1
ATOM 4542 C C . THR A 1 598 ? 21.085 50.549 13.987 1.00 41.74 590 THR A C 1
ATOM 4543 O O . THR A 1 598 ? 20.538 49.513 13.571 1.00 48.22 590 THR A O 1
ATOM 4547 N N . GLY A 1 599 ? 20.730 51.156 15.119 1.00 40.27 591 GLY A N 1
ATOM 4548 C CA . GLY A 1 599 ? 19.805 50.525 16.098 1.00 40.65 591 GLY A CA 1
ATOM 4549 C C . GLY A 1 599 ? 18.834 51.528 16.710 1.00 46.53 591 GLY A C 1
ATOM 4550 O O . GLY A 1 599 ? 17.767 51.816 16.129 1.00 53.14 591 GLY A O 1
ATOM 4551 N N . LEU A 1 600 ? 19.184 52.078 17.868 1.00 46.10 592 LEU A N 1
ATOM 4552 C CA . LEU A 1 600 ? 18.220 52.871 18.640 1.00 52.35 592 LEU A CA 1
ATOM 4553 C C . LEU A 1 600 ? 18.184 54.247 18.002 1.00 49.87 592 LEU A C 1
ATOM 4554 O O . LEU A 1 600 ? 19.251 54.893 17.883 1.00 57.09 592 LEU A O 1
ATOM 4559 N N . LEU A 1 601 ? 16.984 54.687 17.619 1.00 48.22 593 LEU A N 1
ATOM 4560 C CA . LEU A 1 601 ? 16.754 56.022 17.024 1.00 49.85 593 LEU A CA 1
ATOM 4561 C C . LEU A 1 601 ? 16.196 57.027 18.048 1.00 62.25 593 LEU A C 1
ATOM 4562 O O . LEU A 1 601 ? 16.535 58.214 18.029 1.00 61.94 593 LEU A O 1
ATOM 4567 N N . SER A 1 602 ? 15.353 56.547 18.958 1.00 59.02 594 SER A N 1
ATOM 4568 C CA . SER A 1 602 ? 14.910 57.349 20.101 1.00 65.69 594 SER A CA 1
ATOM 4569 C C . SER A 1 602 ? 14.148 56.442 21.057 1.00 67.64 594 SER A C 1
ATOM 4570 O O . SER A 1 602 ? 13.798 55.319 20.691 1.00 55.83 594 SER A O 1
ATOM 4573 N N . ILE A 1 603 ? 13.846 56.975 22.247 1.00 65.07 595 ILE A N 1
ATOM 4574 C CA . ILE A 1 603 ? 12.995 56.334 23.256 1.00 63.40 595 ILE A CA 1
ATOM 4575 C C . ILE A 1 603 ? 11.824 57.272 23.647 1.00 74.25 595 ILE A C 1
ATOM 4576 O O . ILE A 1 603 ? 12.079 58.377 24.123 1.00 71.16 595 ILE A O 1
ATOM 4581 N N . SER A 1 604 ? 10.568 56.840 23.481 1.00 64.87 596 SER A N 1
ATOM 4582 C CA . SER A 1 604 ? 9.394 57.606 23.922 1.00 69.13 596 SER A CA 1
ATOM 4583 C C . SER A 1 604 ? 9.474 57.916 25.438 1.00 67.36 596 SER A C 1
ATOM 4584 O O . SER A 1 604 ? 10.249 57.293 26.179 1.00 62.92 596 SER A O 1
ATOM 4587 N N . SER A 1 605 ? 8.719 58.893 25.932 1.00 85.78 597 SER A N 1
ATOM 4588 C CA . SER A 1 605 ? 8.857 59.215 27.385 1.00 88.15 597 SER A CA 1
ATOM 4589 C C . SER A 1 605 ? 8.232 58.083 28.197 1.00 81.72 597 SER A C 1
ATOM 4590 O O . SER A 1 605 ? 8.576 57.897 29.368 1.00 78.70 597 SER A O 1
ATOM 4593 N N . ALA A 1 606 ? 7.349 57.312 27.553 1.00 71.82 598 ALA A N 1
ATOM 4594 C CA . ALA A 1 606 ? 6.865 56.062 28.144 1.00 73.62 598 ALA A CA 1
ATOM 4595 C C . ALA A 1 606 ? 7.944 54.913 28.217 1.00 78.00 598 ALA A C 1
ATOM 4596 O O . ALA A 1 606 ? 7.675 53.853 28.775 1.00 79.08 598 ALA A O 1
ATOM 4598 N N . GLY A 1 607 ? 9.156 55.126 27.683 1.00 72.13 599 GLY A N 1
ATOM 4599 C CA . GLY A 1 607 ? 10.193 54.064 27.603 1.00 71.71 599 GLY A CA 1
ATOM 4600 C C . GLY A 1 607 ? 10.233 53.127 26.354 1.00 73.21 599 GLY A C 1
ATOM 4601 O O . GLY A 1 607 ? 11.039 52.200 26.303 1.00 69.83 599 GLY A O 1
ATOM 4602 N N . VAL A 1 608 ? 9.366 53.347 25.365 1.00 62.25 600 VAL A N 1
ATOM 4603 C CA . VAL A 1 608 ? 9.317 52.541 24.165 1.00 69.17 600 VAL A CA 1
ATOM 4604 C C . VAL A 1 608 ? 10.427 53.002 23.200 1.00 66.14 600 VAL A C 1
ATOM 4605 O O . VAL A 1 608 ? 10.397 54.138 22.734 1.00 69.70 600 VAL A O 1
ATOM 4609 N N . PRO A 1 609 ? 11.390 52.105 22.875 1.00 66.16 601 PRO A N 1
ATOM 4610 C CA . PRO A 1 609 ? 12.477 52.426 21.938 1.00 58.14 601 PRO A CA 1
ATOM 4611 C C . PRO A 1 609 ? 11.985 52.380 20.496 1.00 55.83 601 PRO A C 1
ATOM 4612 O O . PRO A 1 609 ? 11.040 51.653 20.161 1.00 51.67 601 PRO A O 1
ATOM 4616 N N . GLU A 1 610 ? 12.620 53.153 19.630 1.00 56.52 602 GLU A N 1
ATOM 4617 C CA . GLU A 1 610 ? 12.324 52.990 18.246 1.00 62.16 602 GLU A CA 1
ATOM 4618 C C . GLU A 1 610 ? 13.611 52.460 17.606 1.00 51.85 602 GLU A C 1
ATOM 4619 O O . GLU A 1 610 ? 14.702 52.984 17.843 1.00 50.38 602 GLU A O 1
ATOM 4625 N N . TRP A 1 611 ? 13.468 51.455 16.763 1.00 50.67 603 TRP A N 1
ATOM 4626 C CA . TRP A 1 611 ? 14.611 50.801 16.109 1.00 48.18 603 TRP A CA 1
ATOM 4627 C C . TRP A 1 611 ? 14.655 51.010 14.633 1.00 53.02 603 TRP A C 1
ATOM 4628 O O . TRP A 1 611 ? 13.658 50.887 13.964 1.00 55.01 603 TRP A O 1
ATOM 4639 N N . ASN A 1 612 ? 15.843 51.296 14.114 1.00 55.91 604 ASN A N 1
ATOM 4640 C CA . ASN A 1 612 ? 16.099 51.396 12.690 1.00 47.47 604 ASN A CA 1
ATOM 4641 C C . ASN A 1 612 ? 15.675 50.150 12.003 1.00 49.25 604 ASN A C 1
ATOM 4642 O O . ASN A 1 612 ? 16.212 49.089 12.292 1.00 43.85 604 ASN A O 1
ATOM 4647 N N . LYS A 1 613 ? 14.705 50.287 11.095 1.00 45.76 605 LYS A N 1
ATOM 4648 C CA . LYS A 1 613 ? 14.161 49.182 10.332 1.00 41.00 605 LYS A CA 1
ATOM 4649 C C . LYS A 1 613 ? 15.059 48.720 9.171 1.00 42.23 605 LYS A C 1
ATOM 4650 O O . LYS A 1 613 ? 14.724 47.706 8.515 1.00 42.42 605 LYS A O 1
ATOM 4656 N N . GLY A 1 614 ? 16.159 49.459 8.891 1.00 37.47 606 GLY A N 1
ATOM 4657 C CA . GLY A 1 614 ? 17.089 49.046 7.791 1.00 42.36 606 GLY A CA 1
ATOM 4658 C C . GLY A 1 614 ? 18.197 48.097 8.224 1.00 43.78 606 GLY A C 1
ATOM 4659 O O . GLY A 1 614 ? 19.031 47.670 7.398 1.00 46.26 606 GLY A O 1
ATOM 4660 N N . TYR A 1 615 ? 18.234 47.725 9.516 1.00 41.94 607 TYR A N 1
ATOM 4661 C CA . TYR A 1 615 ? 19.299 46.749 9.983 1.00 46.40 607 TYR A CA 1
ATOM 4662 C C . TYR A 1 615 ? 18.627 45.764 10.985 1.00 44.93 607 TYR A C 1
ATOM 4663 O O . TYR A 1 615 ? 17.604 46.103 11.594 1.00 50.11 607 TYR A O 1
ATOM 4672 N N . LYS A 1 616 ? 19.232 44.612 11.187 1.00 49.90 608 LYS A N 1
ATOM 4673 C CA . LYS A 1 616 ? 18.987 43.772 12.384 1.00 45.05 608 LYS A CA 1
ATOM 4674 C C . LYS A 1 616 ? 19.889 44.261 13.497 1.00 47.67 608 LYS A C 1
ATOM 4675 O O . LYS A 1 616 ? 21.024 44.686 13.231 1.00 46.06 608 LYS A O 1
ATOM 4681 N N . GLN A 1 617 ? 19.393 44.294 14.743 1.00 42.50 609 GLN A N 1
ATOM 4682 C CA . GLN A 1 617 ? 20.255 44.600 15.883 1.00 46.47 609 GLN A CA 1
ATOM 4683 C C . GLN A 1 617 ? 20.764 43.265 16.516 1.00 45.32 609 GLN A C 1
ATOM 4684 O O . GLN A 1 617 ? 20.175 42.209 16.281 1.00 50.03 609 GLN A O 1
ATOM 4690 N N . GLY A 1 618 ? 21.823 43.334 17.324 1.00 48.63 610 GLY A N 1
ATOM 4691 C CA . GLY A 1 618 ? 22.192 42.188 18.193 1.00 47.14 610 GLY A CA 1
ATOM 4692 C C . GLY A 1 618 ? 21.292 42.278 19.429 1.00 50.68 610 GLY A C 1
ATOM 4693 O O . GLY A 1 618 ? 20.940 43.403 19.855 1.00 50.87 610 GLY A O 1
ATOM 4694 N N . VAL A 1 619 ? 20.849 41.129 19.941 1.00 46.32 611 VAL A N 1
ATOM 4695 C CA . VAL A 1 619 ? 20.199 41.032 21.253 1.00 45.32 611 VAL A CA 1
ATOM 4696 C C . VAL A 1 619 ? 20.781 39.833 21.987 1.00 44.83 611 VAL A C 1
ATOM 4697 O O . VAL A 1 619 ? 20.821 38.750 21.418 1.00 43.12 611 VAL A O 1
ATOM 4701 N N . TYR A 1 620 ? 21.232 40.010 23.226 1.00 50.57 612 TYR A N 1
ATOM 4702 C CA . TYR A 1 620 ? 21.567 38.866 24.074 1.00 48.43 612 TYR A CA 1
ATOM 4703 C C . TYR A 1 620 ? 20.404 38.597 25.049 1.00 54.96 612 TYR A C 1
ATOM 4704 O O . TYR A 1 620 ? 19.790 39.550 25.643 1.00 53.85 612 TYR A O 1
ATOM 4713 N N . PHE A 1 621 ? 20.070 37.315 25.148 1.00 51.74 613 PHE A N 1
ATOM 4714 C CA . PHE A 1 621 ? 19.073 36.803 26.085 1.00 57.08 613 PHE A CA 1
ATOM 4715 C C . PHE A 1 621 ? 19.813 36.136 27.238 1.00 50.98 613 PHE A C 1
ATOM 4716 O O . PHE A 1 621 ? 20.614 35.243 26.986 1.00 53.68 613 PHE A O 1
ATOM 4724 N N . PRO A 1 622 ? 19.650 36.670 28.447 1.00 49.75 614 PRO A N 1
ATOM 4725 C CA . PRO A 1 622 ? 20.343 36.177 29.618 1.00 57.15 614 PRO A CA 1
ATOM 4726 C C . PRO A 1 622 ? 20.118 34.664 29.730 1.00 57.91 614 PRO A C 1
ATOM 4727 O O . PRO A 1 622 ? 18.986 34.187 29.676 1.00 58.01 614 PRO A O 1
ATOM 4731 N N . ILE A 1 623 ? 21.222 33.926 29.760 1.00 70.17 615 ILE A N 1
ATOM 4732 C CA . ILE A 1 623 ? 21.243 32.463 29.891 1.00 71.43 615 ILE A CA 1
ATOM 4733 C C . ILE A 1 623 ? 20.494 32.032 31.193 1.00 68.79 615 ILE A C 1
ATOM 4734 O O . ILE A 1 623 ? 20.290 32.849 32.119 1.00 62.39 615 ILE A O 1
ATOM 4739 N N . THR A 1 624 ? 20.029 30.796 31.262 1.00 72.17 616 THR A N 1
ATOM 4740 C CA . THR A 1 624 ? 19.068 30.474 32.355 1.00 70.15 616 THR A CA 1
ATOM 4741 C C . THR A 1 624 ? 19.659 30.682 33.775 1.00 61.48 616 THR A C 1
ATOM 4742 O O . THR A 1 624 ? 18.993 31.307 34.646 1.00 61.52 616 THR A O 1
ATOM 4746 N N . ALA A 1 625 ? 20.940 30.333 33.949 1.00 63.38 617 ALA A N 1
ATOM 4747 C CA . ALA A 1 625 ? 21.644 30.695 35.209 1.00 73.50 617 ALA A CA 1
ATOM 4748 C C . ALA A 1 625 ? 21.514 32.182 35.626 1.00 77.77 617 ALA A C 1
ATOM 4749 O O . ALA A 1 625 ? 21.835 32.547 36.762 1.00 73.49 617 ALA A O 1
ATOM 4751 N N . LEU A 1 626 ? 21.063 33.048 34.711 1.00 70.32 618 LEU A N 1
ATOM 4752 C CA . LEU A 1 626 ? 21.261 34.469 34.911 1.00 65.25 618 LEU A CA 1
ATOM 4753 C C . LEU A 1 626 ? 19.932 35.184 34.950 1.00 72.16 618 LEU A C 1
ATOM 4754 O O . LEU A 1 626 ? 19.868 36.338 35.373 1.00 67.56 618 LEU A O 1
ATOM 4759 N N . ARG A 1 627 ? 18.868 34.480 34.561 1.00 87.16 619 ARG A N 1
ATOM 4760 C CA . ARG A 1 627 ? 17.497 35.031 34.559 1.00 99.22 619 ARG A CA 1
ATOM 4761 C C . ARG A 1 627 ? 17.197 36.027 35.724 1.00 98.84 619 ARG A C 1
ATOM 4762 O O . ARG A 1 627 ? 16.465 37.013 35.587 1.00 78.00 619 ARG A O 1
ATOM 4770 N N . ASN A 1 628 ? 17.813 35.789 36.865 1.00 106.08 620 ASN A N 1
ATOM 4771 C CA . ASN A 1 628 ? 17.415 36.497 38.056 1.00 113.63 620 ASN A CA 1
ATOM 4772 C C . ASN A 1 628 ? 18.200 37.759 38.402 1.00 107.34 620 ASN A C 1
ATOM 4773 O O . ASN A 1 628 ? 17.629 38.680 38.989 1.00 120.20 620 ASN A O 1
ATOM 4778 N N . ASP A 1 629 ? 19.474 37.832 38.022 1.00 92.60 621 ASP A N 1
ATOM 4779 C CA . ASP A 1 629 ? 20.344 38.905 38.534 1.00 101.40 621 ASP A CA 1
ATOM 4780 C C . ASP A 1 629 ? 19.866 40.335 38.244 1.00 108.86 621 ASP A C 1
ATOM 4781 O O . ASP A 1 629 ? 19.193 40.596 37.235 1.00 107.63 621 ASP A O 1
ATOM 4786 N N . LYS A 1 630 ? 20.186 41.247 39.161 1.00 106.86 622 LYS A N 1
ATOM 4787 C CA . LYS A 1 630 ? 19.749 42.630 39.037 1.00 105.15 622 LYS A CA 1
ATOM 4788 C C . LYS A 1 630 ? 20.773 43.430 38.243 1.00 96.32 622 LYS A C 1
ATOM 4789 O O . LYS A 1 630 ? 20.589 44.612 37.930 1.00 96.60 622 LYS A O 1
ATOM 4795 N N . SER A 1 631 ? 21.858 42.764 37.901 1.00 78.39 623 SER A N 1
ATOM 4796 C CA . SER A 1 631 ? 22.822 43.367 37.039 1.00 76.72 623 SER A CA 1
ATOM 4797 C C . SER A 1 631 ? 23.748 42.274 36.509 1.00 82.46 623 SER A C 1
ATOM 4798 O O . SER A 1 631 ? 24.055 41.307 37.196 1.00 81.63 623 SER A O 1
ATOM 4801 N N . LEU A 1 632 ? 24.160 42.430 35.257 1.00 86.45 624 LEU A N 1
ATOM 4802 C CA . LEU A 1 632 ? 25.035 41.490 34.568 1.00 69.19 624 LEU A CA 1
ATOM 4803 C C . LEU A 1 632 ? 26.285 42.230 34.161 1.00 71.95 624 LEU A C 1
ATOM 4804 O O . LEU A 1 632 ? 26.321 43.471 34.018 1.00 78.78 624 LEU A O 1
ATOM 4809 N N . CYS A 1 633 ? 27.300 41.446 33.945 1.00 61.87 625 CYS A N 1
ATOM 4810 C CA . CYS A 1 633 ? 28.566 41.938 33.569 1.00 68.69 625 CYS A CA 1
ATOM 4811 C C . CYS A 1 633 ? 28.744 41.522 32.129 1.00 70.21 625 CYS A C 1
ATOM 4812 O O . CYS A 1 633 ? 28.786 40.308 31.820 1.00 74.16 625 CYS A O 1
ATOM 4815 N N . LEU A 1 634 ? 28.884 42.529 31.270 1.00 69.99 626 LEU A N 1
ATOM 4816 C CA . LEU A 1 634 ? 29.188 42.350 29.853 1.00 65.22 626 LEU A CA 1
ATOM 4817 C C . LEU A 1 634 ? 30.700 42.444 29.546 1.00 57.67 626 LEU A C 1
ATOM 4818 O O . LEU A 1 634 ? 31.361 43.415 29.909 1.00 76.76 626 LEU A O 1
ATOM 4823 N N . HIS A 1 635 ? 31.238 41.439 28.869 1.00 61.37 627 HIS A N 1
ATOM 4824 C CA . HIS A 1 635 ? 32.661 41.433 28.469 1.00 63.09 627 HIS A CA 1
ATOM 4825 C C . HIS A 1 635 ? 32.710 41.465 26.983 1.00 67.59 627 HIS A C 1
ATOM 4826 O O . HIS A 1 635 ? 32.053 40.650 26.300 1.00 59.98 627 HIS A O 1
ATOM 4833 N N . ALA A 1 636 ? 33.523 42.354 26.437 1.00 49.92 628 ALA A N 1
ATOM 4834 C CA . ALA A 1 636 ? 33.673 42.331 25.019 1.00 53.71 628 ALA A CA 1
ATOM 4835 C C . ALA A 1 636 ? 35.102 42.613 24.656 1.00 50.47 628 ALA A C 1
ATOM 4836 O O . ALA A 1 636 ? 35.713 43.552 25.190 1.00 55.55 628 ALA A O 1
ATOM 4838 N N . LEU A 1 637 ? 35.579 41.836 23.692 1.00 46.08 629 LEU A N 1
ATOM 4839 C CA . LEU A 1 637 ? 36.869 41.993 23.089 1.00 44.10 629 LEU A CA 1
ATOM 4840 C C . LEU A 1 637 ? 36.647 42.204 21.621 1.00 49.49 629 LEU A C 1
ATOM 4841 O O . LEU A 1 637 ? 36.160 41.311 20.936 1.00 51.87 629 LEU A O 1
ATOM 4846 N N . PHE A 1 638 ? 36.959 43.386 21.116 1.00 46.54 630 PHE A N 1
ATOM 4847 C CA . PHE A 1 638 ? 37.184 43.523 19.707 1.00 46.22 630 PHE A CA 1
ATOM 4848 C C . PHE A 1 638 ? 38.585 43.044 19.412 1.00 48.30 630 PHE A C 1
ATOM 4849 O O . PHE A 1 638 ? 39.596 43.653 19.850 1.00 54.51 630 PHE A O 1
ATOM 4857 N N . ASP A 1 639 ? 38.674 42.023 18.588 1.00 53.99 631 ASP A N 1
ATOM 4858 C CA . ASP A 1 639 ? 39.964 41.368 18.290 1.00 46.11 631 ASP A CA 1
ATOM 4859 C C . ASP A 1 639 ? 40.460 41.774 16.920 1.00 51.81 631 ASP A C 1
ATOM 4860 O O . ASP A 1 639 ? 39.937 41.291 15.885 1.00 53.25 631 ASP A O 1
ATOM 4865 N N . LYS A 1 640 ? 41.478 42.639 16.896 1.00 49.85 632 LYS A N 1
ATOM 4866 C CA . LYS A 1 640 ? 42.037 43.154 15.641 1.00 52.83 632 LYS A CA 1
ATOM 4867 C C . LYS A 1 640 ? 42.293 42.040 14.633 1.00 53.53 632 LYS A C 1
ATOM 4868 O O . LYS A 1 640 ? 42.412 42.254 13.433 1.00 58.02 632 LYS A O 1
ATOM 4874 N N . SER A 1 641 ? 42.517 40.856 15.163 1.00 55.52 633 SER A N 1
ATOM 4875 C CA . SER A 1 641 ? 43.043 39.752 14.376 1.00 65.48 633 SER A CA 1
ATOM 4876 C C . SER A 1 641 ? 41.914 39.067 13.564 1.00 59.95 633 SER A C 1
ATOM 4877 O O . SER A 1 641 ? 42.146 38.437 12.555 1.00 58.41 633 SER A O 1
ATOM 4880 N N . THR A 1 642 ? 40.692 39.168 14.051 1.00 60.61 634 THR A N 1
ATOM 4881 C CA . THR A 1 642 ? 39.582 38.503 13.401 1.00 58.00 634 THR A CA 1
ATOM 4882 C C . THR A 1 642 ? 38.638 39.597 12.868 1.00 56.04 634 THR A C 1
ATOM 4883 O O . THR A 1 642 ? 37.816 39.332 12.026 1.00 49.97 634 THR A O 1
ATOM 4887 N N . GLY A 1 643 ? 38.706 40.801 13.413 1.00 54.04 635 GLY A N 1
ATOM 4888 C CA . GLY A 1 643 ? 37.822 41.869 12.940 1.00 44.58 635 GLY A CA 1
ATOM 4889 C C . GLY A 1 643 ? 36.540 41.758 13.690 1.00 53.81 635 GLY A C 1
ATOM 4890 O O . GLY A 1 643 ? 35.636 42.576 13.489 1.00 52.44 635 GLY A O 1
ATOM 4891 N N . ASP A 1 644 ? 36.489 40.804 14.620 1.00 44.64 636 ASP A N 1
ATOM 4892 C CA . ASP A 1 644 ? 35.259 40.488 15.322 1.00 51.40 636 ASP A CA 1
ATOM 4893 C C . ASP A 1 644 ? 35.220 40.934 16.773 1.00 51.76 636 ASP A C 1
ATOM 4894 O O . ASP A 1 644 ? 36.231 41.268 17.353 1.00 63.17 636 ASP A O 1
ATOM 4899 N N . ILE A 1 645 ? 34.029 40.968 17.339 1.00 50.29 637 ILE A N 1
ATOM 4900 C CA . ILE A 1 645 ? 33.821 41.303 18.723 1.00 52.08 637 ILE A CA 1
ATOM 4901 C C . ILE A 1 645 ? 33.255 40.073 19.432 1.00 60.45 637 ILE A C 1
ATOM 4902 O O . ILE A 1 645 ? 32.206 39.544 19.009 1.00 52.59 637 ILE A O 1
ATOM 4907 N N . ASN A 1 646 ? 33.961 39.581 20.464 1.00 58.60 638 ASN A N 1
ATOM 4908 C CA . ASN A 1 646 ? 33.431 38.446 21.278 1.00 58.51 638 ASN A CA 1
ATOM 4909 C C . ASN A 1 646 ? 32.845 38.963 22.532 1.00 52.43 638 ASN A C 1
ATOM 4910 O O . ASN A 1 646 ? 33.352 39.915 23.156 1.00 55.04 638 ASN A O 1
ATOM 4915 N N . PHE A 1 647 ? 31.748 38.383 22.908 1.00 44.07 639 PHE A N 1
ATOM 4916 C CA . PHE A 1 647 ? 31.102 38.815 24.119 1.00 55.15 639 PHE A CA 1
ATOM 4917 C C . PHE A 1 647 ? 30.976 37.639 25.059 1.00 59.08 639 PHE A C 1
ATOM 4918 O O . PHE A 1 647 ? 30.743 36.519 24.598 1.00 51.28 639 PHE A O 1
ATOM 4926 N N . GLN A 1 648 ? 31.051 37.910 26.360 1.00 55.26 640 GLN A N 1
ATOM 4927 C CA . GLN A 1 648 ? 30.527 36.970 27.315 1.00 60.61 640 GLN A CA 1
ATOM 4928 C C . GLN A 1 648 ? 29.807 37.743 28.381 1.00 62.77 640 GLN A C 1
ATOM 4929 O O . GLN A 1 648 ? 30.145 38.887 28.654 1.00 60.25 640 GLN A O 1
ATOM 4935 N N . PHE A 1 649 ? 28.801 37.101 28.953 1.00 58.59 641 PHE A N 1
ATOM 4936 C CA . PHE A 1 649 ? 27.899 37.687 29.912 1.00 72.10 641 PHE A CA 1
ATOM 4937 C C . PHE A 1 649 ? 27.886 36.829 31.192 1.00 72.37 641 PHE A C 1
ATOM 4938 O O . PHE A 1 649 ? 27.778 35.609 31.112 1.00 72.20 641 PHE A O 1
ATOM 4946 N N . GLY A 1 650 ? 28.001 37.459 32.358 1.00 75.41 642 GLY A N 1
ATOM 4947 C CA . GLY A 1 650 ? 27.987 36.696 33.594 1.00 85.46 642 GLY A CA 1
ATOM 4948 C C . GLY A 1 650 ? 27.980 37.523 34.849 1.00 110.62 642 GLY A C 1
ATOM 4949 O O . GLY A 1 650 ? 27.354 38.602 34.895 1.00 110.08 642 GLY A O 1
ATOM 4950 N N . LYS A 1 651 ? 28.646 36.954 35.863 1.00 115.79 643 LYS A N 1
ATOM 4951 C CA . LYS A 1 651 ? 29.096 37.603 37.111 1.00 111.37 643 LYS A CA 1
ATOM 4952 C C . LYS A 1 651 ? 28.316 38.817 37.698 1.00 104.06 643 LYS A C 1
ATOM 4953 O O . LYS A 1 651 ? 27.064 38.844 37.682 1.00 75.63 643 LYS A O 1
ATOM 4959 N N . SER A 1 652 ? 29.094 39.774 38.242 1.00 108.88 644 SER A N 1
ATOM 4960 C CA . SER A 1 652 ? 28.632 40.948 38.990 1.00 106.25 644 SER A CA 1
ATOM 4961 C C . SER A 1 652 ? 28.828 40.718 40.495 1.00 107.41 644 SER A C 1
ATOM 4962 O O . SER A 1 652 ? 29.316 41.582 41.223 1.00 104.49 644 SER A O 1
#

Sequence (624 aa):
DYDMAQELARSRFGDMILDFDRNDKFLAGLKTTIAEKKHENTDGKVHVLDIGTGTGLLSLMAAREGADKVTALEVFKPMGDCARHITSNSPWSDKITVISERSTDVSQIGGSRADIIVAEVFDTELIGEGALRTFKEALERLAKPGCRVVPSTGNVYIVPVESHLLKMFNDIPRLNGEKDEEPLGRCSGTAAVFDVQLSEMKTHEFRELSEPIVAFKFDFEHEEKIIFDESFVREAVAHSSGTIDALLMWWDIDMDRNGTTFIDMGPKWKNKNNYAWR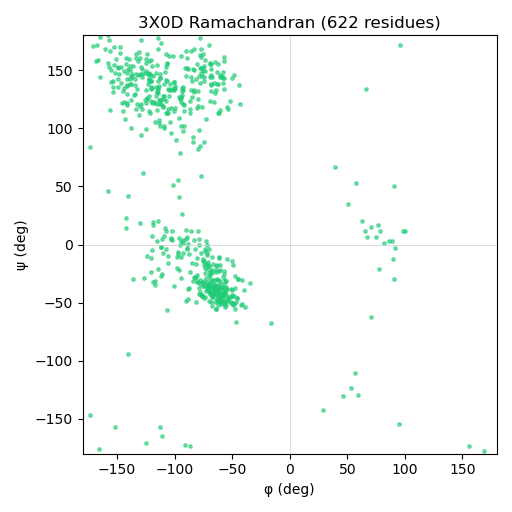DHWMQAVYYLPEKKKVEMNQTFEIVCNHDEFSLWFSNVGKDKSRSYCVCGLHSMLSRQTVYHVNEMFENQKFKDEVDKLSKGLHVATVGEGSFLGLLAAKTAKRVTIIDGNERFRDIFFKYIHYYKLTNVEIIEKVTSLTDSPDIVLAEPFYMSAMNPWNHLRFLYDVEVLKMMHGDELRVEPHMGVLKAIPEKFEDLQNIASDVGTVNGFDLSFFDEISTKARTATDAIVDEQSLWEYAGIVKGDAVEILRFPIDGRVSSQKCVVNIDNMSSSNAIPMWMEWEFGGINLSTGLLSISSAGVPEWNKGYKQGVYFPITALRNDKSLCLHALFDKSTGDINFQFGKS

B-factor: mean 62.7, std 19.8, range [30.89, 163.27]

Radius of gyration: 27.11 Å; Cα contacts (8 Å, |Δi|>4): 1434; chains: 1; bounding box: 66×74×57 Å

CATH classification: 3.40.50.150 (+2 more: 2.70.160.11, 3.40.50.150)

=== Feature glossary ===
Reading guide. The protein is described through the following features:

Foldseek 3Di. A 3Di character summarizes, for each residue, the relative orientation of the Cα frame of its nearest spatial neighbor. Because it encodes fold topology rather than chemistry, 3Di alignments detect remote structural similarity that sequence alignment misses.

Contact-map, Ramachandran, and PAE plots. Plot images: a contact map (which residues are close in 3D, as an N×N binary image), a Ramachandran scatter (backbone torsion angles, revealing secondary-structure composition at a glance), and — for AlphaFold structures — a PAE heatmap (pairwise prediction confidence).

Radius of gyration, Cα contacts, bounding box. Radius of gyration (Rg) is the root-mean-square distance of Cα atoms from their centroid — a single number for overall size and compactness. A globular domain of N residues has Rg ≈ 2.2·N^0.38 Å; an extended or disordered chain has a much larger Rg. The Cα contact count is the number of residue pairs whose Cα atoms are within 8 Å and are more than four positions apart in sequence — a standard proxy for tertiary packing density. The bounding box is the smallest axis-aligned box enclosing all Cα atoms.

Secondary structure (8-state, DSSP). Eight-state secondary structure (DSSP): H is the canonical α-helix, G the tighter 3₁₀-helix, I the wider π-helix; E/B are β-structure, T and S are turns and bends, and '-' is everything else. DSSP derives these from the pattern of main-chain N–H···O=C hydrogen bonds, not from the sequence.

B-factor. B-factor (Debye–Waller factor) reflects atomic displacement in the crystal lattice. It is an experimental observable (units Å²), not a prediction; low values mean the atom is pinned down, high values mean it moves or is heterogeneous across the crystal.

pLDDT. pLDDT is the predicted lDDT-Cα score: AlphaFold's confidence that the local environment of each residue (all inter-atomic distances within 15 Å) is correctly placed. It is a per-residue number between 0 and 100, with higher meaning more reliable.

Nearest PDB structures. Nearest PDB neighbors are the top structural matches found by Foldseek when searching this structure against the entire Protein Data Bank. Each hit reports a TM-score (0 to 1; >0.5 almost always implies the same fold) and an E-value. These are *structural* homologs — they may share no detectable sequence similarity.

Solvent-accessible surface area. Accessible surface area quantifies burial. A residue with SASA near zero is packed into the hydrophobic core; one with SASA >100 Å² sits on the surface. Computed here via the Shrake–Rupley numerical algorithm with a 1.4 Å probe.

Rendered structure images. Structure images are PyMOL renders from six orthogonal camera directions. Cartoon representation draws helices as coils and strands as arrows; sticks shows the backbone as bonds; surface shows the solvent-excluded envelope. Rainbow coloring maps sequence position to hue (blue→red, N→C); chain coloring assigns a distinct color per polypeptide.

Backbone torsions (φ/ψ). φ (phi) and ψ (psi) are the two rotatable backbone dihedrals per residue: φ is the C(i-1)–N–Cα–C torsion, ψ is the N–Cα–C–N(i+1) torsion, both in degrees on (−180°, 180°]. α-helical residues cluster near (−60°, −45°); β-strand residues near (−120°, +130°). A Ramachandran plot is simply a scatter of (φ, ψ) for every residue.

Predicted aligned error. Predicted Aligned Error (PAE) is an AlphaFold confidence matrix: entry (i, j) is the expected error in the position of residue j, in ångströms, when the prediction is superimposed on the true structure at residue i. Low PAE within a block of residues means that block is internally rigid and well-predicted; high PAE between two blocks means their relative placement is uncertain even if each block individually is confident.

mmCIF coordinates. Structure coordinates are given as an mmCIF _atom_site loop: one row per atom with element, residue name, chain id, sequence number, and x/y/z position in Å. Only the four main-chain atoms per residue are included here; side chains are omitted to keep the record compact.

InterPro / GO / CATH / organism. Database cross-references. InterPro integrates a dozen domain/family signature databases into unified entries with residue-range hits. GO terms attach function/process/location labels with evidence codes. CATH codes position the fold in a four-level structural taxonomy. Organism is the NCBI-taxonomy species name.

Secondary structure (3-state, P-SEA). SS3 is a coarse helix/strand/coil call (letters a/b/c) made by the P-SEA algorithm from inter-Cα distances and dihedrals. It is less detailed than DSSP but needs only Cα positions.

Sequence. Sequence gives the chain of amino acids in standard one-letter code (A=alanine, C=cysteine, …, Y=tyrosine), read N→C. It is the only feature that is directly encoded by the gene; all structural features are derived from the folded form of this sequence.